Protein AF-A0A1Q9VXV0-F1 (afdb_monomer)

Secondary structure (DSSP, 8-state):
-HHHHHHTT--SHHHHHHHHHHHHHHTTTTT-SB-SS-SGGGSTTSHHHHHTT--STTHHHHTSSBTTTTB-SHHHHHHHHHHHHHTTS----TTT-THHHHH-HHHHHHHHHHIIIIISTTHHHHHHTT-HHHHHHHHHSS-TTHHHHHHHHHHHHHHGGGGS-TTTTS-S----EEEE----STT-S-SSTT-HHHHHHHHHHHHHHS----HHHHHHHHT-BTTB-S-HHHHHHHHHHHH-S-EEEEE--SSSPPHHHHHHHHHHHHHHHHTT--EEEEEEE-GGG---B-TT--S-----SSSEEEEEEEEEEEE-TT--EEEEEE-SSSTTSEEEEEHHHHHHHSTTSEEEEEGGG---TT--PPPPPP------HHHHHHHHHHTT-EETTEE--SS--HHHHHHHHHHHHHHHS---HHHHHHHHSHHHHHHHHHHTT-

Structure (mmCIF, N/CA/C/O backbone):
data_AF-A0A1Q9VXV0-F1
#
_entry.id   AF-A0A1Q9VXV0-F1
#
loop_
_atom_site.group_PDB
_atom_site.id
_atom_site.type_symbol
_atom_site.label_atom_id
_atom_site.label_alt_id
_atom_site.label_comp_id
_atom_site.label_asym_id
_atom_site.label_entity_id
_atom_site.label_seq_id
_atom_site.pdbx_PDB_ins_code
_atom_site.Cartn_x
_atom_site.Cartn_y
_atom_site.Cartn_z
_atom_site.occupancy
_atom_site.B_iso_or_equiv
_atom_site.auth_seq_id
_atom_site.auth_comp_id
_atom_site.auth_asym_id
_atom_site.auth_atom_id
_atom_site.pdbx_PDB_model_num
ATOM 1 N N . MET A 1 1 ? -7.997 -0.674 13.552 1.00 67.75 1 MET A N 1
ATOM 2 C CA . MET A 1 1 ? -9.062 -0.002 12.777 1.00 67.75 1 MET A CA 1
ATOM 3 C C . MET A 1 1 ? -10.007 -0.996 12.103 1.00 67.75 1 MET A C 1
ATOM 5 O O . MET A 1 1 ? -11.197 -0.908 12.358 1.00 67.75 1 MET A O 1
ATOM 9 N N . GLU A 1 2 ? -9.528 -1.977 11.325 1.00 73.50 2 GLU A N 1
ATOM 10 C CA . GLU A 1 2 ? -10.421 -2.931 10.629 1.00 73.50 2 GLU A CA 1
ATOM 11 C C . GLU A 1 2 ? -11.379 -3.700 11.552 1.00 73.50 2 GLU A C 1
ATOM 13 O O . GLU A 1 2 ? -12.581 -3.717 11.303 1.00 73.50 2 GLU A O 1
ATOM 18 N N . ASN A 1 3 ? -10.876 -4.293 12.640 1.00 75.19 3 ASN A N 1
ATOM 19 C CA . ASN A 1 3 ? -11.719 -5.035 13.590 1.00 75.19 3 ASN A CA 1
ATOM 20 C C . ASN A 1 3 ? -12.807 -4.154 14.221 1.00 75.19 3 ASN A C 1
ATOM 22 O O . ASN A 1 3 ? -13.926 -4.611 14.420 1.00 75.19 3 ASN A O 1
ATOM 26 N N . ALA A 1 4 ? -12.498 -2.880 14.466 1.00 84.31 4 ALA A N 1
ATOM 27 C CA . ALA A 1 4 ? -13.455 -1.909 14.981 1.00 84.31 4 ALA A CA 1
ATOM 28 C C . ALA A 1 4 ? -14.551 -1.595 13.954 1.00 84.31 4 ALA A C 1
ATOM 30 O O . ALA A 1 4 ? -15.735 -1.696 14.243 1.00 84.31 4 ALA A O 1
ATOM 31 N N . MET A 1 5 ? -14.173 -1.320 12.707 1.00 84.75 5 MET A N 1
ATOM 32 C CA . MET A 1 5 ? -15.142 -1.095 11.631 1.00 84.75 5 MET A CA 1
ATOM 33 C C . MET A 1 5 ? -16.059 -2.310 11.404 1.00 84.75 5 MET A C 1
ATOM 35 O O . MET A 1 5 ? -17.247 -2.140 11.141 1.00 84.75 5 MET A O 1
ATOM 39 N N . ARG A 1 6 ? -15.550 -3.539 11.570 1.00 82.25 6 ARG A N 1
ATOM 40 C CA . ARG A 1 6 ? -16.382 -4.758 11.554 1.00 82.25 6 ARG A CA 1
ATOM 41 C C . ARG A 1 6 ? -17.356 -4.801 12.726 1.00 82.25 6 ARG A C 1
ATOM 43 O O . ARG A 1 6 ? -18.545 -4.996 12.500 1.00 82.25 6 ARG A O 1
ATOM 50 N N . ALA A 1 7 ? -16.868 -4.574 13.946 1.00 81.19 7 ALA A N 1
ATOM 51 C CA . ALA A 1 7 ? -17.705 -4.526 15.145 1.00 81.19 7 ALA A CA 1
ATOM 52 C C . ALA A 1 7 ? -18.762 -3.407 15.068 1.00 81.19 7 ALA A C 1
ATOM 54 O O . ALA A 1 7 ? -19.828 -3.510 15.662 1.00 81.19 7 ALA A O 1
ATOM 55 N N . ALA A 1 8 ? -18.486 -2.364 14.282 1.00 89.38 8 ALA A N 1
ATOM 56 C CA . ALA A 1 8 ? -19.392 -1.260 14.015 1.00 89.38 8 ALA A CA 1
ATOM 57 C C . ALA A 1 8 ? -20.374 -1.478 12.840 1.00 89.38 8 ALA A C 1
ATOM 59 O O . ALA A 1 8 ? -21.156 -0.583 12.511 1.00 89.38 8 ALA A O 1
ATOM 60 N N . ASN A 1 9 ? -20.340 -2.645 12.184 1.00 84.81 9 ASN A N 1
ATOM 61 C CA . ASN A 1 9 ? -21.114 -2.949 10.973 1.00 84.81 9 ASN A CA 1
ATOM 62 C C . ASN A 1 9 ? -20.899 -1.931 9.827 1.00 84.81 9 ASN A C 1
ATOM 64 O O . ASN A 1 9 ? -21.824 -1.533 9.106 1.00 84.81 9 ASN A O 1
ATOM 68 N N . ILE A 1 10 ? -19.649 -1.499 9.657 1.00 86.38 10 ILE A N 1
ATOM 69 C CA . ILE A 1 10 ? -19.218 -0.599 8.588 1.00 86.38 10 ILE A CA 1
ATOM 70 C C . ILE A 1 10 ? -18.927 -1.424 7.339 1.00 86.38 10 ILE A C 1
ATOM 72 O O . ILE A 1 10 ? -17.793 -1.811 7.052 1.00 86.38 10 ILE A O 1
ATOM 76 N N . THR A 1 11 ? -20.005 -1.741 6.630 1.00 81.44 11 THR A N 1
ATOM 77 C CA . THR A 1 11 ? -20.009 -2.699 5.520 1.00 81.44 11 THR A CA 1
ATOM 78 C C . THR A 1 11 ? -20.108 -2.061 4.141 1.00 81.44 11 THR A C 1
ATOM 80 O O . THR A 1 11 ? -19.845 -2.727 3.146 1.00 81.44 11 THR A O 1
ATOM 83 N N . THR A 1 12 ? -20.428 -0.767 4.057 1.00 81.06 12 THR A N 1
ATOM 84 C CA . THR A 1 12 ? -20.513 -0.023 2.792 1.00 81.06 12 THR A CA 1
ATOM 85 C C . THR A 1 12 ? -19.424 1.045 2.714 1.00 81.06 12 THR A C 1
ATOM 87 O O . THR A 1 12 ? -18.990 1.588 3.733 1.00 81.06 12 THR A O 1
ATOM 90 N N . ALA A 1 13 ? -18.960 1.356 1.498 1.00 80.31 13 ALA A N 1
ATOM 91 C CA . ALA A 1 13 ? -17.954 2.402 1.284 1.00 80.31 13 ALA A CA 1
ATOM 92 C C . ALA A 1 13 ? -18.416 3.758 1.844 1.00 80.31 13 ALA A C 1
ATOM 94 O O . ALA A 1 13 ? -17.610 4.533 2.353 1.00 80.31 13 ALA A O 1
ATOM 95 N N . LEU A 1 14 ? -19.725 4.012 1.804 1.00 86.88 14 LEU A N 1
ATOM 96 C CA . LEU A 1 14 ? -20.323 5.227 2.332 1.00 86.88 14 LEU A CA 1
ATOM 97 C C . LEU A 1 14 ? -20.295 5.267 3.865 1.00 86.88 14 LEU A C 1
ATOM 99 O O . LEU A 1 14 ? -19.813 6.247 4.432 1.00 86.88 14 LEU A O 1
ATOM 103 N N . ARG A 1 15 ? -20.702 4.181 4.543 1.00 92.94 15 ARG A N 1
ATOM 104 C CA . ARG A 1 15 ? -20.538 4.049 6.003 1.00 92.94 15 ARG A CA 1
ATOM 105 C C . ARG A 1 15 ? -19.078 4.209 6.409 1.00 92.94 15 ARG A C 1
ATOM 107 O O . ARG A 1 15 ? -18.789 4.904 7.375 1.00 92.94 15 ARG A O 1
ATOM 114 N N . ALA A 1 16 ? -18.156 3.619 5.649 1.00 89.00 16 ALA A N 1
ATOM 115 C CA . ALA A 1 16 ? -16.724 3.740 5.900 1.00 89.00 16 ALA A CA 1
ATOM 116 C C . ALA A 1 16 ? -16.228 5.180 5.738 1.00 89.00 16 ALA A C 1
ATOM 118 O O . ALA A 1 16 ? -15.434 5.653 6.549 1.00 89.00 16 ALA A O 1
ATOM 119 N N . ALA A 1 17 ? -16.733 5.905 4.739 1.00 86.62 17 ALA A N 1
ATOM 120 C CA . ALA A 1 17 ? -16.378 7.298 4.536 1.00 86.62 17 ALA A CA 1
ATOM 121 C C . ALA A 1 17 ? -16.864 8.203 5.676 1.00 86.62 17 ALA A C 1
ATOM 123 O O . ALA A 1 17 ? -16.097 9.043 6.148 1.00 86.62 17 ALA A O 1
ATOM 124 N N . HIS A 1 18 ? -18.099 8.009 6.148 1.00 96.88 18 HIS A N 1
ATOM 125 C CA . HIS A 1 18 ? -18.641 8.724 7.310 1.00 96.88 18 HIS A CA 1
ATOM 126 C C . HIS A 1 18 ? -17.918 8.358 8.605 1.00 96.88 18 HIS A C 1
ATOM 128 O O . HIS A 1 18 ? -17.527 9.240 9.361 1.00 96.88 18 HIS A O 1
ATOM 134 N N . TRP A 1 19 ? -17.661 7.074 8.837 1.00 95.19 19 TRP A N 1
ATOM 135 C CA . TRP A 1 19 ? -16.893 6.603 9.987 1.00 95.19 19 TRP A CA 1
ATOM 136 C C . TRP A 1 19 ? -15.517 7.275 10.073 1.00 95.19 19 TRP A C 1
ATOM 138 O O . TRP A 1 19 ? -15.171 7.892 11.082 1.00 95.19 19 TRP A O 1
ATOM 148 N N . CYS A 1 20 ? -14.739 7.202 8.990 1.00 91.50 20 CYS A N 1
ATOM 149 C CA . CYS A 1 20 ? -13.391 7.761 8.930 1.00 91.50 20 CYS A CA 1
ATOM 150 C C . CYS A 1 20 ? -13.386 9.290 9.028 1.00 91.50 20 CYS A C 1
ATOM 152 O O . CYS A 1 20 ? -12.482 9.856 9.644 1.00 91.50 20 CYS A O 1
ATOM 154 N N . SER A 1 21 ? -14.372 9.971 8.435 1.00 90.88 21 SER A N 1
ATOM 155 C CA . SER A 1 21 ? -14.427 11.433 8.457 1.00 90.88 21 SER A CA 1
ATOM 156 C C . SER A 1 21 ? -14.742 11.979 9.844 1.00 90.88 21 SER A C 1
ATOM 158 O O . SER A 1 21 ? -14.074 12.913 10.289 1.00 90.88 21 SER A O 1
ATOM 160 N N . GLN A 1 22 ? -15.700 11.364 10.539 1.00 95.94 22 GLN A N 1
ATOM 161 C CA . GLN A 1 22 ? -16.114 11.762 11.879 1.00 95.94 22 GLN A CA 1
ATOM 162 C C . GLN A 1 22 ? -15.009 11.471 12.891 1.00 95.94 22 GLN A C 1
ATOM 164 O O . GLN A 1 22 ? -14.576 12.380 13.593 1.00 95.94 22 GLN A O 1
ATOM 169 N N . ILE A 1 23 ? -14.456 10.254 12.884 1.00 93.50 23 ILE A N 1
ATOM 170 C CA . ILE A 1 23 ? -13.311 9.912 13.736 1.00 93.50 23 ILE A CA 1
ATOM 171 C C . ILE A 1 23 ? -12.112 10.820 13.451 1.00 93.50 23 ILE A C 1
ATOM 173 O O . ILE A 1 23 ? -11.449 11.300 14.369 1.00 93.50 23 ILE A O 1
ATOM 177 N N . GLY A 1 24 ? -11.830 11.081 12.175 1.00 85.69 24 GLY A N 1
ATOM 178 C CA . GLY A 1 24 ? -10.760 11.985 11.785 1.00 85.69 24 GLY A CA 1
ATOM 179 C C . GLY A 1 24 ? -10.974 13.407 12.303 1.00 85.69 24 GLY A C 1
ATOM 180 O O . GLY A 1 24 ? -9.994 14.086 12.576 1.00 85.69 24 GLY A O 1
ATOM 181 N N . HIS A 1 25 ? -12.214 13.870 12.445 1.00 91.38 25 HIS A N 1
ATOM 182 C CA . HIS A 1 25 ? -12.494 15.168 13.049 1.00 91.38 25 HIS A CA 1
ATOM 183 C C . HIS A 1 25 ? -12.289 15.139 14.570 1.00 91.38 25 HIS A C 1
ATOM 185 O O . HIS A 1 25 ? -11.505 15.934 15.079 1.00 91.38 25 HIS A O 1
ATOM 191 N N . GLU A 1 26 ? -12.922 14.192 15.273 1.00 89.25 26 GLU A N 1
ATOM 192 C CA . GLU A 1 26 ? -12.878 14.095 16.746 1.00 89.25 26 GLU A CA 1
ATOM 193 C C . GLU A 1 26 ? -11.456 13.943 17.311 1.00 89.25 26 GLU A C 1
ATOM 195 O O . GLU A 1 26 ? -11.166 14.372 18.422 1.00 89.25 26 GLU A O 1
ATOM 200 N N . SER A 1 27 ? -10.553 13.344 16.535 1.00 85.25 27 SER A N 1
ATOM 201 C CA . SER A 1 27 ? -9.167 13.069 16.938 1.00 85.25 27 SER A CA 1
ATOM 202 C C . SER A 1 27 ? -8.127 14.000 16.307 1.00 85.25 27 SER A C 1
ATOM 204 O O . SER A 1 27 ? -6.925 13.762 16.446 1.00 85.25 27 SER A O 1
ATOM 206 N N . VAL A 1 28 ? -8.561 15.020 15.556 1.00 83.62 28 VAL A N 1
ATOM 207 C CA . VAL A 1 28 ? -7.678 15.913 14.780 1.00 83.62 28 VAL A CA 1
ATOM 208 C C . VAL A 1 28 ? -6.746 15.112 13.855 1.00 83.62 28 VAL A C 1
ATOM 210 O O . VAL A 1 28 ? -5.532 15.260 13.833 1.00 83.62 28 VAL A O 1
ATOM 213 N N . GLY A 1 29 ? -7.325 14.200 13.078 1.00 75.38 29 GLY A N 1
ATOM 214 C CA . GLY A 1 29 ? -6.592 13.328 12.163 1.00 75.38 29 GLY A CA 1
ATOM 215 C C . GLY A 1 29 ? -5.789 12.239 12.870 1.00 75.38 29 GLY A C 1
ATOM 216 O O . GLY A 1 29 ? -4.715 11.896 12.392 1.00 75.38 29 GLY A O 1
ATOM 217 N N . LEU A 1 30 ? -6.316 11.693 13.973 1.00 81.69 30 LEU A N 1
ATOM 218 C CA . LEU A 1 30 ? -5.659 10.701 14.835 1.00 81.69 30 LEU A CA 1
ATOM 219 C C . LEU A 1 30 ? -4.416 11.228 15.566 1.00 81.69 30 LEU A C 1
ATOM 221 O O . LEU A 1 30 ? -3.652 10.439 16.117 1.00 81.69 30 LEU A O 1
ATOM 225 N N . GLN A 1 31 ? -4.223 12.548 15.601 1.00 76.06 31 GLN A N 1
ATOM 226 C CA . GLN A 1 31 ? -3.143 13.173 16.356 1.00 76.06 31 GLN A CA 1
ATOM 227 C C . GLN A 1 31 ? -3.364 13.037 17.868 1.00 76.06 31 GLN A C 1
ATOM 229 O O . GLN A 1 31 ? -2.401 12.866 18.614 1.00 76.06 31 GLN A O 1
ATOM 234 N N . TYR A 1 32 ? -4.624 13.078 18.318 1.00 80.81 32 TYR A N 1
ATOM 235 C CA . TYR A 1 32 ? -4.975 13.011 19.734 1.00 80.81 32 TYR A CA 1
ATOM 236 C C . TYR A 1 32 ? -5.900 11.826 20.025 1.00 80.81 32 TYR A C 1
ATOM 238 O O . TYR A 1 32 ? -7.034 11.752 19.552 1.00 80.81 32 TYR A O 1
ATOM 246 N N . MET A 1 33 ? -5.397 10.901 20.843 1.00 88.94 33 MET A N 1
ATOM 247 C CA . MET A 1 33 ? -6.139 9.757 21.400 1.00 88.94 33 MET A CA 1
ATOM 248 C C . MET A 1 33 ? -6.565 10.000 22.852 1.00 88.94 33 MET A C 1
ATOM 250 O O . MET A 1 33 ? -7.181 9.145 23.483 1.00 88.94 33 MET A O 1
ATOM 254 N N . GLU A 1 34 ? -6.220 11.162 23.388 1.00 92.94 34 GLU A N 1
ATOM 255 C CA . GLU A 1 34 ? -6.534 11.615 24.731 1.00 92.94 34 GLU A CA 1
ATOM 256 C C . GLU A 1 34 ? -6.909 13.091 24.656 1.00 92.94 34 GLU A C 1
ATOM 258 O O . GLU A 1 34 ? -6.284 13.863 23.926 1.00 92.94 34 GLU A O 1
ATOM 263 N N . GLU A 1 35 ? -7.931 13.473 25.408 1.00 90.19 35 GLU A N 1
ATOM 264 C CA . GLU A 1 35 ? -8.363 14.855 25.538 1.00 90.19 35 GLU A CA 1
ATOM 265 C C . GLU A 1 35 ? -7.236 15.731 26.099 1.00 90.19 35 GLU A C 1
ATOM 267 O O . GLU A 1 35 ? -6.590 15.394 27.101 1.00 90.19 35 GLU A O 1
ATOM 272 N N . ILE A 1 36 ? -7.030 16.886 25.460 1.00 88.75 36 ILE A N 1
ATOM 273 C CA . ILE A 1 36 ? -6.004 17.867 25.841 1.00 88.75 36 ILE A CA 1
ATOM 274 C C . ILE A 1 36 ? -6.365 18.547 27.167 1.00 88.75 36 ILE A C 1
ATOM 276 O O . ILE A 1 36 ? -5.490 18.827 27.986 1.00 88.75 36 ILE A O 1
ATOM 280 N N . ALA A 1 37 ? -7.654 18.808 27.398 1.00 91.12 37 ALA A N 1
ATOM 281 C CA . ALA A 1 37 ? -8.123 19.373 28.653 1.00 91.12 37 ALA A CA 1
ATOM 282 C C . ALA A 1 37 ? -7.839 18.422 29.830 1.00 91.12 37 ALA A C 1
ATOM 284 O O . ALA A 1 37 ? -7.783 17.199 29.687 1.00 91.12 37 ALA A O 1
ATOM 285 N N . SER A 1 38 ? -7.690 18.983 31.033 1.00 93.50 38 SER A N 1
ATOM 286 C CA . SER A 1 38 ? -7.368 18.196 32.231 1.00 93.50 38 SER A CA 1
ATOM 287 C C . SER A 1 38 ? -8.475 17.217 32.642 1.00 93.50 38 SER A C 1
ATOM 289 O O . SER A 1 38 ? -8.221 16.306 33.425 1.00 93.50 38 SER A O 1
ATOM 291 N N . GLY A 1 39 ? -9.710 17.417 32.170 1.00 94.62 39 GLY A N 1
ATOM 292 C CA . GLY A 1 39 ? -10.893 16.669 32.602 1.00 94.62 39 GLY A CA 1
ATOM 293 C C . GLY A 1 39 ? -11.444 17.099 33.968 1.00 94.62 39 GLY A C 1
ATOM 294 O O . GLY A 1 39 ? -12.453 16.561 34.415 1.00 94.62 39 GLY A O 1
ATOM 295 N N . THR A 1 40 ? -10.841 18.089 34.641 1.00 94.81 40 THR A N 1
ATOM 296 C CA . THR A 1 40 ? -11.280 18.547 35.977 1.00 94.81 40 THR A CA 1
ATOM 297 C C . THR A 1 40 ? -12.730 19.042 35.981 1.00 94.81 40 THR A C 1
ATOM 299 O O . THR A 1 40 ? -13.430 18.862 36.975 1.00 94.81 40 THR A O 1
ATOM 302 N N . ALA A 1 41 ? -13.212 19.599 34.864 1.00 93.19 41 ALA A N 1
ATOM 303 C CA . ALA A 1 41 ? -14.599 20.045 34.703 1.00 93.19 41 ALA A CA 1
ATOM 304 C C . ALA A 1 41 ? -15.635 18.908 34.842 1.00 93.19 41 ALA A C 1
ATOM 306 O O . ALA A 1 41 ? -16.799 19.151 35.172 1.00 93.19 41 ALA A O 1
ATOM 307 N N . TYR A 1 42 ? -15.209 17.660 34.635 1.00 95.69 42 TYR A N 1
ATOM 308 C CA . TYR A 1 42 ? -16.051 16.472 34.746 1.00 95.69 42 TYR A CA 1
ATOM 309 C C . TYR A 1 42 ? -16.048 15.863 36.157 1.00 95.69 42 TYR A C 1
ATOM 311 O O . TYR A 1 42 ? -16.621 14.790 36.349 1.00 95.69 42 TYR A O 1
ATOM 319 N N . ASN A 1 43 ? -15.408 16.495 37.148 1.00 95.88 43 ASN A N 1
ATOM 320 C CA . ASN A 1 43 ? -15.471 16.028 38.533 1.00 95.88 43 ASN A CA 1
ATOM 321 C C . ASN A 1 43 ? -16.825 16.360 39.191 1.00 95.88 43 ASN A C 1
ATOM 323 O O . ASN A 1 43 ? -17.398 17.426 38.933 1.00 95.88 43 ASN A O 1
ATOM 327 N N . PRO A 1 44 ? -17.327 15.489 40.087 1.00 94.62 44 PRO A N 1
ATOM 328 C CA . PRO A 1 44 ? -18.465 15.812 40.941 1.00 94.62 44 PRO A CA 1
ATOM 329 C C . PRO A 1 44 ? -18.216 17.080 41.777 1.00 94.62 44 PRO A C 1
ATOM 331 O O . PRO A 1 44 ? -17.066 17.368 42.113 1.00 94.62 44 PRO A O 1
ATOM 334 N N . PRO A 1 45 ? -19.273 17.820 42.158 1.00 94.25 45 PRO A N 1
ATOM 335 C CA . PRO A 1 45 ? -20.691 17.513 41.950 1.00 94.25 45 PRO A CA 1
ATOM 336 C C . PRO A 1 45 ? -21.295 18.147 40.678 1.00 94.25 45 PRO A C 1
ATOM 338 O O . PRO A 1 45 ? -22.509 18.350 40.627 1.00 94.25 45 PRO A O 1
ATOM 341 N N . SER A 1 46 ? -20.491 18.497 39.662 1.00 92.62 46 SER A N 1
ATOM 342 C CA . SER A 1 46 ? -20.985 19.242 38.492 1.00 92.62 46 SER A CA 1
ATOM 343 C C . SER A 1 46 ? -22.115 18.504 37.753 1.00 92.62 46 SER A C 1
ATOM 345 O O . SER A 1 46 ? -22.161 17.274 37.714 1.00 92.62 46 SER A O 1
ATOM 347 N N . ARG A 1 47 ? -23.032 19.248 37.114 1.00 93.69 47 ARG A N 1
ATOM 348 C CA . ARG A 1 47 ? -24.099 18.640 36.287 1.00 93.69 47 ARG A CA 1
ATOM 349 C C . ARG A 1 47 ? -23.528 17.758 35.171 1.00 93.6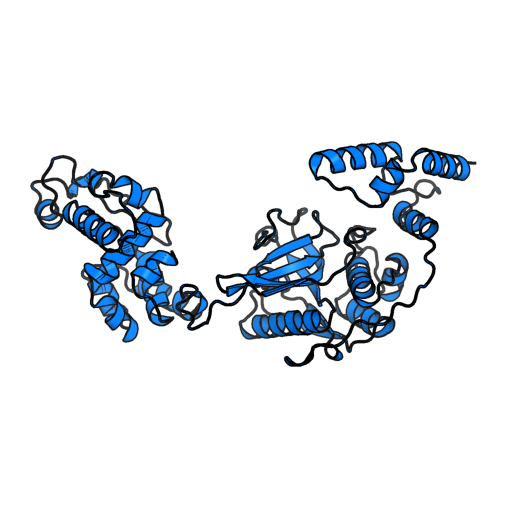9 47 ARG A C 1
ATOM 351 O O . ARG A 1 47 ? -24.120 16.741 34.828 1.00 93.69 47 ARG A O 1
ATOM 358 N N . VAL A 1 48 ? -22.365 18.133 34.637 1.00 93.06 48 VAL A N 1
ATOM 359 C CA . VAL A 1 48 ? -21.652 17.356 33.616 1.00 93.06 48 VAL A CA 1
ATOM 360 C C . VAL A 1 48 ? -21.100 16.057 34.207 1.00 93.06 48 VAL A C 1
ATOM 362 O O . VAL A 1 48 ? -21.209 15.008 33.587 1.00 93.06 48 VAL A O 1
ATOM 365 N N . ALA A 1 49 ? -20.574 16.081 35.434 1.00 95.44 49 ALA A N 1
ATOM 366 C CA . ALA A 1 49 ? -20.151 14.863 36.121 1.00 95.44 49 ALA A CA 1
ATOM 367 C C . ALA A 1 49 ? -21.317 13.879 36.298 1.00 95.44 49 ALA A C 1
ATOM 369 O O . ALA A 1 49 ? -21.167 12.690 36.021 1.00 95.44 49 ALA A O 1
ATOM 370 N N . GLN A 1 50 ? -22.494 14.387 36.680 1.00 94.06 50 GLN A N 1
ATOM 371 C CA . GLN A 1 50 ? -23.702 13.575 36.846 1.00 94.06 50 GLN A CA 1
ATOM 372 C C . GLN A 1 50 ? -24.138 12.915 35.530 1.00 94.06 50 GLN A C 1
ATOM 374 O O . GLN A 1 50 ? -24.405 11.714 35.518 1.00 94.06 50 GLN A O 1
ATOM 379 N N . SER A 1 51 ? -24.154 13.652 34.411 1.00 94.12 51 SER A N 1
ATOM 380 C CA . SER A 1 51 ? -24.517 13.079 33.103 1.00 94.12 51 SER A CA 1
ATOM 381 C C . SER A 1 51 ? -23.496 12.054 32.591 1.00 94.12 51 SER A C 1
ATOM 383 O O . SER A 1 51 ? -23.863 11.105 31.900 1.00 94.12 51 SER A O 1
ATOM 385 N N . LEU A 1 52 ? -22.228 12.200 32.978 1.00 96.12 52 LEU A N 1
ATOM 386 C CA . LEU A 1 52 ? -21.136 11.270 32.680 1.00 96.12 52 LEU A CA 1
ATOM 387 C C . LEU A 1 52 ? -21.049 10.083 33.660 1.00 96.12 52 LEU A C 1
ATOM 389 O O . LEU A 1 52 ? -20.185 9.215 33.513 1.00 96.12 52 LEU A O 1
ATOM 393 N N . GLY A 1 53 ? -21.926 10.038 34.668 1.00 96.94 53 GLY A N 1
ATOM 394 C CA . GLY A 1 53 ? -21.919 9.021 35.720 1.00 96.94 53 GLY A CA 1
ATOM 395 C C . GLY A 1 53 ? -20.668 9.040 36.599 1.00 96.94 53 GLY A C 1
ATOM 396 O O . GLY A 1 53 ? -20.357 8.033 37.234 1.00 96.94 53 GLY A O 1
ATOM 397 N N . ASN A 1 54 ? -19.946 10.159 36.622 1.00 97.88 54 ASN A N 1
ATOM 398 C CA . ASN A 1 54 ? -18.818 10.381 37.512 1.00 97.88 54 ASN A CA 1
ATOM 399 C C . ASN A 1 54 ? -19.365 10.640 38.918 1.00 97.88 54 ASN A C 1
ATOM 401 O O . ASN A 1 54 ? -20.179 11.542 39.119 1.00 97.88 54 ASN A O 1
ATOM 405 N N . THR A 1 55 ? -18.932 9.844 39.891 1.00 95.75 55 THR A N 1
ATOM 406 C CA . THR A 1 55 ? -19.445 9.889 41.271 1.00 95.75 55 THR A CA 1
ATOM 407 C C . THR A 1 55 ? -18.343 10.037 42.311 1.00 95.75 55 THR A C 1
ATOM 409 O O . THR A 1 55 ? -18.640 10.331 43.465 1.00 95.75 55 THR A O 1
ATOM 412 N N . GLN A 1 56 ? -17.076 9.881 41.916 1.00 95.69 56 GLN A N 1
ATOM 413 C CA . GLN A 1 56 ? -15.920 9.962 42.806 1.00 95.69 56 GLN A CA 1
ATOM 414 C C . GLN A 1 56 ? -15.046 11.172 42.462 1.00 95.69 56 GLN A C 1
ATOM 416 O O . GLN A 1 56 ? -14.946 11.590 41.305 1.00 95.69 56 GLN A O 1
ATOM 421 N N . ALA A 1 57 ? -14.383 11.737 43.472 1.00 94.56 57 ALA A N 1
ATOM 422 C CA . ALA A 1 57 ? -13.366 12.758 43.248 1.00 94.56 57 ALA A CA 1
ATOM 423 C C . ALA A 1 57 ? -12.236 12.187 42.371 1.00 94.56 57 ALA A C 1
ATOM 425 O O . ALA A 1 57 ? -11.743 11.090 42.622 1.00 94.56 57 ALA A O 1
ATOM 426 N N . GLY A 1 58 ? -11.840 12.925 41.332 1.00 95.50 58 GLY A N 1
ATOM 427 C CA . GLY A 1 58 ? -10.825 12.483 40.371 1.00 95.50 58 GLY A CA 1
ATOM 428 C C . GLY A 1 58 ? -11.373 11.686 39.183 1.00 95.50 58 GLY A C 1
ATOM 429 O O . GLY A 1 58 ? -10.616 11.418 38.248 1.00 95.50 58 GLY A O 1
ATOM 430 N N . ASP A 1 59 ? -12.672 11.368 39.155 1.00 97.62 59 ASP A N 1
ATOM 431 C CA . ASP A 1 59 ? -13.303 10.708 38.005 1.00 97.62 59 ASP A CA 1
ATOM 432 C C . ASP A 1 59 ? -13.168 11.513 36.717 1.00 97.62 59 ASP A C 1
ATOM 434 O O . ASP A 1 59 ? -13.028 10.930 35.644 1.00 97.62 59 ASP A O 1
ATOM 438 N N . GLY A 1 60 ? -13.176 12.842 36.810 1.00 97.25 60 GLY A N 1
ATOM 439 C CA . GLY A 1 60 ? -13.094 13.698 35.640 1.00 97.25 60 GLY A CA 1
ATOM 440 C C . GLY A 1 60 ? -11.807 13.474 34.842 1.00 97.25 60 GLY A C 1
ATOM 441 O O . GLY A 1 60 ? -11.888 13.016 33.704 1.00 97.25 60 GLY A O 1
ATOM 442 N N . PRO A 1 61 ? -10.618 13.697 35.430 1.00 97.38 61 PRO A N 1
ATOM 443 C CA . PRO A 1 61 ? -9.348 13.355 34.789 1.00 97.38 61 PRO A CA 1
ATOM 444 C C . PRO A 1 61 ? -9.194 11.860 34.467 1.00 97.38 61 PRO A C 1
ATOM 446 O O . PRO A 1 61 ? -8.600 11.506 33.450 1.00 97.38 61 PRO A O 1
ATOM 449 N N . ARG A 1 62 ? -9.736 10.963 35.304 1.00 97.69 62 ARG A N 1
ATOM 450 C CA . ARG A 1 62 ? -9.624 9.508 35.104 1.00 97.69 62 ARG A CA 1
ATOM 451 C C . ARG A 1 62 ? -10.359 9.028 33.846 1.00 97.69 62 ARG A C 1
ATOM 453 O O . ARG A 1 62 ? -9.807 8.212 33.101 1.00 97.69 62 ARG A O 1
ATOM 460 N N . TYR A 1 63 ? -11.561 9.549 33.599 1.00 97.81 63 TYR A N 1
ATOM 461 C CA . TYR A 1 63 ? -12.443 9.180 32.485 1.00 97.81 63 TYR A CA 1
ATOM 462 C C . TYR A 1 63 ? -12.634 10.317 31.473 1.00 97.81 63 TYR A C 1
ATOM 464 O O . TYR A 1 63 ? -13.681 10.393 30.829 1.00 97.81 63 TYR A O 1
ATOM 472 N N . LYS A 1 64 ? -11.649 11.206 31.325 1.00 96.69 64 LYS A N 1
ATOM 473 C CA . LYS A 1 64 ? -11.655 12.222 30.265 1.00 96.69 64 LYS A CA 1
ATOM 474 C C . LYS A 1 64 ? -11.580 11.585 28.872 1.00 96.69 64 LYS A C 1
ATOM 476 O O . LYS A 1 64 ? -11.261 10.392 28.753 1.00 96.69 64 LYS A O 1
ATOM 481 N N . GLY A 1 65 ? -11.845 12.380 27.839 1.00 96.88 65 GLY A N 1
ATOM 482 C CA . GLY A 1 65 ? -11.929 11.929 26.454 1.00 96.88 65 GLY A CA 1
ATOM 483 C C . GLY A 1 65 ? -10.768 11.021 26.066 1.00 96.88 65 GLY A C 1
ATOM 484 O O . GLY A 1 65 ? -9.594 11.355 26.229 1.00 96.88 65 GLY A O 1
ATOM 485 N N . SER A 1 66 ? -11.110 9.807 25.639 1.00 97.44 66 SER A N 1
ATOM 486 C CA . SER A 1 66 ? -10.153 8.745 25.338 1.00 97.44 66 SER A CA 1
ATOM 487 C C . SER A 1 66 ? -10.511 8.030 24.041 1.00 97.44 66 SER A C 1
ATOM 489 O O . SER A 1 66 ? -11.676 7.762 23.743 1.00 97.44 66 SER A O 1
ATOM 491 N N . GLY A 1 67 ? -9.490 7.674 23.274 1.00 94.62 67 GLY A N 1
ATOM 492 C CA . GLY A 1 67 ? -9.643 7.104 21.949 1.00 94.62 67 GLY A CA 1
ATOM 493 C C . GLY A 1 67 ? -10.088 8.131 20.901 1.00 94.62 67 GLY A C 1
ATOM 494 O O . GLY A 1 67 ? -10.283 9.315 21.181 1.00 94.62 67 GLY A O 1
ATOM 495 N N . PRO A 1 68 ? -10.278 7.679 19.657 1.00 91.06 68 PRO A N 1
ATOM 496 C CA . PRO A 1 68 ? -10.403 8.564 18.514 1.00 91.06 68 PRO A CA 1
ATOM 497 C C . PRO A 1 68 ? -11.831 9.119 18.336 1.00 91.06 68 PRO A C 1
ATOM 499 O O . PRO A 1 68 ? -12.041 9.962 17.475 1.00 91.06 68 PRO A O 1
ATOM 502 N N . ILE A 1 69 ? -12.799 8.663 19.147 1.00 93.50 69 ILE A N 1
ATOM 503 C CA . ILE A 1 69 ? -14.154 9.238 19.273 1.00 93.50 69 ILE A CA 1
ATOM 504 C C . ILE A 1 69 ? -14.326 10.049 20.575 1.00 93.50 69 ILE A C 1
ATOM 506 O O . ILE A 1 69 ? -15.426 10.500 20.868 1.00 93.50 69 ILE A O 1
ATOM 510 N N . GLN A 1 70 ? -13.265 10.184 21.386 1.00 94.88 70 GLN A N 1
ATOM 511 C CA . GLN A 1 70 ? -13.293 10.861 22.690 1.00 94.88 70 GLN A CA 1
ATOM 512 C C . GLN A 1 70 ? -14.320 10.264 23.681 1.00 94.88 70 GLN A C 1
ATOM 514 O O . GLN A 1 70 ? -15.159 10.964 24.252 1.00 94.88 70 GLN A O 1
ATOM 519 N N . LEU A 1 71 ? -14.242 8.949 23.937 1.00 97.31 71 LEU A N 1
ATOM 520 C CA . LEU A 1 71 ? -15.046 8.281 24.970 1.00 97.31 71 LEU A CA 1
ATOM 521 C C . LEU A 1 71 ? -14.804 8.952 26.332 1.00 97.31 71 LEU A C 1
ATOM 523 O O . LEU A 1 71 ? -13.669 8.977 26.804 1.00 97.31 71 LEU A O 1
ATOM 527 N N . THR A 1 72 ? -15.863 9.468 26.956 1.00 97.06 72 THR A N 1
ATOM 528 C CA . THR A 1 72 ? -15.768 10.298 28.168 1.00 97.06 72 THR A CA 1
ATOM 529 C C . THR A 1 72 ? -16.782 9.846 29.217 1.00 97.06 72 THR A C 1
ATOM 531 O O . THR A 1 72 ? -17.926 9.560 28.873 1.00 97.06 72 THR A O 1
ATOM 534 N N . GLY A 1 73 ? -16.396 9.821 30.493 1.00 97.75 73 GLY A N 1
ATOM 535 C CA . GLY A 1 73 ? -17.269 9.544 31.636 1.00 97.75 73 GLY A CA 1
ATOM 536 C C . GLY A 1 73 ? -17.294 8.088 32.096 1.00 97.75 73 GLY A C 1
ATOM 537 O O . GLY A 1 73 ? -17.320 7.158 31.287 1.00 97.75 73 GLY A O 1
ATOM 538 N N . ARG A 1 74 ? -17.331 7.883 33.417 1.00 98.38 74 ARG A N 1
ATOM 539 C CA . ARG A 1 74 ? -17.336 6.561 34.060 1.00 98.38 74 ARG A CA 1
ATOM 540 C C . ARG A 1 74 ? -18.444 5.652 33.527 1.00 98.38 74 ARG A C 1
ATOM 542 O O . ARG A 1 74 ? -18.195 4.474 33.271 1.00 98.38 74 ARG A O 1
ATOM 549 N N . SER A 1 75 ? -19.657 6.180 33.337 1.00 98.00 75 SER A N 1
ATOM 550 C CA . SER A 1 75 ? -20.791 5.385 32.841 1.00 98.00 75 SER A CA 1
ATOM 551 C C . SER A 1 75 ? -20.524 4.805 31.450 1.00 98.00 75 SER A C 1
ATOM 553 O O . SER A 1 75 ? -20.851 3.645 31.196 1.00 98.00 75 SER A O 1
ATOM 555 N N . ASN A 1 76 ? -19.866 5.570 30.578 1.00 98.06 76 ASN A N 1
ATOM 556 C CA . ASN A 1 76 ? -19.537 5.149 29.221 1.00 98.06 76 ASN A CA 1
ATOM 557 C C . ASN A 1 76 ? -18.404 4.116 29.202 1.00 98.06 76 ASN A C 1
ATOM 559 O O . ASN A 1 76 ? -18.507 3.125 28.485 1.00 98.06 76 ASN A O 1
ATOM 563 N N . PHE A 1 77 ? -17.369 4.272 30.034 1.00 98.50 77 PHE A N 1
ATOM 564 C CA . PHE A 1 77 ? -16.326 3.246 30.185 1.00 98.50 77 PHE A CA 1
ATOM 565 C C . PHE A 1 77 ? -16.885 1.923 30.724 1.00 98.50 77 PHE A C 1
ATOM 567 O O . PHE A 1 77 ? -16.538 0.850 30.221 1.00 98.50 77 PHE A O 1
ATOM 574 N N . ARG A 1 78 ? -17.811 1.985 31.688 1.00 98.56 78 ARG A N 1
ATOM 575 C CA . ARG A 1 78 ? -18.532 0.809 32.195 1.00 98.56 78 ARG A CA 1
ATOM 576 C C . ARG A 1 78 ? -19.357 0.132 31.104 1.00 98.56 78 ARG A C 1
ATOM 578 O O . ARG A 1 78 ? -19.313 -1.088 30.953 1.00 98.56 78 ARG A O 1
ATOM 585 N N . ALA A 1 79 ? -20.126 0.913 30.349 1.00 98.38 79 ALA A N 1
ATOM 586 C CA . ALA A 1 79 ? -20.977 0.393 29.286 1.00 98.38 79 ALA A CA 1
ATOM 587 C C . ALA A 1 79 ? -20.152 -0.222 28.143 1.00 98.38 79 ALA A C 1
ATOM 589 O O . ALA A 1 79 ? -20.469 -1.322 27.688 1.00 98.38 79 ALA A O 1
ATOM 590 N N . PHE A 1 80 ? -19.057 0.433 27.747 1.00 98.44 80 PHE A N 1
ATOM 591 C CA . PHE A 1 80 ? -18.102 -0.099 26.780 1.00 98.44 80 PHE A CA 1
ATOM 592 C C . PHE A 1 80 ? -17.485 -1.419 27.255 1.00 98.44 80 PHE A C 1
ATOM 594 O O . PHE A 1 80 ? -17.469 -2.383 26.494 1.00 98.44 80 PHE A O 1
ATOM 601 N N . THR A 1 81 ? -17.049 -1.490 28.517 1.00 98.31 81 THR A N 1
ATOM 602 C CA . THR A 1 81 ? -16.499 -2.715 29.122 1.00 98.31 81 THR A CA 1
ATOM 603 C C . THR A 1 81 ? -17.470 -3.881 28.994 1.00 98.31 81 THR A C 1
ATOM 605 O O . THR A 1 81 ? -17.123 -4.921 28.436 1.00 98.31 81 THR A O 1
ATOM 608 N N . ARG A 1 82 ? -18.716 -3.685 29.442 1.00 97.81 82 ARG A N 1
ATOM 609 C CA . ARG A 1 82 ? -19.752 -4.725 29.390 1.00 97.81 82 ARG A CA 1
ATOM 610 C C . ARG A 1 82 ? -20.019 -5.189 27.966 1.00 97.81 82 ARG A C 1
ATOM 612 O O . ARG A 1 82 ? -20.122 -6.386 27.727 1.00 97.81 82 ARG A O 1
ATOM 619 N N . TRP A 1 83 ? -20.119 -4.256 27.021 1.00 97.81 83 TRP A N 1
ATOM 620 C CA . TRP A 1 83 ? -20.336 -4.600 25.620 1.00 97.81 83 TRP A CA 1
ATOM 621 C C . TRP A 1 83 ? -19.150 -5.366 25.027 1.00 97.81 83 TRP A C 1
ATOM 623 O O . TRP A 1 83 ? -19.355 -6.404 24.406 1.00 97.81 83 TRP A O 1
ATOM 633 N N . ALA A 1 84 ? -17.917 -4.908 25.250 1.00 93.12 84 ALA A N 1
ATOM 634 C CA . ALA A 1 84 ? -16.726 -5.545 24.693 1.00 93.12 84 ALA A CA 1
ATOM 635 C C . ALA A 1 84 ? -16.548 -6.980 25.217 1.00 93.12 84 ALA A C 1
ATOM 637 O O . ALA A 1 84 ? -16.190 -7.872 24.449 1.00 93.12 84 ALA A O 1
ATOM 638 N N . GLN A 1 85 ? -16.859 -7.206 26.497 1.00 93.81 85 GLN A N 1
ATOM 639 C CA . GLN A 1 85 ? -16.869 -8.532 27.114 1.00 93.81 85 GLN A CA 1
ATOM 640 C C . GLN A 1 85 ? -18.008 -9.405 26.578 1.00 93.81 85 GLN A C 1
ATOM 642 O O . GLN A 1 85 ? -17.767 -10.538 26.170 1.00 93.81 85 GLN A O 1
ATOM 647 N N . ALA A 1 86 ? -19.232 -8.874 26.504 1.00 85.50 86 ALA A N 1
ATOM 648 C CA . ALA A 1 86 ? -20.391 -9.614 26.001 1.00 85.50 86 ALA A CA 1
ATOM 649 C C . ALA A 1 86 ? -20.249 -10.026 24.524 1.00 85.50 86 ALA A C 1
ATOM 651 O O . ALA A 1 86 ? -20.748 -11.074 24.128 1.00 85.50 86 ALA A O 1
ATOM 652 N N . GLN A 1 87 ? -19.555 -9.222 23.713 1.00 80.06 87 GLN A N 1
ATOM 653 C CA . GLN A 1 87 ? -19.239 -9.535 22.314 1.00 80.06 87 GLN A CA 1
ATOM 654 C C . GLN A 1 87 ? -17.992 -10.425 22.152 1.00 80.06 87 GLN A C 1
ATOM 656 O O . GLN A 1 87 ? -17.589 -10.721 21.029 1.00 80.06 87 GLN A O 1
ATOM 661 N N . GLY A 1 88 ? -17.350 -10.838 23.251 1.00 85.44 88 GLY A N 1
ATOM 662 C CA . GLY A 1 88 ? -16.161 -11.692 23.217 1.00 85.44 88 GLY A CA 1
ATOM 663 C C . GLY A 1 88 ? -14.914 -11.012 22.640 1.00 85.44 88 GLY A C 1
ATOM 664 O O . GLY A 1 88 ? -13.985 -11.694 22.217 1.00 85.44 88 GLY A O 1
ATOM 665 N N . HIS A 1 89 ? -14.864 -9.677 22.599 1.00 79.06 89 HIS A N 1
ATOM 666 C CA . HIS A 1 89 ? -13.706 -8.954 22.070 1.00 79.06 89 HIS A CA 1
ATOM 667 C C . HIS A 1 89 ? -12.509 -8.966 23.025 1.00 79.06 89 HIS A C 1
ATOM 669 O O . HIS A 1 89 ? -11.366 -8.879 22.578 1.00 79.06 89 HIS A O 1
ATOM 675 N N . THR A 1 90 ? -12.761 -9.012 24.334 1.00 89.00 90 THR A N 1
ATOM 676 C CA . THR A 1 90 ? -11.733 -9.014 25.381 1.00 89.00 90 THR A CA 1
ATOM 677 C C . THR A 1 90 ? -12.347 -9.356 26.739 1.00 89.00 90 THR A C 1
ATOM 679 O O . THR A 1 90 ? -13.553 -9.224 26.924 1.00 89.00 90 THR A O 1
ATOM 682 N N . THR A 1 91 ? -11.520 -9.744 27.706 1.00 93.25 91 THR A N 1
ATOM 683 C CA . THR A 1 91 ? -11.895 -9.892 29.124 1.00 93.25 91 THR A CA 1
ATOM 684 C C . THR A 1 91 ? -11.475 -8.691 29.982 1.00 93.25 91 THR A C 1
ATOM 686 O O . THR A 1 91 ? -11.745 -8.667 31.179 1.00 93.25 91 THR A O 1
ATOM 689 N N . ILE A 1 92 ? -10.827 -7.682 29.389 1.00 93.75 92 ILE A N 1
ATOM 690 C CA . ILE A 1 92 ? -10.328 -6.486 30.086 1.00 93.75 92 ILE A CA 1
ATOM 691 C C . ILE A 1 92 ? -11.487 -5.646 30.646 1.00 93.75 92 ILE A C 1
ATOM 693 O O . ILE A 1 92 ? -12.518 -5.483 29.993 1.00 93.75 92 ILE A O 1
ATOM 697 N N . ASP A 1 93 ? -11.289 -5.081 31.841 1.00 97.44 93 ASP A N 1
ATOM 698 C CA . ASP A 1 93 ? -12.167 -4.074 32.443 1.00 97.44 93 ASP A CA 1
ATOM 699 C C . ASP A 1 93 ? -11.620 -2.659 32.189 1.00 97.44 93 ASP A C 1
ATOM 701 O O . ASP A 1 93 ? -10.628 -2.237 32.791 1.00 97.44 93 ASP A O 1
ATOM 705 N N . PHE A 1 94 ? -12.269 -1.911 31.292 1.00 98.12 94 PHE A N 1
ATOM 706 C CA . PHE A 1 94 ? -11.860 -0.550 30.944 1.00 98.12 94 PHE A CA 1
ATOM 707 C C . PHE A 1 94 ? -12.381 0.509 31.923 1.00 98.12 94 PHE A C 1
ATOM 709 O O . PHE A 1 94 ? -11.843 1.613 31.932 1.00 98.12 94 PHE A O 1
ATOM 716 N N . GLU A 1 95 ? -13.377 0.219 32.767 1.00 97.94 95 GLU A N 1
ATOM 717 C CA . GLU A 1 95 ? -13.702 1.110 33.890 1.00 97.94 95 GLU A CA 1
ATOM 718 C C . GLU A 1 95 ? -12.568 1.064 34.927 1.00 97.94 95 GLU A C 1
ATOM 720 O O . GLU A 1 95 ? -12.118 2.102 35.419 1.00 97.94 95 GLU A O 1
ATOM 725 N N . ALA A 1 96 ? -12.033 -0.128 35.203 1.00 97.56 96 ALA A N 1
ATOM 726 C CA . ALA A 1 96 ? -10.865 -0.284 36.065 1.00 97.56 96 ALA A CA 1
ATOM 727 C C . ALA A 1 96 ? -9.579 0.266 35.419 1.00 97.56 96 ALA A C 1
ATOM 729 O O . ALA A 1 96 ? -8.765 0.881 36.115 1.00 97.56 96 ALA A O 1
ATOM 730 N N . GLN A 1 97 ? -9.407 0.085 34.103 1.00 97.31 97 GLN A N 1
ATOM 731 C CA . GLN A 1 97 ? -8.190 0.434 33.354 1.00 97.31 97 GLN A CA 1
ATOM 732 C C . GLN A 1 97 ? -8.448 1.411 32.180 1.00 97.31 97 GLN A C 1
ATOM 734 O O . GLN A 1 97 ? -8.145 1.091 31.023 1.00 97.31 97 GLN A O 1
ATOM 739 N N . PRO A 1 98 ? -8.972 2.629 32.431 1.00 97.38 98 PRO A N 1
ATOM 740 C CA . PRO A 1 98 ? -9.397 3.553 31.374 1.00 97.38 98 PRO A CA 1
ATOM 741 C C . PRO A 1 98 ? -8.241 4.074 30.510 1.00 97.38 98 PRO A C 1
ATOM 743 O O . PRO A 1 98 ? -8.435 4.416 29.343 1.00 97.38 98 PRO A O 1
ATOM 746 N N . GLN A 1 99 ? -7.017 4.079 31.043 1.00 96.56 99 GLN A N 1
ATOM 747 C CA . GLN A 1 99 ? -5.806 4.463 30.319 1.00 96.56 99 GLN A CA 1
ATOM 748 C C . GLN A 1 99 ? -5.534 3.592 29.085 1.00 96.56 99 GLN A C 1
ATOM 750 O O . GLN A 1 99 ? -4.924 4.067 28.134 1.00 96.56 99 GLN A O 1
ATOM 755 N N . LEU A 1 100 ? -6.016 2.345 29.054 1.00 93.25 100 LEU A N 1
ATOM 756 C CA . LEU A 1 100 ? -5.817 1.467 27.900 1.00 93.25 100 LEU A CA 1
ATOM 757 C C . LEU A 1 100 ? -6.549 1.963 26.648 1.00 93.25 100 LEU A C 1
ATOM 759 O O . LEU A 1 100 ? -6.077 1.734 25.540 1.00 93.25 100 LEU A O 1
ATOM 763 N N . VAL A 1 101 ? -7.668 2.677 26.809 1.00 96.81 101 VAL A N 1
ATOM 764 C CA . VAL A 1 101 ? -8.450 3.216 25.681 1.00 96.81 101 VAL A CA 1
ATOM 765 C C . VAL A 1 101 ? -7.692 4.333 24.951 1.00 96.81 101 VAL A C 1
ATOM 767 O O . VAL A 1 101 ? -7.890 4.527 23.751 1.00 96.81 101 VAL A O 1
ATOM 770 N N . ARG A 1 102 ? -6.805 5.049 25.654 1.00 94.81 102 ARG A N 1
ATOM 771 C CA . ARG A 1 102 ? -5.995 6.142 25.092 1.00 94.81 102 ARG A CA 1
ATOM 772 C C . ARG A 1 102 ? -4.567 5.736 24.720 1.00 94.81 102 ARG A C 1
ATOM 774 O O . ARG A 1 102 ? -4.025 6.303 23.779 1.00 94.81 102 ARG A O 1
ATOM 781 N N . SER A 1 103 ? -3.969 4.758 25.407 1.00 85.44 103 SER A N 1
ATOM 782 C CA . SER A 1 103 ? -2.590 4.319 25.137 1.00 85.44 103 SER A CA 1
ATOM 783 C C . SER A 1 103 ? -2.480 3.211 24.089 1.00 85.44 103 SER A C 1
ATOM 785 O O . SER A 1 103 ? -1.460 3.121 23.409 1.00 85.44 103 SER A O 1
ATOM 787 N N . ASP A 1 104 ? -3.514 2.382 23.928 1.00 86.25 104 ASP A N 1
ATOM 788 C CA . ASP A 1 104 ? -3.542 1.313 22.933 1.00 86.25 104 ASP A CA 1
ATOM 789 C C . ASP A 1 104 ? -4.638 1.590 21.889 1.00 86.25 104 ASP A C 1
ATOM 791 O O . ASP A 1 104 ? -5.839 1.471 22.175 1.00 86.25 104 ASP A O 1
ATOM 795 N N . PRO A 1 105 ? -4.252 1.917 20.642 1.00 82.31 105 PRO A N 1
ATOM 796 C CA . PRO A 1 105 ? -5.203 2.202 19.577 1.00 82.31 105 PRO A CA 1
ATOM 797 C C . PRO A 1 105 ? -6.224 1.085 19.341 1.00 82.31 105 PRO A C 1
ATOM 799 O O . PRO A 1 105 ? -7.340 1.375 18.907 1.00 82.31 105 PRO A O 1
ATOM 802 N N . ARG A 1 106 ? -5.897 -0.184 19.630 1.00 86.25 106 ARG A N 1
ATOM 803 C CA . ARG A 1 106 ? -6.839 -1.305 19.468 1.00 86.25 106 ARG A CA 1
ATOM 804 C C . ARG A 1 106 ? -8.109 -1.075 20.283 1.00 86.25 106 ARG A C 1
ATOM 806 O O . ARG A 1 106 ? -9.206 -1.225 19.744 1.00 86.25 106 ARG A O 1
ATOM 813 N N . TRP A 1 107 ? -7.960 -0.649 21.536 1.00 93.62 107 TRP A N 1
ATOM 814 C CA . TRP A 1 107 ? -9.075 -0.411 22.451 1.00 93.62 107 TRP A CA 1
ATOM 815 C C . TRP A 1 107 ? -9.766 0.919 22.183 1.00 93.62 107 TRP A C 1
ATOM 817 O O . TRP A 1 107 ? -10.993 0.964 22.202 1.00 93.62 107 TRP A O 1
ATOM 827 N N . GLY A 1 108 ? -9.014 1.964 21.827 1.00 93.56 108 GLY A N 1
ATOM 828 C CA . GLY A 1 108 ? -9.589 3.240 21.396 1.00 93.56 108 GLY A CA 1
ATOM 829 C C . GLY A 1 108 ? -10.529 3.082 20.196 1.00 93.56 108 GLY A C 1
ATOM 830 O O . GLY A 1 108 ? -11.673 3.536 20.222 1.00 93.56 108 GLY A O 1
ATOM 831 N N . PHE A 1 109 ? -10.094 2.380 19.147 1.00 92.81 109 PHE A N 1
ATOM 832 C CA . PHE A 1 109 ? -10.951 2.118 17.987 1.00 92.81 109 PHE A CA 1
ATOM 833 C C . PHE A 1 109 ? -12.132 1.194 18.321 1.00 92.81 109 PHE A C 1
ATOM 835 O O . PHE A 1 109 ? -13.228 1.385 17.792 1.00 92.81 109 PHE A O 1
ATOM 842 N N . LEU A 1 110 ? -11.949 0.207 19.201 1.00 94.06 110 LEU A N 1
ATOM 843 C CA . LEU A 1 110 ? -13.050 -0.654 19.630 1.00 94.06 110 LEU A CA 1
ATOM 844 C C . LEU A 1 110 ? -14.104 0.128 20.439 1.00 94.06 110 LEU A C 1
ATOM 846 O O . LEU A 1 110 ? -15.299 -0.061 20.217 1.00 94.06 110 LEU A O 1
ATOM 850 N N . ALA A 1 111 ? -13.685 1.075 21.283 1.00 97.31 111 ALA A N 1
ATOM 851 C CA . ALA A 1 111 ? -14.581 1.998 21.983 1.00 97.31 111 ALA A CA 1
ATOM 852 C C . ALA A 1 111 ? -15.407 2.855 21.012 1.00 97.31 111 ALA A C 1
ATOM 854 O O . ALA A 1 111 ? -16.606 3.044 21.223 1.00 97.31 111 ALA A O 1
ATOM 855 N N . ALA A 1 112 ? -14.810 3.294 19.899 1.00 96.69 112 ALA A N 1
ATOM 856 C CA . ALA A 1 112 ? -15.558 3.956 18.832 1.00 96.69 112 ALA A CA 1
ATOM 857 C C . ALA A 1 112 ? -16.650 3.052 18.235 1.00 96.69 112 ALA A C 1
ATOM 859 O O . ALA A 1 112 ? -17.707 3.542 17.854 1.00 96.69 112 ALA A O 1
ATOM 860 N N . SER A 1 113 ? -16.438 1.731 18.207 1.00 95.81 113 SER A N 1
ATOM 861 C CA . SER A 1 113 ? -17.406 0.755 17.669 1.00 95.81 113 SER A CA 1
ATOM 862 C C . SER A 1 113 ? -18.623 0.613 18.558 1.00 95.81 113 SER A C 1
ATOM 864 O O . SER A 1 113 ? -19.751 0.683 18.068 1.00 95.81 113 SER A O 1
ATOM 866 N N . TRP A 1 114 ? -18.393 0.509 19.866 1.00 97.56 114 TRP A N 1
ATOM 867 C CA . TRP A 1 114 ? -19.457 0.572 20.858 1.00 97.56 114 TRP A CA 1
ATOM 868 C C . TRP A 1 114 ? -20.232 1.885 20.764 1.00 97.56 114 TRP A C 1
ATOM 870 O O . TRP A 1 114 ? -21.460 1.870 20.697 1.00 97.56 114 TRP A O 1
ATOM 880 N N . TYR A 1 115 ? -19.532 3.022 20.713 1.00 97.06 115 TYR A N 1
ATOM 881 C CA . TYR A 1 115 ? -20.197 4.321 20.643 1.00 97.06 115 TYR A CA 1
ATOM 882 C C . TYR A 1 115 ? -21.105 4.400 19.410 1.00 97.06 115 TYR A C 1
ATOM 884 O O . TYR A 1 115 ? -22.270 4.781 19.498 1.00 97.06 115 TYR A O 1
ATOM 892 N N . TRP A 1 116 ? -20.590 3.960 18.266 1.00 96.75 116 TRP A N 1
ATOM 893 C CA . TRP A 1 116 ? -21.291 4.053 16.997 1.00 96.75 116 TRP A CA 1
ATOM 894 C C . TRP A 1 116 ? -22.485 3.111 16.853 1.00 96.75 116 TRP A C 1
ATOM 896 O O . TRP A 1 116 ? -23.444 3.447 16.169 1.00 96.75 116 TRP A O 1
ATOM 906 N N . THR A 1 117 ? -22.435 1.924 17.460 1.00 90.44 117 THR A N 1
ATOM 907 C CA . THR A 1 117 ? -23.494 0.907 17.304 1.00 90.44 117 THR A CA 1
ATOM 908 C C . THR A 1 117 ? -24.450 0.831 18.477 1.00 90.44 117 THR A C 1
ATOM 910 O O . THR A 1 117 ? -25.617 0.509 18.285 1.00 90.44 117 THR A O 1
ATOM 913 N N . VAL A 1 118 ? -23.974 1.128 19.683 1.00 92.44 118 VAL A N 1
ATOM 914 C CA . VAL A 1 118 ? -24.745 0.974 20.918 1.00 92.44 118 VAL A CA 1
ATOM 915 C C . VAL A 1 118 ? -25.128 2.328 21.487 1.00 92.44 118 VAL A C 1
ATOM 917 O O . VAL A 1 118 ? -26.300 2.554 21.769 1.00 92.44 118 VAL A O 1
ATOM 920 N N . ALA A 1 119 ? -24.176 3.254 21.631 1.00 93.88 119 ALA A N 1
ATOM 921 C CA . ALA A 1 119 ? -24.497 4.576 22.172 1.00 93.88 119 ALA A CA 1
ATOM 922 C C . ALA A 1 119 ? -25.268 5.450 21.165 1.00 93.88 119 ALA A C 1
ATOM 924 O O . ALA A 1 119 ? -25.990 6.365 21.571 1.00 93.88 119 ALA A O 1
ATOM 925 N N . ARG A 1 120 ? -25.115 5.188 19.860 1.00 94.81 120 ARG A N 1
ATOM 926 C CA . ARG A 1 120 ? -25.736 5.927 18.748 1.00 94.81 120 ARG A CA 1
ATOM 927 C C . ARG A 1 120 ? -26.231 4.988 17.631 1.00 94.81 120 ARG A C 1
ATOM 929 O O . ARG A 1 120 ? -25.787 5.105 16.491 1.00 94.81 120 ARG A O 1
ATOM 936 N N . PRO A 1 121 ? -27.197 4.095 17.910 1.00 92.25 121 PRO A N 1
ATOM 937 C CA . PRO A 1 121 ? -27.554 2.973 17.027 1.00 92.25 121 PRO A CA 1
ATOM 938 C C . PRO A 1 121 ? -28.021 3.377 15.618 1.00 92.25 121 PRO A C 1
ATOM 940 O O . PRO A 1 121 ? -27.891 2.601 14.673 1.00 92.25 121 PRO A O 1
ATOM 943 N N . ASN A 1 122 ? -28.515 4.606 15.445 1.00 93.62 122 ASN A N 1
ATOM 944 C CA . ASN A 1 122 ? -29.016 5.102 14.162 1.00 93.62 122 ASN A CA 1
ATOM 945 C C . ASN A 1 122 ? -27.915 5.599 13.209 1.00 93.62 122 ASN A C 1
ATOM 947 O O . ASN A 1 122 ? -28.215 5.901 12.054 1.00 93.62 122 ASN A O 1
ATOM 951 N N . LEU A 1 123 ? -26.651 5.692 13.649 1.00 96.56 123 LEU A N 1
ATOM 952 C CA . LEU A 1 123 ? -25.581 6.307 12.853 1.00 96.56 123 LEU A CA 1
ATOM 953 C C . LEU A 1 123 ? -25.385 5.645 11.494 1.00 96.56 123 LEU A C 1
ATOM 955 O O . LEU A 1 123 ? -25.256 6.349 10.498 1.00 96.56 123 LEU A O 1
ATOM 959 N N . ASN A 1 124 ? -25.418 4.315 11.425 1.00 93.50 124 ASN A N 1
ATOM 960 C CA . ASN A 1 124 ? -25.270 3.613 10.150 1.00 93.50 124 ASN A CA 1
ATOM 961 C C . ASN A 1 124 ? -26.385 3.972 9.157 1.00 93.50 124 ASN A C 1
ATOM 963 O O . ASN A 1 124 ? -26.081 4.231 7.997 1.00 93.50 124 ASN A O 1
ATOM 967 N N . GLY A 1 125 ? -27.637 4.085 9.613 1.00 91.31 125 GLY A N 1
ATOM 968 C CA . GLY A 1 125 ? -28.747 4.518 8.759 1.00 91.31 125 GLY A CA 1
ATOM 969 C C . GLY A 1 125 ? -28.589 5.962 8.272 1.00 91.31 125 GLY A C 1
ATOM 970 O O . GLY A 1 125 ? -28.848 6.256 7.108 1.00 91.31 125 GLY A O 1
ATOM 971 N N . LEU A 1 126 ? -28.082 6.858 9.126 1.00 96.69 126 LEU A N 1
ATOM 972 C CA . LEU A 1 126 ? -27.771 8.239 8.732 1.00 96.69 126 LEU A CA 1
ATOM 973 C C . LEU A 1 126 ? -26.627 8.310 7.710 1.00 96.69 126 LEU A C 1
ATOM 975 O O . LEU A 1 126 ? -26.656 9.147 6.808 1.00 96.69 126 LEU A O 1
ATOM 979 N N . CYS A 1 127 ? -25.640 7.418 7.828 1.00 96.44 127 CYS A N 1
ATOM 980 C CA . CYS A 1 127 ? -24.557 7.294 6.856 1.00 96.44 127 CYS A CA 1
ATOM 981 C C . CYS A 1 127 ? -25.061 6.767 5.512 1.00 96.44 127 CYS A C 1
ATOM 983 O O . CYS A 1 127 ? -24.625 7.260 4.478 1.00 96.44 127 CYS A O 1
ATOM 985 N N . ASP A 1 128 ? -25.975 5.795 5.516 1.00 89.94 128 ASP A N 1
ATOM 986 C CA . ASP A 1 128 ? -26.570 5.248 4.290 1.00 89.94 128 ASP A CA 1
ATOM 987 C C . ASP A 1 128 ? -27.408 6.293 3.543 1.00 89.94 128 ASP A C 1
ATOM 989 O O . ASP A 1 128 ? -27.396 6.326 2.316 1.00 89.94 128 ASP A O 1
ATOM 993 N N . ALA A 1 129 ? -28.067 7.195 4.276 1.00 93.88 129 ALA A N 1
ATOM 994 C CA . ALA A 1 129 ? -28.753 8.364 3.724 1.00 93.88 129 ALA A CA 1
ATOM 995 C C . ALA A 1 129 ? -27.799 9.509 3.318 1.00 93.88 129 ALA A C 1
ATOM 997 O O . ALA A 1 129 ? -28.253 10.583 2.930 1.00 93.88 129 ALA A O 1
ATOM 998 N N . ASP A 1 130 ? -26.486 9.307 3.460 1.00 96.31 130 ASP A N 1
ATOM 999 C CA . ASP A 1 130 ? -25.429 10.289 3.214 1.00 96.31 130 ASP A CA 1
ATOM 1000 C C . ASP A 1 130 ? -25.595 11.629 3.963 1.00 96.31 130 ASP A C 1
ATOM 1002 O O . ASP A 1 130 ? -25.112 12.682 3.538 1.00 96.31 130 ASP A O 1
ATOM 1006 N N . ASN A 1 131 ? -26.272 11.607 5.112 1.00 97.06 131 ASN A N 1
ATOM 1007 C CA . ASN A 1 131 ? -26.664 12.814 5.827 1.00 97.06 131 ASN A CA 1
ATOM 1008 C C . ASN A 1 131 ? -25.613 13.215 6.871 1.00 97.06 131 ASN A C 1
ATOM 1010 O O . ASN A 1 131 ? -25.748 12.957 8.069 1.00 97.06 131 ASN A O 1
ATOM 1014 N N . VAL A 1 132 ? -24.546 13.869 6.406 1.00 95.88 132 VAL A N 1
ATOM 1015 C CA . VAL A 1 132 ? -23.423 14.308 7.255 1.00 95.88 132 VAL A CA 1
ATOM 1016 C C . VAL A 1 132 ? -23.843 15.243 8.392 1.00 95.88 132 VAL A C 1
ATOM 1018 O O . VAL A 1 132 ? -23.225 15.217 9.457 1.00 95.88 132 VAL A O 1
ATOM 1021 N N . ASP A 1 133 ? -24.895 16.038 8.203 1.00 96.19 133 ASP A N 1
ATOM 1022 C CA . ASP A 1 133 ? -25.379 16.973 9.219 1.00 96.19 133 ASP A CA 1
ATOM 1023 C C . ASP A 1 133 ? -26.041 16.211 10.368 1.00 96.19 133 ASP A C 1
ATOM 1025 O O . ASP A 1 133 ? -25.680 16.411 11.527 1.00 96.19 133 ASP A O 1
ATOM 1029 N N . ALA A 1 134 ? -26.919 15.256 10.051 1.00 97.19 134 ALA A N 1
ATOM 1030 C CA . ALA A 1 134 ? -27.542 14.392 11.048 1.00 97.19 134 ALA A CA 1
ATOM 1031 C C . ALA A 1 134 ? -26.516 13.497 11.763 1.00 97.19 134 ALA A C 1
ATOM 1033 O O . ALA A 1 134 ? -26.586 13.344 12.982 1.00 97.19 134 ALA A O 1
ATOM 1034 N N . VAL A 1 135 ? -25.532 12.948 11.036 1.00 97.31 135 VAL A N 1
ATOM 1035 C 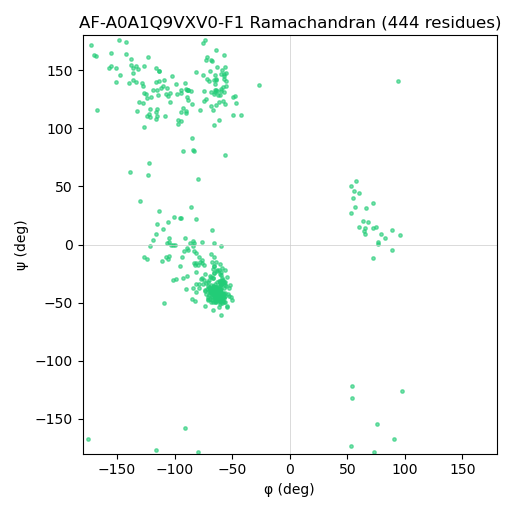CA . VAL A 1 135 ? -24.414 12.190 11.632 1.00 97.31 135 VAL A CA 1
ATOM 1036 C C . VAL A 1 135 ? -23.635 13.065 12.620 1.00 97.31 135 VAL A C 1
ATOM 1038 O O . VAL A 1 135 ? -23.342 12.639 13.736 1.00 97.31 135 VAL A O 1
ATOM 1041 N N . THR A 1 136 ? -23.332 14.305 12.235 1.00 96.12 136 THR A N 1
ATOM 1042 C CA . THR A 1 136 ? -22.589 15.251 13.077 1.00 96.12 136 THR A CA 1
ATOM 1043 C C . THR A 1 136 ? -23.377 15.625 14.330 1.00 96.12 136 THR A C 1
ATOM 1045 O O . THR A 1 136 ? -22.824 15.583 15.426 1.00 96.12 136 THR A O 1
ATOM 1048 N N . ILE A 1 137 ? -24.675 15.907 14.193 1.00 96.00 137 ILE A N 1
ATOM 1049 C CA . ILE A 1 137 ? -25.563 16.189 15.328 1.00 96.00 137 ILE A CA 1
ATOM 1050 C C . ILE A 1 137 ? -25.639 14.985 16.270 1.00 96.00 137 ILE A C 1
ATOM 1052 O O . ILE A 1 137 ? -25.572 15.160 17.482 1.00 96.00 137 ILE A O 1
ATOM 1056 N N . ALA A 1 138 ? -25.722 13.762 15.744 1.00 95.19 138 ALA A N 1
ATOM 1057 C CA . ALA A 1 138 ? -25.765 12.562 16.575 1.00 95.19 138 ALA A CA 1
ATOM 1058 C C . ALA A 1 138 ? -24.482 12.370 17.407 1.00 95.19 138 ALA A C 1
ATOM 1060 O O . ALA A 1 138 ? -24.561 11.923 18.552 1.00 95.19 138 ALA A O 1
ATOM 1061 N N . ILE A 1 139 ? -23.312 12.714 16.863 1.00 92.75 139 ILE A N 1
ATOM 1062 C CA . ILE A 1 139 ? -22.017 12.557 17.547 1.00 92.75 139 ILE A CA 1
ATOM 1063 C C . ILE A 1 139 ? -21.742 13.723 18.506 1.00 92.75 139 ILE A C 1
ATOM 1065 O O . ILE A 1 139 ? -21.406 13.503 19.666 1.00 92.75 139 ILE A O 1
ATOM 1069 N N . ASN A 1 140 ? -21.913 14.960 18.040 1.00 90.25 140 ASN A N 1
ATOM 1070 C CA . ASN A 1 140 ? -21.499 16.171 18.753 1.00 90.25 140 ASN A CA 1
ATOM 1071 C C . ASN A 1 140 ? -22.630 16.807 19.586 1.00 90.25 140 ASN A C 1
ATOM 1073 O O . ASN A 1 140 ? -22.374 17.611 20.473 1.00 90.25 140 ASN A O 1
ATOM 1077 N N . GLY A 1 141 ? -23.893 16.475 19.305 1.00 89.38 141 GLY A N 1
ATOM 1078 C CA . GLY A 1 141 ? -25.057 17.179 19.858 1.00 89.38 141 GLY A CA 1
ATOM 1079 C C . GLY A 1 141 ? -25.370 18.507 19.153 1.00 89.38 141 GLY A C 1
ATOM 1080 O O . GLY A 1 141 ? -26.217 19.263 19.618 1.00 89.38 141 GLY A O 1
ATOM 1081 N N . GLY A 1 142 ? -24.702 18.795 18.032 1.00 92.50 142 GLY A N 1
ATOM 1082 C CA . GLY A 1 142 ? -24.855 20.014 17.235 1.00 92.50 142 GLY A CA 1
ATOM 1083 C C . GLY A 1 142 ? -24.012 19.958 15.959 1.00 92.50 142 GLY A C 1
ATOM 1084 O O . GLY A 1 142 ? -23.500 18.903 15.601 1.00 92.50 142 GLY A O 1
ATOM 1085 N N . THR A 1 143 ? -23.837 21.085 15.267 1.00 92.38 143 THR A N 1
ATOM 1086 C CA . THR A 1 143 ? -23.103 21.165 13.983 1.00 92.38 143 THR A CA 1
ATOM 1087 C C . THR A 1 143 ? -21.673 21.699 14.123 1.00 92.38 143 THR A C 1
ATOM 1089 O O . THR A 1 143 ? -21.098 22.229 13.168 1.00 92.38 143 THR A O 1
ATOM 1092 N N . ASN A 1 144 ? -21.071 21.582 15.309 1.00 90.06 144 ASN A N 1
ATOM 1093 C CA . ASN A 1 144 ? -19.706 22.049 15.544 1.00 90.06 144 ASN A CA 1
ATOM 1094 C C . ASN A 1 144 ? -18.714 21.323 14.620 1.00 90.06 144 ASN A C 1
ATOM 1096 O O . ASN A 1 144 ? -18.702 20.092 14.509 1.00 90.06 144 ASN A O 1
ATOM 1100 N N . GLY A 1 145 ? -17.887 22.108 13.925 1.00 92.62 145 GLY A N 1
ATOM 1101 C CA . GLY A 1 145 ? -16.888 21.582 12.997 1.00 92.62 145 GLY A CA 1
ATOM 1102 C C . GLY A 1 145 ? -17.450 21.012 11.689 1.00 92.62 145 GLY A C 1
ATOM 1103 O O . GLY A 1 145 ? -16.720 20.327 10.972 1.00 92.62 145 GLY A O 1
ATOM 1104 N N . ILE A 1 146 ? -18.717 21.286 11.342 1.00 94.75 146 ILE A N 1
ATOM 1105 C CA . ILE A 1 146 ? -19.375 20.663 10.180 1.00 94.75 146 ILE A CA 1
ATOM 1106 C C . ILE A 1 146 ? -18.629 20.876 8.854 1.00 94.75 146 ILE A C 1
ATOM 1108 O O . ILE A 1 146 ? -18.572 19.965 8.029 1.00 94.75 146 ILE A O 1
ATOM 1112 N N . ALA A 1 147 ? -17.994 22.036 8.655 1.00 89.69 147 ALA A N 1
ATOM 1113 C CA . ALA A 1 147 ? -17.206 22.314 7.454 1.00 89.69 147 ALA A CA 1
ATOM 1114 C C . ALA A 1 147 ? -16.013 21.349 7.304 1.00 89.69 147 ALA A C 1
ATOM 1116 O O . ALA A 1 147 ? -15.807 20.782 6.230 1.00 89.69 147 ALA A O 1
ATOM 1117 N N . ASP A 1 148 ? -15.271 21.093 8.387 1.00 86.00 148 ASP A N 1
ATOM 1118 C CA . ASP A 1 148 ? -14.152 20.144 8.378 1.00 86.00 148 ASP A CA 1
ATOM 1119 C C . ASP A 1 148 ? -14.643 18.699 8.203 1.00 86.00 148 ASP A C 1
ATOM 1121 O O . ASP A 1 148 ? -14.081 17.945 7.406 1.00 86.00 148 ASP A O 1
ATOM 1125 N N . ARG A 1 149 ? -15.750 18.322 8.856 1.00 96.06 149 ARG A N 1
ATOM 1126 C CA . ARG A 1 149 ? -16.369 16.994 8.691 1.00 96.06 149 ARG A CA 1
ATOM 1127 C C . ARG A 1 149 ? -16.795 16.742 7.244 1.00 96.06 149 ARG A C 1
ATOM 1129 O O . ARG A 1 149 ? -16.489 15.682 6.699 1.00 96.06 149 ARG A O 1
ATOM 1136 N N . ARG A 1 150 ? -17.417 17.728 6.584 1.00 93.19 150 ARG A N 1
ATOM 1137 C CA . ARG A 1 150 ? -17.762 17.675 5.150 1.00 93.19 150 ARG A CA 1
ATOM 1138 C C . ARG A 1 150 ? -16.517 17.537 4.272 1.00 93.19 150 ARG A C 1
ATOM 1140 O O . ARG A 1 150 ? -16.490 16.679 3.390 1.00 93.19 150 ARG A O 1
ATOM 1147 N N . ALA A 1 151 ? -15.464 18.309 4.544 1.00 76.19 151 ALA A N 1
ATOM 1148 C CA . ALA A 1 151 ? -14.208 18.228 3.798 1.00 76.19 151 ALA A CA 1
ATOM 1149 C C . ALA A 1 151 ? -13.523 16.856 3.956 1.00 76.19 151 ALA A C 1
ATOM 1151 O O . ALA A 1 151 ? -13.057 16.268 2.977 1.00 76.19 151 ALA A O 1
ATOM 1152 N N . ARG A 1 152 ? -13.493 16.304 5.176 1.00 86.69 152 ARG A N 1
ATOM 1153 C CA . ARG A 1 152 ? -12.992 14.948 5.452 1.00 86.69 152 ARG A CA 1
ATOM 1154 C C . ARG A 1 152 ? -13.839 13.885 4.769 1.00 86.69 152 ARG A C 1
ATOM 1156 O O . ARG A 1 152 ? -13.275 12.960 4.191 1.00 86.69 152 ARG A O 1
ATOM 1163 N N . LEU A 1 153 ? -15.163 14.021 4.801 1.00 85.88 153 LEU A N 1
ATOM 1164 C CA . LEU A 1 153 ? -16.085 13.090 4.157 1.00 85.88 153 LEU A CA 1
ATOM 1165 C C . LEU A 1 153 ? -15.860 13.042 2.647 1.00 85.88 153 LEU A C 1
ATOM 1167 O O . LEU A 1 153 ? -15.749 11.949 2.103 1.00 85.88 153 LEU A O 1
ATOM 1171 N N . ALA A 1 154 ? -15.716 14.192 1.983 1.00 75.25 154 ALA A N 1
ATOM 1172 C CA . ALA A 1 154 ? -15.400 14.247 0.556 1.00 75.25 154 ALA A CA 1
ATOM 1173 C C . ALA A 1 154 ? -14.097 13.493 0.231 1.00 75.25 154 ALA A C 1
ATOM 1175 O O . ALA A 1 154 ? -14.074 12.648 -0.664 1.00 75.25 154 ALA A O 1
ATOM 1176 N N . ARG A 1 155 ? -13.032 13.708 1.020 1.00 69.56 155 ARG A N 1
ATOM 1177 C CA . ARG A 1 155 ? -11.772 12.957 0.871 1.00 69.56 155 ARG A CA 1
ATOM 1178 C C . ARG A 1 155 ? -11.963 11.454 1.082 1.00 69.56 155 ARG A C 1
ATOM 1180 O O . ARG A 1 155 ? -11.413 10.660 0.328 1.00 69.56 155 ARG A O 1
ATOM 1187 N N . CYS A 1 156 ? -12.747 11.058 2.081 1.00 74.56 156 CYS A N 1
ATOM 1188 C CA . CYS A 1 156 ? -12.993 9.650 2.375 1.00 74.56 156 CYS A CA 1
ATOM 1189 C C . CYS A 1 156 ? -13.853 8.971 1.296 1.00 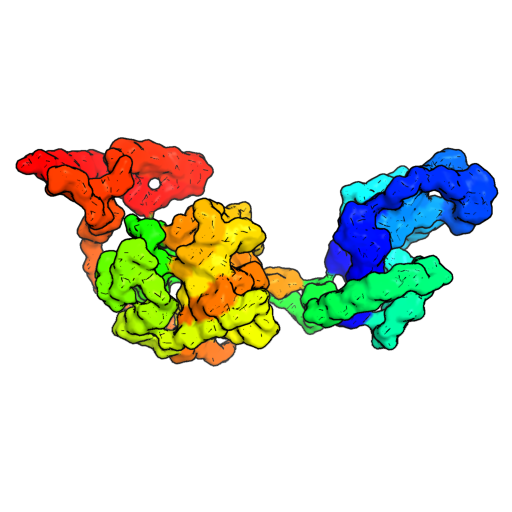74.56 156 CYS A C 1
ATOM 1191 O O . CYS A 1 156 ? -13.569 7.837 0.919 1.00 74.56 156 CYS A O 1
ATOM 1193 N N . LYS A 1 157 ? -14.843 9.665 0.724 1.00 70.69 157 LYS A N 1
ATOM 1194 C CA . LYS A 1 157 ? -15.633 9.157 -0.409 1.00 70.69 157 LYS A CA 1
ATOM 1195 C C . LYS A 1 157 ? -14.763 8.867 -1.630 1.00 70.69 157 LYS A C 1
ATOM 1197 O O . LYS A 1 157 ? -14.945 7.824 -2.250 1.00 70.69 157 LYS A O 1
ATOM 1202 N N . ASN A 1 158 ? -13.760 9.706 -1.905 1.00 61.69 158 ASN A N 1
ATOM 1203 C CA . ASN A 1 158 ? -12.796 9.472 -2.989 1.00 61.69 158 ASN A CA 1
ATOM 1204 C C . ASN A 1 158 ? -11.954 8.198 -2.793 1.00 61.69 158 ASN A C 1
ATOM 1206 O O . ASN A 1 158 ? -11.421 7.658 -3.760 1.00 61.69 158 ASN A O 1
ATOM 1210 N N . LEU A 1 159 ? -11.824 7.698 -1.558 1.00 56.75 159 LEU A N 1
ATOM 1211 C CA . LEU A 1 159 ? -11.160 6.421 -1.280 1.00 56.75 159 LEU A CA 1
ATOM 1212 C C . LEU A 1 159 ? -12.091 5.220 -1.524 1.00 56.75 159 LEU A C 1
ATOM 1214 O O . LEU A 1 159 ? -11.606 4.123 -1.803 1.00 56.75 159 LEU A O 1
ATOM 1218 N N . GLY A 1 160 ? -13.412 5.407 -1.462 1.00 70.81 160 GLY A N 1
ATOM 1219 C CA . GLY A 1 160 ? -14.406 4.388 -1.794 1.00 70.81 160 GLY A CA 1
ATOM 1220 C C . GLY A 1 160 ? -14.220 3.080 -1.018 1.00 70.81 160 GLY A C 1
ATOM 1221 O O . GLY A 1 160 ? -14.019 3.065 0.197 1.00 70.81 160 GLY A O 1
ATOM 1222 N N . THR A 1 161 ? -14.258 1.952 -1.728 1.00 69.69 161 THR A N 1
ATOM 1223 C CA . THR A 1 161 ? -14.120 0.604 -1.145 1.00 69.69 161 THR A CA 1
ATOM 1224 C C . THR A 1 161 ? -12.741 0.327 -0.541 1.00 69.69 161 THR A C 1
ATOM 1226 O O . THR A 1 161 ? -12.590 -0.647 0.196 1.00 69.69 161 THR A O 1
ATOM 1229 N N . ARG A 1 162 ? -11.738 1.191 -0.768 1.00 68.69 162 ARG A N 1
ATOM 1230 C CA . ARG A 1 162 ? -10.424 1.096 -0.105 1.00 68.69 162 ARG A CA 1
ATOM 1231 C C . ARG A 1 162 ? -10.519 1.285 1.408 1.00 68.69 162 ARG A C 1
ATOM 1233 O O . ARG A 1 162 ? -9.628 0.837 2.115 1.00 68.69 162 ARG A O 1
ATOM 1240 N N . LEU A 1 163 ? -11.579 1.941 1.888 1.00 68.81 163 LEU A N 1
ATOM 1241 C CA . LEU A 1 163 ? -11.841 2.120 3.315 1.00 68.81 163 LEU A CA 1
ATOM 1242 C C . LEU A 1 163 ? -12.510 0.905 3.967 1.00 68.81 163 LEU A C 1
ATOM 1244 O O . LEU A 1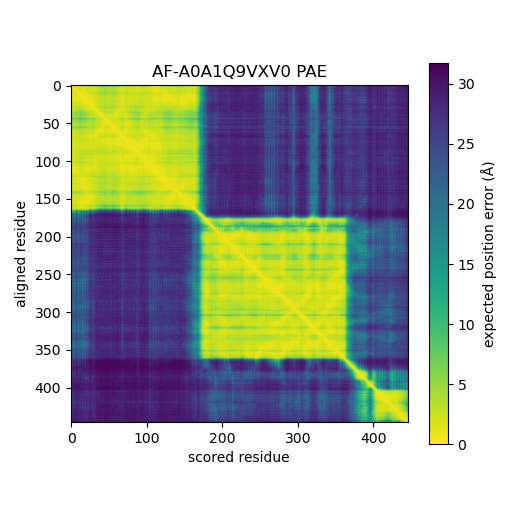 163 ? -12.553 0.834 5.191 1.00 68.81 163 LEU A O 1
ATOM 1248 N N . LEU A 1 164 ? -13.067 -0.028 3.190 1.00 69.00 164 LEU A N 1
ATOM 1249 C CA . LEU A 1 164 ? -13.808 -1.152 3.756 1.00 69.00 164 LEU A CA 1
ATOM 1250 C C . LEU A 1 164 ? -12.882 -2.145 4.470 1.00 69.00 164 LEU A C 1
ATOM 1252 O O . LEU A 1 164 ? -11.825 -2.481 3.928 1.00 69.00 164 LEU A O 1
ATOM 1256 N N . PRO A 1 165 ? -13.310 -2.702 5.620 1.00 59.59 165 PRO A N 1
ATOM 1257 C CA . PRO A 1 165 ? -12.638 -3.837 6.237 1.00 59.59 165 PRO A CA 1
ATOM 1258 C C . PRO A 1 165 ? -12.563 -5.009 5.268 1.00 59.59 165 PRO A C 1
ATOM 1260 O O . PRO A 1 165 ? -13.505 -5.274 4.521 1.00 59.59 165 PRO A O 1
ATOM 1263 N N . SER A 1 166 ? -11.480 -5.768 5.329 1.00 53.53 166 SER A N 1
ATOM 1264 C CA . SER A 1 166 ? -11.102 -6.739 4.298 1.00 53.53 166 SER A CA 1
ATOM 1265 C C . SER A 1 166 ? -12.151 -7.816 3.944 1.00 53.53 166 SER A C 1
ATOM 1267 O O . SER A 1 166 ? -12.127 -8.309 2.827 1.00 53.53 166 SER A O 1
ATOM 1269 N N . ALA A 1 167 ? -13.133 -8.127 4.813 1.00 47.00 167 ALA A N 1
ATOM 1270 C CA . ALA A 1 167 ? -14.250 -9.044 4.488 1.00 47.00 167 ALA A CA 1
ATOM 1271 C C . ALA A 1 167 ? -15.598 -8.343 4.225 1.00 47.00 167 ALA A C 1
ATOM 1273 O O . ALA A 1 167 ? -16.528 -8.975 3.746 1.00 47.00 167 ALA A O 1
ATOM 1274 N N . ALA A 1 168 ? -15.712 -7.038 4.492 1.00 42.03 168 ALA A N 1
ATOM 1275 C CA . ALA A 1 168 ? -16.853 -6.227 4.056 1.00 42.03 168 ALA A CA 1
ATOM 1276 C C . ALA A 1 168 ? -16.750 -5.824 2.573 1.00 42.03 168 ALA A C 1
ATOM 1278 O O . ALA A 1 168 ? -17.722 -5.357 1.991 1.00 42.03 168 ALA A O 1
ATOM 1279 N N . LYS A 1 169 ? -15.592 -6.053 1.935 1.00 47.66 169 LYS A N 1
ATOM 1280 C CA . LYS A 1 169 ? -15.366 -5.891 0.487 1.00 47.66 169 LYS A CA 1
ATOM 1281 C C . LYS A 1 169 ? -16.142 -6.901 -0.387 1.00 47.66 169 LYS A C 1
ATOM 1283 O O . LYS A 1 169 ? -15.827 -7.022 -1.564 1.00 47.66 169 LYS A O 1
ATOM 1288 N N . GLY A 1 170 ? -17.114 -7.640 0.163 1.00 40.94 170 GLY A N 1
ATOM 1289 C CA . GLY A 1 170 ? -17.934 -8.608 -0.581 1.00 40.94 170 GLY A CA 1
ATOM 1290 C C . GLY A 1 170 ? -17.142 -9.741 -1.245 1.00 40.94 170 GLY A C 1
ATOM 1291 O O . GLY A 1 170 ? -17.666 -10.419 -2.120 1.00 40.94 170 GLY A O 1
ATOM 1292 N N . GLY A 1 171 ? -15.882 -9.938 -0.859 1.00 34.47 171 GLY A N 1
ATOM 1293 C CA . GLY A 1 171 ? -15.042 -10.997 -1.384 1.00 34.47 171 GLY A CA 1
ATOM 1294 C C . GLY A 1 171 ? -15.043 -12.178 -0.431 1.00 34.47 171 GLY A C 1
ATOM 1295 O O . GLY A 1 171 ? -14.722 -12.024 0.748 1.00 34.47 171 GLY A O 1
ATOM 1296 N N . THR A 1 172 ? -15.306 -13.369 -0.966 1.00 34.03 172 THR A N 1
ATOM 1297 C CA . THR A 1 172 ? -14.572 -14.593 -0.607 1.00 34.03 172 THR A CA 1
ATOM 1298 C C . THR A 1 172 ? -13.163 -14.218 -0.133 1.00 34.03 172 THR A C 1
ATOM 1300 O O . THR A 1 172 ? -12.583 -13.340 -0.781 1.00 34.03 172 THR A O 1
ATOM 1303 N N . PRO A 1 173 ? -12.600 -14.814 0.945 1.00 36.62 173 PRO A N 1
ATOM 1304 C CA . PRO A 1 173 ? -11.217 -14.553 1.338 1.00 36.62 173 PRO A CA 1
ATOM 1305 C C . PRO A 1 173 ? -10.371 -14.531 0.073 1.00 36.62 173 PRO A C 1
ATOM 1307 O O . PRO A 1 173 ? -10.312 -15.542 -0.631 1.00 36.62 173 PRO A O 1
ATOM 1310 N N . VAL A 1 174 ? -9.845 -13.358 -0.295 1.00 39.66 174 VAL A N 1
ATOM 1311 C CA . VAL A 1 174 ? -8.956 -13.278 -1.447 1.00 39.66 174 VAL A CA 1
A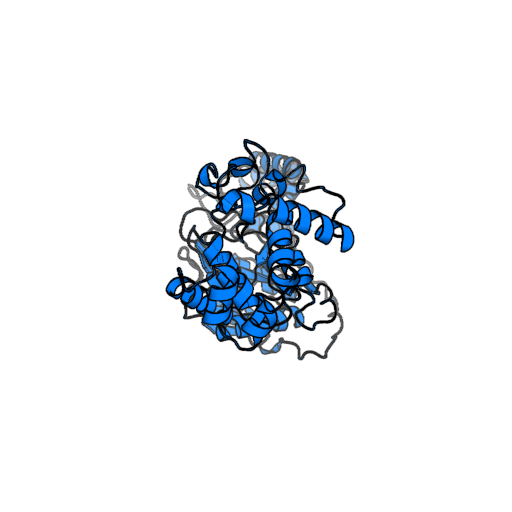TOM 1312 C C . VAL A 1 174 ? -7.770 -14.088 -0.978 1.00 39.66 174 VAL A C 1
ATOM 1314 O O . VAL A 1 174 ? -7.048 -13.658 -0.078 1.00 39.66 174 VAL A O 1
ATOM 1317 N N . ALA A 1 175 ? -7.667 -15.323 -1.472 1.00 44.75 175 ALA A N 1
ATOM 1318 C CA . ALA A 1 175 ? -6.495 -16.138 -1.250 1.00 44.75 175 ALA A CA 1
ATOM 1319 C C . ALA A 1 175 ? -5.309 -15.231 -1.554 1.00 44.75 175 ALA A C 1
ATOM 1321 O O . ALA A 1 175 ? -5.328 -14.568 -2.593 1.00 44.75 175 ALA A O 1
ATOM 1322 N N . THR A 1 176 ? -4.350 -15.131 -0.633 1.00 55.00 176 THR A N 1
ATOM 1323 C CA . THR A 1 176 ? -3.144 -14.347 -0.877 1.00 55.00 176 THR A CA 1
ATOM 1324 C C . THR A 1 176 ? -2.598 -14.777 -2.231 1.00 55.00 176 THR A C 1
ATOM 1326 O O . THR A 1 176 ? -2.206 -15.931 -2.406 1.00 55.00 176 THR A O 1
ATOM 1329 N N . VAL A 1 177 ? -2.657 -13.883 -3.214 1.00 70.00 177 VAL A N 1
ATOM 1330 C CA . VAL A 1 177 ? -2.133 -14.171 -4.543 1.00 70.00 177 VAL A CA 1
ATOM 1331 C C . VAL A 1 177 ? -0.732 -13.631 -4.523 1.00 70.00 177 VAL A C 1
ATOM 1333 O O . VAL A 1 177 ? -0.568 -12.426 -4.425 1.00 70.00 177 VAL A O 1
ATOM 1336 N N . GLU A 1 178 ? 0.267 -14.491 -4.624 1.00 85.12 178 GLU A N 1
ATOM 1337 C CA . GLU A 1 178 ? 1.640 -14.074 -4.867 1.00 85.12 178 GLU A CA 1
ATOM 1338 C C . GLU A 1 178 ? 2.107 -14.721 -6.160 1.00 85.12 178 GLU A C 1
ATOM 1340 O O . GLU A 1 178 ? 2.029 -15.937 -6.337 1.00 85.12 178 GLU A O 1
ATOM 1345 N N . LYS A 1 179 ? 2.610 -13.898 -7.075 1.00 81.06 179 LYS A N 1
ATOM 1346 C CA . LYS A 1 179 ? 3.326 -14.382 -8.242 1.00 81.06 179 LYS A CA 1
ATOM 1347 C C . LYS A 1 179 ? 4.595 -13.580 -8.399 1.00 81.06 179 LYS A C 1
ATOM 1349 O O . LYS A 1 179 ? 4.559 -12.386 -8.688 1.00 81.06 179 LYS A O 1
ATOM 1354 N N . ARG A 1 180 ? 5.720 -14.262 -8.239 1.00 88.31 180 ARG A N 1
ATOM 1355 C CA . ARG A 1 180 ? 7.051 -13.727 -8.496 1.00 88.31 180 ARG A CA 1
ATOM 1356 C C . ARG A 1 180 ? 7.693 -14.563 -9.588 1.00 88.31 180 ARG A C 1
ATOM 1358 O O . ARG A 1 180 ? 7.618 -15.789 -9.549 1.00 88.31 180 ARG A O 1
ATOM 1365 N N . LEU A 1 181 ? 8.276 -13.899 -10.576 1.00 83.69 181 LEU A N 1
ATOM 1366 C CA . LEU A 1 181 ? 9.075 -14.579 -11.582 1.00 83.69 181 LEU A CA 1
ATOM 1367 C C . LEU A 1 181 ? 10.294 -15.194 -10.910 1.00 83.69 181 LEU A C 1
ATOM 1369 O O . LEU A 1 181 ? 10.881 -14.598 -10.006 1.00 83.69 181 LEU A O 1
ATOM 1373 N N . ASP A 1 182 ? 10.655 -16.385 -11.361 1.00 78.00 182 ASP A N 1
ATOM 1374 C CA . ASP A 1 182 ? 11.891 -17.023 -10.949 1.00 78.00 182 ASP A CA 1
ATOM 1375 C C . ASP A 1 182 ? 13.024 -16.512 -11.842 1.00 78.00 182 ASP A C 1
ATOM 1377 O O . ASP A 1 182 ? 12.944 -16.591 -13.068 1.00 78.00 182 ASP A O 1
ATOM 1381 N N . TYR A 1 183 ? 14.035 -15.901 -11.233 1.00 77.94 183 TYR A N 1
ATOM 1382 C CA . TYR A 1 183 ? 15.213 -15.381 -11.918 1.00 77.94 183 TYR A CA 1
ATOM 1383 C C . TYR A 1 183 ? 16.376 -15.275 -10.931 1.00 77.94 183 TYR A C 1
ATOM 1385 O O . TYR A 1 183 ? 16.190 -15.088 -9.724 1.00 77.94 183 TYR A O 1
ATOM 1393 N N . SER A 1 184 ? 17.600 -15.394 -11.447 1.00 70.38 184 SER A N 1
ATOM 1394 C CA . SER A 1 184 ? 18.795 -15.285 -10.613 1.00 70.38 184 SER A CA 1
ATOM 1395 C C . SER A 1 184 ? 18.935 -13.873 -10.055 1.00 70.38 184 SER A C 1
ATOM 1397 O O . SER A 1 184 ? 18.920 -12.895 -10.797 1.00 70.38 184 SER A O 1
ATOM 1399 N N . ARG A 1 185 ? 19.128 -13.773 -8.736 1.00 67.38 185 ARG A N 1
ATOM 1400 C CA . ARG A 1 185 ? 19.384 -12.493 -8.060 1.00 67.38 185 ARG A CA 1
ATOM 1401 C C . ARG A 1 185 ? 20.865 -12.143 -7.930 1.00 67.38 185 ARG A C 1
ATOM 1403 O O . ARG A 1 185 ? 21.197 -11.056 -7.473 1.00 67.38 185 ARG A O 1
ATOM 1410 N N . ALA A 1 186 ? 21.750 -13.059 -8.323 1.00 58.06 186 ALA A N 1
ATOM 1411 C CA . ALA A 1 186 ? 23.196 -12.876 -8.222 1.00 58.06 186 ALA A CA 1
ATOM 1412 C C . ALA A 1 186 ? 23.729 -11.770 -9.149 1.00 58.06 186 ALA A C 1
ATOM 1414 O O . ALA A 1 186 ? 24.800 -11.239 -8.883 1.00 58.06 186 ALA A O 1
ATOM 1415 N N . GLN A 1 187 ? 22.966 -11.438 -10.195 1.00 60.19 187 GLN A N 1
ATOM 1416 C CA . GLN A 1 187 ? 23.338 -10.508 -11.264 1.00 60.19 187 GLN A CA 1
ATOM 1417 C C . GLN A 1 187 ? 22.552 -9.201 -11.222 1.00 60.19 187 GLN A C 1
ATOM 1419 O O . GLN A 1 187 ? 22.519 -8.468 -12.196 1.00 60.19 187 GLN A O 1
ATOM 1424 N N . ILE A 1 188 ? 21.849 -8.935 -10.116 1.00 65.12 188 ILE A N 1
ATOM 1425 C CA . ILE A 1 188 ? 21.008 -7.742 -10.045 1.00 65.12 188 ILE A CA 1
ATOM 1426 C C . ILE A 1 188 ? 21.862 -6.492 -9.858 1.00 65.12 188 ILE A C 1
ATOM 1428 O O . ILE A 1 188 ? 21.486 -5.461 -10.384 1.00 65.12 188 ILE A O 1
ATOM 1432 N N . ALA A 1 189 ? 22.986 -6.547 -9.140 1.00 75.50 189 ALA A N 1
ATOM 1433 C CA . ALA A 1 189 ? 23.817 -5.360 -8.955 1.00 75.50 189 ALA A CA 1
ATOM 1434 C C . ALA A 1 189 ? 24.381 -4.888 -10.306 1.00 75.50 189 ALA A C 1
ATOM 1436 O O . ALA A 1 189 ? 25.106 -5.639 -10.948 1.00 75.50 189 ALA A O 1
ATOM 1437 N N . GLN A 1 190 ? 24.051 -3.656 -10.702 1.00 71.88 190 GLN A N 1
ATOM 1438 C CA . GLN A 1 190 ? 24.535 -3.061 -11.951 1.00 71.88 190 GLN A CA 1
ATOM 1439 C C . GLN A 1 190 ? 26.060 -2.882 -11.937 1.00 71.88 190 GLN A C 1
ATOM 1441 O O . GLN A 1 190 ? 26.620 -2.471 -10.916 1.00 71.88 190 GLN A O 1
ATOM 1446 N N . ASP A 1 191 ? 26.718 -3.100 -13.080 1.00 69.31 191 ASP A N 1
ATOM 1447 C CA . ASP A 1 191 ? 28.190 -3.069 -13.164 1.00 69.31 191 ASP A CA 1
ATOM 1448 C C . ASP A 1 191 ? 28.748 -1.642 -12.981 1.00 69.31 191 ASP A C 1
ATOM 1450 O O . ASP A 1 191 ? 29.874 -1.439 -12.522 1.00 69.31 191 ASP A O 1
ATOM 1454 N N . THR A 1 192 ? 27.961 -0.616 -13.327 1.00 70.38 192 THR A N 1
ATOM 1455 C CA . THR A 1 192 ? 28.321 0.799 -13.131 1.00 70.38 192 THR A CA 1
ATOM 1456 C C . THR A 1 192 ? 27.133 1.610 -12.627 1.00 70.38 192 THR A C 1
ATOM 1458 O O . THR A 1 192 ? 25.983 1.282 -12.915 1.00 70.38 192 THR A O 1
ATOM 1461 N N . TYR A 1 193 ? 27.370 2.729 -11.928 1.00 74.88 193 TYR A N 1
ATOM 1462 C CA . TYR A 1 193 ? 26.294 3.553 -11.346 1.00 74.88 193 TYR A CA 1
ATOM 1463 C C . TYR A 1 193 ? 25.300 4.137 -12.383 1.00 74.88 193 TYR A C 1
ATOM 1465 O O . TYR A 1 193 ? 24.190 4.522 -12.015 1.00 74.88 193 TYR A O 1
ATOM 1473 N N . TYR A 1 194 ? 25.654 4.164 -13.675 1.00 78.06 194 TYR A N 1
ATOM 1474 C CA . TYR A 1 194 ? 24.832 4.698 -14.771 1.00 78.06 194 TYR A CA 1
ATOM 1475 C C . TYR A 1 194 ? 24.211 3.614 -15.678 1.00 78.06 194 TYR A C 1
ATOM 1477 O O . TYR A 1 194 ? 23.476 3.943 -16.610 1.00 78.06 194 TYR A O 1
ATOM 1485 N N . TRP A 1 195 ? 24.436 2.322 -15.403 1.00 85.50 195 TRP A N 1
ATOM 1486 C CA . TRP A 1 195 ? 23.931 1.193 -16.208 1.00 85.50 195 TRP A CA 1
ATOM 1487 C C . TRP A 1 195 ? 22.615 0.576 -15.719 1.00 85.50 195 TRP A C 1
ATOM 1489 O O . TRP A 1 195 ? 22.257 -0.530 -16.111 1.00 85.50 195 TRP A O 1
ATOM 1499 N N . CYS A 1 196 ? 21.809 1.318 -14.961 1.00 90.88 196 CYS A N 1
ATOM 1500 C CA . CYS A 1 196 ? 20.493 0.834 -14.529 1.00 90.88 196 CYS A CA 1
ATOM 1501 C C . CYS A 1 196 ? 19.566 0.405 -15.692 1.00 90.88 196 CYS A C 1
ATOM 1503 O O . CYS A 1 196 ? 18.795 -0.543 -15.553 1.00 90.88 196 CYS A O 1
ATOM 1505 N N . GLY A 1 197 ? 19.667 1.040 -16.868 1.00 93.44 197 GLY A N 1
ATOM 1506 C CA . GLY A 1 197 ? 18.961 0.605 -18.084 1.00 93.44 197 GLY A CA 1
ATOM 1507 C C . GLY A 1 197 ? 19.445 -0.756 -18.619 1.00 93.44 197 GLY A C 1
ATOM 1508 O O . GLY A 1 197 ? 18.627 -1.672 -18.745 1.00 93.44 197 GLY A O 1
ATOM 1509 N N . PRO A 1 198 ? 20.751 -0.922 -18.916 1.00 92.50 198 PRO A N 1
ATOM 1510 C CA . PRO A 1 198 ? 21.360 -2.214 -19.244 1.00 92.50 198 PRO A CA 1
ATOM 1511 C C . PRO A 1 198 ? 21.049 -3.333 -18.244 1.00 92.50 198 PRO A C 1
ATOM 1513 O O . PRO A 1 198 ? 20.594 -4.394 -18.669 1.00 92.50 198 PRO A O 1
ATOM 1516 N N . ALA A 1 199 ? 21.199 -3.082 -16.942 1.00 90.00 199 ALA A N 1
ATOM 1517 C CA . ALA A 1 199 ? 20.906 -4.041 -15.875 1.00 90.00 199 ALA A CA 1
ATOM 1518 C C . ALA A 1 199 ? 19.425 -4.471 -15.866 1.00 90.00 199 ALA A C 1
ATOM 1520 O O . ALA A 1 199 ? 19.093 -5.656 -15.749 1.00 90.00 199 ALA A O 1
ATOM 1521 N N . THR A 1 200 ? 18.513 -3.514 -16.086 1.00 94.75 200 THR A N 1
ATOM 1522 C CA . THR A 1 200 ? 17.073 -3.783 -16.234 1.00 94.75 200 THR A CA 1
ATOM 1523 C C . THR A 1 200 ? 16.797 -4.691 -17.437 1.00 94.75 200 THR A C 1
ATOM 1525 O O . THR A 1 200 ? 16.073 -5.684 -17.323 1.00 94.75 200 THR A O 1
ATOM 1528 N N . ALA A 1 201 ? 17.395 -4.395 -18.596 1.00 95.31 201 ALA A N 1
ATOM 1529 C CA . ALA A 1 201 ? 17.249 -5.226 -19.790 1.00 95.31 201 ALA A CA 1
ATOM 1530 C C . ALA A 1 201 ? 17.835 -6.633 -19.578 1.00 95.31 201 ALA A C 1
ATOM 1532 O O . ALA A 1 201 ? 17.194 -7.620 -19.942 1.00 95.31 201 ALA A O 1
ATOM 1533 N N . GLN A 1 202 ? 19.008 -6.733 -18.947 1.00 92.75 202 GLN A N 1
ATOM 1534 C CA . GLN A 1 202 ? 19.666 -8.000 -18.631 1.00 92.75 202 GLN A CA 1
ATOM 1535 C C . GLN A 1 202 ? 18.771 -8.879 -17.758 1.00 92.75 202 GLN A C 1
ATOM 1537 O O . GLN A 1 202 ? 18.516 -10.029 -18.115 1.00 92.75 202 GLN A O 1
ATOM 1542 N N . THR A 1 203 ? 18.237 -8.321 -16.668 1.00 91.44 203 THR A N 1
ATOM 1543 C CA . THR A 1 203 ? 17.355 -9.033 -15.734 1.00 91.44 203 THR A CA 1
ATOM 1544 C C . THR A 1 203 ? 16.123 -9.590 -16.450 1.00 91.44 203 THR A C 1
ATOM 1546 O O . THR A 1 203 ? 15.772 -10.757 -16.270 1.00 91.44 203 THR A O 1
ATOM 1549 N N . LEU A 1 204 ? 15.480 -8.793 -17.311 1.00 93.88 204 LEU A N 1
ATOM 1550 C CA . LEU A 1 204 ? 14.291 -9.212 -18.060 1.00 93.88 204 LEU A CA 1
ATOM 1551 C C . LEU A 1 204 ? 14.598 -10.289 -19.112 1.00 93.88 204 LEU A C 1
ATOM 1553 O O . LEU A 1 204 ? 13.836 -11.249 -19.247 1.00 93.88 204 LEU A O 1
ATOM 1557 N N . ILE A 1 205 ? 15.717 -10.164 -19.833 1.00 91.31 205 ILE A N 1
ATOM 1558 C CA . ILE A 1 205 ? 16.164 -11.165 -20.815 1.00 91.31 205 ILE A CA 1
ATOM 1559 C C . ILE A 1 205 ? 16.502 -12.478 -20.113 1.00 91.31 205 ILE A C 1
ATOM 1561 O O . ILE A 1 205 ? 16.045 -13.540 -20.545 1.00 91.31 205 ILE A O 1
ATOM 1565 N N . GLN A 1 206 ? 17.254 -12.409 -19.016 1.00 85.06 206 GLN A N 1
ATOM 1566 C CA . GLN A 1 206 ? 17.662 -13.580 -18.254 1.00 85.06 206 GLN A CA 1
ATOM 1567 C C . GLN A 1 206 ? 16.455 -14.286 -17.641 1.00 85.06 206 GLN A C 1
ATOM 1569 O O . GLN A 1 206 ? 16.330 -15.499 -17.784 1.00 85.06 206 GLN A O 1
ATOM 1574 N N . ALA A 1 207 ? 15.529 -13.548 -17.026 1.00 85.81 207 ALA A N 1
ATOM 1575 C CA . ALA A 1 207 ? 14.307 -14.123 -16.468 1.00 85.81 207 ALA A CA 1
ATOM 1576 C C . ALA A 1 207 ? 13.452 -14.830 -17.530 1.00 85.81 207 ALA A C 1
ATOM 1578 O O . ALA A 1 207 ? 12.807 -15.836 -17.244 1.00 85.81 207 ALA A O 1
ATOM 1579 N N . ARG A 1 208 ? 13.438 -14.317 -18.768 1.00 86.69 208 ARG A N 1
ATOM 1580 C CA . ARG A 1 208 ? 12.638 -14.897 -19.852 1.00 86.69 208 ARG A CA 1
ATOM 1581 C C . ARG A 1 208 ? 13.299 -16.101 -20.517 1.00 86.69 208 ARG A C 1
ATOM 1583 O O . ARG A 1 208 ? 12.608 -17.045 -20.888 1.00 86.69 208 ARG A O 1
ATOM 1590 N N . THR A 1 209 ? 14.604 -16.028 -20.744 1.00 85.69 209 THR A N 1
ATOM 1591 C CA . THR A 1 209 ? 15.316 -16.967 -21.626 1.00 85.69 209 THR A CA 1
ATOM 1592 C C . THR A 1 209 ? 16.259 -17.905 -20.886 1.00 85.69 209 THR A C 1
ATOM 1594 O O . THR A 1 209 ? 16.747 -18.855 -21.483 1.00 85.69 209 THR A O 1
ATOM 1597 N N . GLY A 1 210 ? 16.568 -17.619 -19.620 1.00 80.56 210 GLY A N 1
ATOM 1598 C CA . GLY A 1 210 ? 17.681 -18.229 -18.892 1.00 80.56 210 GLY A CA 1
ATOM 1599 C C . GLY A 1 210 ? 19.060 -17.736 -19.349 1.00 80.56 210 GLY A C 1
ATOM 1600 O O . GLY A 1 210 ? 20.047 -17.968 -18.654 1.00 80.56 210 GLY A O 1
ATOM 1601 N N . ASN A 1 211 ? 19.145 -17.016 -20.474 1.00 80.50 211 ASN A N 1
ATOM 1602 C CA . ASN A 1 211 ? 20.403 -16.582 -21.065 1.00 80.50 211 ASN A CA 1
ATOM 1603 C C . ASN A 1 211 ? 20.837 -15.230 -20.507 1.00 80.50 211 ASN A C 1
ATOM 1605 O O . ASN A 1 211 ? 20.064 -14.271 -20.474 1.00 80.50 211 ASN A O 1
ATOM 1609 N N . MET A 1 212 ? 22.108 -15.141 -20.125 1.00 78.38 212 MET A N 1
ATOM 1610 C CA . MET A 1 212 ? 22.712 -13.889 -19.689 1.00 78.38 212 MET A CA 1
ATOM 1611 C C . MET A 1 212 ? 23.350 -13.157 -20.868 1.00 78.38 212 MET A C 1
ATOM 1613 O O . MET A 1 212 ? 24.007 -13.764 -21.713 1.00 78.38 212 MET A O 1
ATOM 1617 N N . VAL A 1 213 ? 23.173 -11.839 -20.902 1.00 81.06 213 VAL A N 1
ATOM 1618 C CA . VAL A 1 213 ? 23.814 -10.941 -21.865 1.00 81.06 213 VAL A CA 1
ATOM 1619 C C . VAL A 1 213 ? 24.567 -9.890 -21.065 1.00 81.06 213 VAL A C 1
ATOM 1621 O O . VAL A 1 213 ? 23.956 -9.250 -20.217 1.00 81.06 213 VAL A O 1
ATOM 1624 N N . ALA A 1 214 ? 25.863 -9.708 -21.314 1.00 78.88 214 ALA A N 1
ATOM 1625 C CA . ALA A 1 214 ? 26.671 -8.727 -20.590 1.00 78.88 214 ALA A CA 1
ATOM 1626 C C . ALA A 1 214 ? 26.068 -7.310 -20.671 1.00 78.88 214 ALA A C 1
ATOM 1628 O O . ALA A 1 214 ? 25.583 -6.898 -21.733 1.00 78.88 214 ALA A O 1
ATOM 1629 N N . GLU A 1 215 ? 26.124 -6.550 -19.569 1.00 81.25 215 GLU A N 1
ATOM 1630 C CA . GLU A 1 215 ? 25.598 -5.178 -19.531 1.00 81.25 215 GLU A CA 1
ATOM 1631 C C . GLU A 1 215 ? 26.313 -4.272 -20.533 1.00 81.25 215 GLU A C 1
ATOM 1633 O O . GLU A 1 215 ? 25.670 -3.421 -21.132 1.00 81.25 215 GLU A O 1
ATOM 1638 N N . SER A 1 216 ? 27.598 -4.505 -20.812 1.00 75.62 216 SER A N 1
ATOM 1639 C CA . SER A 1 216 ? 28.369 -3.775 -21.829 1.00 75.62 216 SER A CA 1
ATOM 1640 C C . SER A 1 216 ? 27.794 -3.928 -23.247 1.00 75.62 216 SER A C 1
ATOM 1642 O O . SER A 1 216 ? 27.711 -2.958 -24.007 1.00 75.62 216 SER A O 1
ATOM 1644 N N . VAL A 1 217 ? 27.328 -5.130 -23.601 1.00 83.38 217 VAL A N 1
ATOM 1645 C CA . VAL A 1 217 ? 26.659 -5.400 -24.882 1.00 83.38 217 VAL A CA 1
ATOM 1646 C C . VAL A 1 217 ? 25.315 -4.678 -24.929 1.00 83.38 217 VAL A C 1
ATOM 1648 O O . VAL A 1 217 ? 25.002 -4.016 -25.919 1.00 83.38 217 VAL A O 1
ATOM 1651 N N . LEU A 1 218 ? 24.538 -4.763 -23.847 1.00 91.00 218 LEU A N 1
ATOM 1652 C CA . LEU A 1 218 ? 23.243 -4.091 -23.751 1.00 91.00 218 LEU A CA 1
ATOM 1653 C C . LEU A 1 218 ? 23.398 -2.568 -23.723 1.00 91.00 218 LEU A C 1
ATOM 1655 O O . LEU A 1 218 ? 22.612 -1.877 -24.354 1.00 91.00 218 LEU A O 1
ATOM 1659 N N . ALA A 1 219 ? 24.433 -2.030 -23.084 1.00 83.06 219 ALA A N 1
ATOM 1660 C CA . ALA A 1 219 ? 24.752 -0.609 -23.069 1.00 83.06 219 ALA A CA 1
ATOM 1661 C C . ALA A 1 219 ? 25.011 -0.087 -24.483 1.00 83.06 219 ALA A C 1
ATOM 1663 O O . ALA A 1 219 ? 24.447 0.941 -24.861 1.00 83.06 219 ALA A O 1
ATOM 1664 N N . LYS A 1 220 ? 25.772 -0.831 -25.297 1.00 87.38 220 LYS A N 1
ATOM 1665 C CA . LYS A 1 220 ? 25.990 -0.494 -26.709 1.00 87.38 220 LYS A CA 1
ATOM 1666 C C . LYS A 1 220 ? 24.689 -0.511 -27.513 1.00 87.38 220 LYS A C 1
ATOM 1668 O O . LYS A 1 220 ? 24.465 0.379 -28.326 1.00 87.38 220 LYS A O 1
ATOM 1673 N N . GLU A 1 221 ? 23.823 -1.496 -27.291 1.00 93.31 221 GLU A N 1
ATOM 1674 C CA . GLU A 1 221 ? 22.544 -1.602 -28.006 1.00 93.31 221 GLU A CA 1
ATOM 1675 C C . GLU A 1 221 ? 21.497 -0.575 -27.567 1.00 93.31 221 GLU A C 1
ATOM 1677 O O . GLU A 1 221 ? 20.699 -0.123 -28.386 1.00 93.31 221 GLU A O 1
ATOM 1682 N N . LEU A 1 222 ? 21.508 -0.197 -26.289 1.00 92.38 222 LEU A N 1
ATOM 1683 C CA . LEU A 1 222 ? 20.647 0.835 -25.714 1.00 92.38 222 LEU A CA 1
ATOM 1684 C C . LEU A 1 222 ? 21.136 2.252 -26.040 1.00 92.38 222 LEU A C 1
ATOM 1686 O O . LEU A 1 222 ? 20.387 3.208 -25.843 1.00 92.38 222 LEU A O 1
ATOM 1690 N N . GLY A 1 223 ? 22.384 2.403 -26.499 1.00 92.19 223 GLY A N 1
ATOM 1691 C CA . GLY A 1 223 ? 23.037 3.706 -26.628 1.00 92.19 223 GLY A CA 1
ATOM 1692 C C . GLY A 1 223 ? 23.281 4.378 -25.272 1.00 92.19 223 GLY A C 1
ATOM 1693 O O . GLY A 1 223 ? 23.215 5.601 -25.167 1.00 92.19 223 GLY A O 1
ATOM 1694 N N . THR A 1 224 ? 23.504 3.588 -24.220 1.00 89.81 224 THR A N 1
ATOM 1695 C CA . THR A 1 224 ? 23.773 4.079 -22.864 1.00 89.81 224 THR A CA 1
ATOM 1696 C C . THR A 1 224 ? 25.135 4.766 -22.818 1.00 89.81 224 THR A C 1
ATOM 1698 O O . THR A 1 224 ? 26.138 4.205 -23.254 1.00 89.81 224 THR A O 1
ATOM 1701 N N . THR A 1 225 ? 25.178 5.969 -22.248 1.00 89.44 225 THR A N 1
ATOM 1702 C CA . THR A 1 225 ? 26.418 6.731 -22.019 1.00 89.44 225 THR A CA 1
ATOM 1703 C C . THR A 1 225 ? 26.647 6.920 -20.519 1.00 89.44 225 THR A C 1
ATOM 1705 O O . THR A 1 225 ? 25.843 6.459 -19.712 1.00 89.44 225 THR A O 1
ATOM 1708 N N . VAL A 1 226 ? 27.694 7.651 -20.124 1.00 78.75 226 VAL A N 1
ATOM 1709 C CA . VAL A 1 226 ? 27.898 8.068 -18.720 1.00 78.75 226 VAL A CA 1
ATOM 1710 C C . VAL A 1 226 ? 26.735 8.900 -18.158 1.00 78.75 226 VAL A C 1
ATOM 1712 O O . VAL A 1 226 ? 26.545 8.946 -16.949 1.00 78.75 226 VAL A O 1
ATOM 1715 N N . ASN A 1 227 ? 25.909 9.498 -19.027 1.00 80.31 227 ASN A N 1
ATOM 1716 C CA . ASN A 1 227 ? 24.679 10.199 -18.645 1.00 80.31 227 ASN A CA 1
ATOM 1717 C C . ASN A 1 227 ? 23.469 9.254 -18.471 1.00 80.31 227 ASN A C 1
ATOM 1719 O O . ASN A 1 227 ? 22.358 9.716 -18.213 1.00 80.31 227 ASN A O 1
ATOM 1723 N N . GLY A 1 228 ? 23.667 7.941 -18.624 1.00 86.88 228 GLY A N 1
ATOM 1724 C CA . GLY A 1 228 ? 22.634 6.911 -18.541 1.00 86.88 228 GLY A CA 1
ATOM 1725 C C . GLY A 1 228 ? 21.957 6.590 -19.878 1.00 86.88 228 GLY A C 1
ATOM 1726 O O . GLY A 1 228 ? 22.432 6.952 -20.959 1.00 86.88 228 GLY A O 1
ATOM 1727 N N . THR A 1 229 ? 20.847 5.852 -19.798 1.00 91.44 229 THR A N 1
ATOM 1728 C CA . THR A 1 229 ? 19.966 5.526 -20.932 1.00 91.44 229 THR A CA 1
ATOM 1729 C C . THR A 1 229 ? 18.876 6.591 -21.071 1.00 91.44 229 THR A C 1
ATOM 1731 O O . THR A 1 229 ? 18.225 6.945 -20.087 1.00 91.44 229 THR A O 1
ATOM 1734 N N . ASN A 1 230 ? 18.633 7.074 -22.293 1.00 88.19 230 ASN A N 1
ATOM 1735 C CA . ASN A 1 230 ? 17.747 8.220 -22.551 1.00 88.19 230 ASN A CA 1
ATOM 1736 C C . ASN A 1 230 ? 16.260 7.979 -22.225 1.00 88.19 230 ASN A C 1
ATOM 1738 O O . ASN A 1 230 ? 15.535 8.938 -21.964 1.00 88.19 230 ASN A O 1
ATOM 1742 N N . GLY A 1 231 ? 15.788 6.733 -22.237 1.00 89.56 231 GLY A N 1
ATOM 1743 C CA . GLY A 1 231 ? 14.386 6.417 -21.978 1.00 89.56 231 GLY A CA 1
ATOM 1744 C C . GLY A 1 231 ? 14.108 4.922 -21.868 1.00 89.56 231 GLY A C 1
ATOM 1745 O O . GLY A 1 231 ? 14.948 4.070 -22.162 1.00 89.56 231 GLY A O 1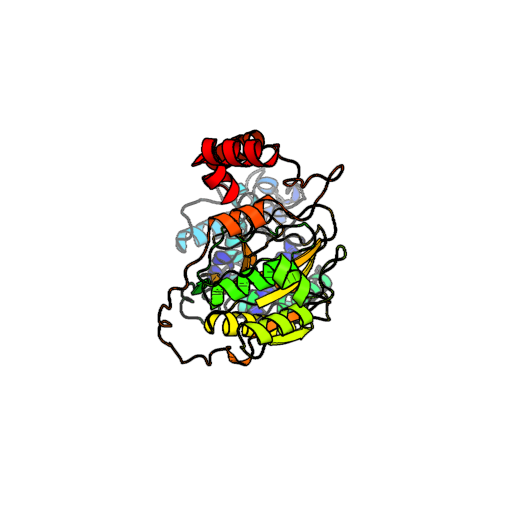
ATOM 1746 N N . VAL A 1 232 ? 12.877 4.595 -21.468 1.00 93.56 232 VAL A N 1
ATOM 1747 C CA . VAL A 1 232 ? 12.427 3.197 -21.406 1.00 93.56 232 VAL A CA 1
ATOM 1748 C C . VAL A 1 232 ? 12.147 2.628 -22.807 1.00 93.56 232 VAL A C 1
ATOM 1750 O O . VAL A 1 232 ? 12.128 1.415 -22.991 1.00 93.56 232 VAL A O 1
ATOM 1753 N N . VAL A 1 233 ? 11.989 3.488 -23.822 1.00 95.12 233 VAL A N 1
ATOM 1754 C CA . VAL A 1 233 ? 11.815 3.074 -25.223 1.00 95.12 233 VAL A CA 1
ATOM 1755 C C . VAL A 1 233 ? 13.039 2.344 -25.776 1.00 95.12 233 VAL A C 1
ATOM 1757 O O . VAL A 1 233 ? 12.882 1.352 -26.483 1.00 95.12 233 VAL A O 1
ATOM 1760 N N . GLN A 1 234 ? 14.257 2.751 -25.402 1.00 97.06 234 GLN A N 1
ATOM 1761 C CA . GLN A 1 234 ? 15.475 2.024 -25.769 1.00 97.06 234 GLN A CA 1
ATOM 1762 C C . GLN A 1 234 ? 15.444 0.606 -25.189 1.00 97.06 234 GLN A C 1
ATOM 1764 O O . GLN A 1 234 ? 15.720 -0.358 -25.903 1.00 97.06 234 GLN A O 1
ATOM 1769 N N . ILE A 1 235 ? 15.028 0.476 -23.924 1.00 96.94 235 ILE A N 1
ATOM 1770 C CA . ILE A 1 235 ? 14.873 -0.817 -23.248 1.00 96.94 235 ILE A CA 1
ATOM 1771 C C . ILE A 1 235 ? 13.841 -1.677 -23.987 1.00 96.94 235 ILE A C 1
ATOM 1773 O O . ILE A 1 235 ? 14.143 -2.811 -24.348 1.00 96.94 235 ILE A O 1
ATOM 1777 N N . ALA A 1 236 ? 12.666 -1.127 -24.304 1.00 96.75 236 ALA A N 1
ATOM 1778 C CA . ALA A 1 236 ? 11.630 -1.831 -25.063 1.00 96.75 236 ALA A CA 1
ATOM 1779 C C . ALA A 1 236 ? 12.124 -2.313 -26.440 1.00 96.75 236 ALA A C 1
ATOM 1781 O O . ALA A 1 236 ? 11.852 -3.448 -26.829 1.00 96.75 236 ALA A O 1
ATOM 1782 N N . ASN A 1 237 ? 12.888 -1.489 -27.162 1.00 96.88 237 ASN A N 1
ATOM 1783 C CA . ASN A 1 237 ? 13.436 -1.843 -28.473 1.00 96.88 237 ASN A CA 1
ATOM 1784 C C . ASN A 1 237 ? 14.435 -3.004 -28.386 1.00 96.88 237 ASN A C 1
ATOM 1786 O O . ASN A 1 237 ? 14.360 -3.941 -29.182 1.00 96.88 237 ASN A O 1
ATOM 1790 N N . VAL A 1 238 ? 15.342 -2.975 -27.405 1.00 96.75 238 VAL A N 1
ATOM 1791 C CA . VAL A 1 238 ? 16.302 -4.067 -27.180 1.00 96.75 238 VAL A CA 1
ATOM 1792 C C . VAL A 1 238 ? 15.587 -5.353 -26.773 1.00 96.75 238 VAL A C 1
ATOM 1794 O O . VAL A 1 238 ? 15.917 -6.422 -27.288 1.00 96.75 238 VAL A O 1
ATOM 1797 N N . LEU A 1 239 ? 14.568 -5.266 -25.915 1.00 96.56 239 LEU A N 1
ATOM 1798 C CA . LEU A 1 239 ? 13.767 -6.424 -25.517 1.00 96.56 239 LEU A CA 1
ATOM 1799 C C . LEU A 1 239 ? 12.999 -7.013 -26.709 1.00 96.56 239 LEU A C 1
ATOM 1801 O O . LEU A 1 239 ? 13.093 -8.214 -26.953 1.00 96.56 239 LEU A O 1
ATOM 1805 N N . ASN A 1 240 ? 12.341 -6.186 -27.525 1.00 95.50 240 ASN A N 1
ATOM 1806 C CA . ASN A 1 240 ? 11.699 -6.640 -28.763 1.00 95.50 240 ASN A CA 1
ATOM 1807 C C . ASN A 1 240 ? 12.685 -7.341 -29.702 1.00 95.50 240 ASN A C 1
ATOM 1809 O O . ASN A 1 240 ? 12.375 -8.406 -30.229 1.00 95.50 240 ASN A O 1
ATOM 1813 N N . LYS A 1 241 ? 13.885 -6.780 -29.879 1.00 94.75 241 LYS A N 1
ATOM 1814 C CA . LYS A 1 241 ? 14.920 -7.359 -30.743 1.00 94.75 241 LYS A CA 1
ATOM 1815 C C . LYS A 1 241 ? 15.434 -8.706 -30.225 1.00 94.75 241 LYS A C 1
ATOM 1817 O O . LYS A 1 241 ? 15.691 -9.602 -31.022 1.00 94.75 241 LYS A O 1
ATOM 1822 N N . ARG A 1 242 ? 15.646 -8.837 -28.913 1.00 93.88 242 ARG A N 1
ATOM 1823 C CA . ARG A 1 242 ? 16.319 -10.006 -28.320 1.00 93.88 242 ARG A CA 1
ATOM 1824 C C . ARG A 1 242 ? 15.382 -11.133 -27.933 1.00 93.88 242 ARG A C 1
ATOM 1826 O O . ARG A 1 242 ? 15.759 -12.293 -28.056 1.00 93.88 242 ARG A O 1
ATOM 1833 N N . ILE A 1 243 ? 14.211 -10.793 -27.408 1.00 92.81 243 ILE A N 1
ATOM 1834 C CA . ILE A 1 243 ? 13.281 -11.770 -26.842 1.00 92.81 243 ILE A CA 1
ATOM 1835 C C . ILE A 1 243 ? 11.891 -11.703 -27.482 1.00 92.81 243 ILE A C 1
ATOM 1837 O O . ILE A 1 243 ? 11.126 -12.643 -27.308 1.00 92.81 243 ILE A O 1
ATOM 1841 N N . GLY A 1 244 ? 11.567 -10.665 -28.264 1.00 91.62 244 GLY A N 1
ATOM 1842 C CA . GLY A 1 244 ? 10.229 -10.457 -28.829 1.00 91.62 244 GLY A CA 1
ATOM 1843 C C . GLY A 1 244 ? 9.236 -9.938 -27.784 1.00 91.62 244 GLY A C 1
ATOM 1844 O O . GLY A 1 244 ? 9.638 -9.319 -26.802 1.00 91.62 244 GLY A O 1
ATOM 1845 N N . GLY A 1 245 ? 7.939 -10.200 -27.978 1.00 85.75 245 GLY A N 1
ATOM 1846 C CA . GLY A 1 245 ? 6.892 -9.912 -26.984 1.00 85.75 245 GLY A CA 1
ATOM 1847 C C . GLY A 1 245 ? 6.147 -8.589 -27.146 1.00 85.75 245 GLY A C 1
ATOM 1848 O O . GLY A 1 245 ? 5.371 -8.226 -26.261 1.00 85.75 245 GLY A O 1
ATOM 1849 N N . GLY A 1 246 ? 6.365 -7.876 -28.254 1.00 91.81 246 GLY A N 1
ATOM 1850 C CA . GLY A 1 246 ? 5.613 -6.666 -28.591 1.00 91.81 246 GLY A CA 1
ATOM 1851 C C . GLY A 1 246 ? 5.678 -5.617 -27.487 1.00 91.81 246 GLY A C 1
ATOM 1852 O O . GLY A 1 246 ? 4.651 -5.083 -27.068 1.00 91.81 246 GLY A O 1
ATOM 1853 N N . TRP A 1 247 ? 6.875 -5.364 -26.958 1.00 95.75 247 TRP A N 1
ATOM 1854 C CA . TRP A 1 247 ? 7.096 -4.394 -25.896 1.00 95.75 247 TRP A CA 1
ATOM 1855 C C . TRP A 1 247 ? 6.629 -3.016 -26.333 1.00 95.75 247 TRP A C 1
ATOM 1857 O O . TRP A 1 247 ? 7.088 -2.478 -27.343 1.00 95.75 247 TRP A O 1
ATOM 1867 N N . LYS A 1 248 ? 5.719 -2.452 -25.543 1.00 95.94 248 LYS A N 1
ATOM 1868 C CA . LYS A 1 248 ? 5.174 -1.109 -25.716 1.00 95.94 248 LYS A CA 1
ATOM 1869 C C . LYS A 1 248 ? 5.561 -0.252 -24.528 1.00 95.94 248 LYS A C 1
ATOM 1871 O O . LYS A 1 248 ? 5.704 -0.748 -23.413 1.00 95.94 248 LYS A O 1
ATOM 1876 N N . VAL A 1 249 ? 5.672 1.044 -24.778 1.00 97.38 249 VAL A N 1
ATOM 1877 C CA . VAL A 1 249 ? 5.903 2.055 -23.750 1.00 97.38 249 VAL A CA 1
ATOM 1878 C C . VAL A 1 249 ? 4.578 2.714 -23.392 1.00 97.38 249 VAL A C 1
ATOM 1880 O O . VAL A 1 249 ? 3.757 2.999 -24.264 1.00 97.38 249 VAL A O 1
ATOM 1883 N N . ALA A 1 250 ? 4.353 2.935 -22.103 1.00 96.12 250 ALA A N 1
ATOM 1884 C CA . ALA A 1 250 ? 3.214 3.677 -21.594 1.00 96.12 250 ALA A CA 1
ATOM 1885 C C . ALA A 1 250 ? 3.684 4.827 -20.707 1.00 96.12 250 ALA A C 1
ATOM 1887 O O . ALA A 1 250 ? 4.455 4.620 -19.771 1.00 96.12 250 ALA A O 1
ATOM 1888 N N . ALA A 1 251 ? 3.166 6.022 -20.980 1.00 94.06 251 ALA A N 1
ATOM 1889 C CA . ALA A 1 251 ? 3.445 7.214 -20.196 1.00 94.06 251 ALA A CA 1
ATOM 1890 C C . ALA A 1 251 ? 2.579 7.294 -18.929 1.00 94.06 251 ALA A C 1
ATOM 1892 O O . ALA A 1 251 ? 1.415 6.884 -18.908 1.00 94.06 251 ALA A O 1
ATOM 1893 N N . MET A 1 252 ? 3.142 7.894 -17.883 1.00 94.25 252 MET A N 1
ATOM 1894 C CA . MET A 1 252 ? 2.463 8.269 -16.647 1.00 94.25 252 MET A CA 1
ATOM 1895 C C . MET A 1 252 ? 2.595 9.778 -16.395 1.00 94.25 252 MET A C 1
ATOM 1897 O O . MET A 1 252 ? 3.286 10.183 -15.469 1.00 94.25 252 MET A O 1
ATOM 1901 N N . PRO A 1 253 ? 1.933 10.636 -17.192 1.00 91.31 253 PRO A N 1
ATOM 1902 C CA . PRO A 1 253 ? 2.150 12.087 -17.158 1.00 91.31 253 PRO A CA 1
ATOM 1903 C C . PRO A 1 253 ? 1.695 12.822 -15.885 1.00 91.31 253 PRO A C 1
ATOM 1905 O O . PRO A 1 253 ? 2.083 13.970 -15.705 1.00 91.31 253 PRO A O 1
ATOM 1908 N N . ASN A 1 254 ? 0.876 12.212 -15.019 1.00 85.69 254 ASN A N 1
ATOM 1909 C CA . ASN A 1 254 ? 0.298 12.913 -13.865 1.00 85.69 254 ASN A CA 1
ATOM 1910 C C . ASN A 1 254 ? 1.023 12.508 -12.585 1.00 85.69 254 ASN A C 1
ATOM 1912 O O . ASN A 1 254 ? 1.143 11.313 -12.314 1.00 85.69 254 ASN A O 1
ATOM 1916 N N . ASP A 1 255 ? 1.429 13.496 -11.792 1.00 89.31 255 ASP A N 1
ATOM 1917 C CA . ASP A 1 255 ? 2.024 13.314 -10.470 1.00 89.31 255 ASP A CA 1
ATOM 1918 C C . ASP A 1 255 ? 1.177 14.053 -9.408 1.00 89.31 255 ASP A C 1
ATOM 1920 O O . ASP A 1 255 ? 1.139 15.287 -9.425 1.00 89.31 255 ASP A O 1
ATOM 1924 N N . PRO A 1 256 ? 0.444 13.347 -8.519 1.00 90.56 256 PRO A N 1
ATOM 1925 C CA . PRO A 1 256 ? 0.335 11.891 -8.424 1.00 90.56 256 PRO A CA 1
ATOM 1926 C C . PRO A 1 256 ? -0.505 11.283 -9.565 1.00 90.56 256 PRO A C 1
ATOM 1928 O O . PRO A 1 256 ? -1.352 11.959 -10.158 1.00 90.56 256 PRO A O 1
ATOM 1931 N N . PRO A 1 257 ? -0.342 9.981 -9.855 1.00 87.31 257 PRO A N 1
ATOM 1932 C CA . PRO A 1 257 ? -1.067 9.335 -10.938 1.00 87.31 257 PRO A CA 1
ATOM 1933 C C . PRO A 1 257 ? -2.547 9.154 -10.601 1.00 87.31 257 PRO A C 1
ATOM 1935 O O . PRO A 1 257 ? -2.916 8.806 -9.472 1.00 87.31 257 PRO A O 1
ATOM 1938 N N . ASN A 1 258 ? -3.397 9.335 -11.610 1.00 84.69 258 ASN A N 1
ATOM 1939 C CA . ASN A 1 258 ? -4.840 9.174 -11.482 1.00 84.69 258 ASN A CA 1
ATOM 1940 C C . ASN A 1 258 ? -5.262 7.689 -11.432 1.00 84.69 258 ASN A C 1
ATOM 1942 O O . ASN A 1 258 ? -4.452 6.770 -11.597 1.00 84.69 258 ASN A O 1
ATOM 1946 N N . ALA A 1 259 ? -6.552 7.450 -11.181 1.00 73.81 259 ALA A N 1
ATOM 1947 C CA . ALA A 1 259 ? -7.097 6.103 -11.021 1.00 73.81 259 ALA A CA 1
ATOM 1948 C C . ALA A 1 259 ? -6.917 5.226 -12.274 1.00 73.81 259 ALA A C 1
ATOM 1950 O O . ALA A 1 259 ? -6.544 4.060 -12.143 1.00 73.81 259 ALA A O 1
ATOM 1951 N N . ASP A 1 260 ? -7.100 5.785 -13.471 1.00 78.81 260 ASP A N 1
ATOM 1952 C CA . ASP A 1 260 ? -6.973 5.047 -14.733 1.00 78.81 260 ASP A CA 1
ATOM 1953 C C . ASP A 1 260 ? -5.521 4.671 -15.029 1.00 78.81 260 ASP A C 1
ATOM 1955 O O . ASP A 1 260 ? -5.236 3.541 -15.428 1.00 78.81 260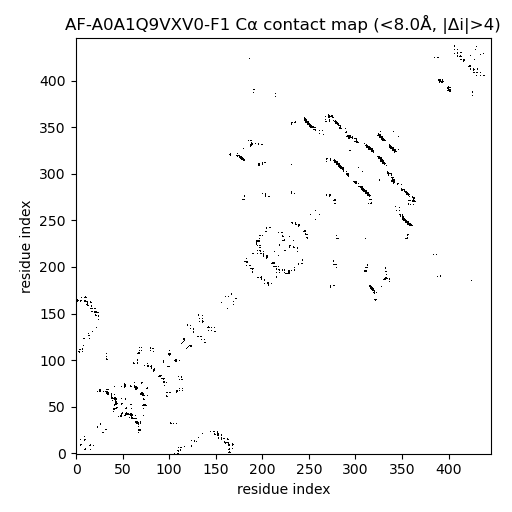 ASP A O 1
ATOM 1959 N N . GLN A 1 261 ? -4.576 5.575 -14.754 1.00 89.19 261 GLN A N 1
ATOM 1960 C CA . GLN A 1 261 ? -3.143 5.301 -14.871 1.00 89.19 261 GLN A CA 1
ATOM 1961 C C . GLN A 1 261 ? -2.716 4.178 -13.929 1.00 89.19 261 GLN A C 1
ATOM 1963 O O . GLN A 1 261 ? -2.000 3.265 -14.344 1.00 89.19 261 GLN A O 1
ATOM 1968 N N . LYS A 1 262 ? -3.193 4.205 -12.678 1.00 84.06 262 LYS A N 1
ATOM 1969 C CA . LYS A 1 262 ? -2.956 3.127 -11.710 1.00 84.06 262 LYS A CA 1
ATOM 1970 C C . LYS A 1 262 ? -3.596 1.815 -12.159 1.00 84.06 262 LYS A C 1
ATOM 1972 O O . LYS A 1 262 ? -2.956 0.770 -12.072 1.00 84.06 262 LYS A O 1
ATOM 1977 N N . LYS A 1 263 ? -4.831 1.844 -12.662 1.00 81.50 263 LYS A N 1
ATOM 1978 C CA . LYS A 1 263 ? -5.514 0.643 -13.155 1.00 81.50 263 LYS A CA 1
ATOM 1979 C C . LYS A 1 263 ? -4.745 0.009 -14.316 1.00 81.50 263 LYS A C 1
ATOM 1981 O O . LYS A 1 263 ? -4.417 -1.170 -14.246 1.00 81.50 263 LYS A O 1
ATOM 1986 N N . LEU A 1 264 ? -4.398 0.795 -15.336 1.00 91.06 264 LEU A N 1
ATOM 1987 C CA . LEU A 1 264 ? -3.647 0.313 -16.497 1.00 91.06 264 LEU A CA 1
ATOM 1988 C C . LEU A 1 264 ? -2.261 -0.212 -16.118 1.00 91.06 264 LEU A C 1
ATOM 1990 O O . LEU A 1 264 ? -1.848 -1.249 -16.632 1.00 91.06 264 LEU A O 1
ATOM 1994 N N . LEU A 1 265 ? -1.549 0.476 -15.219 1.00 97.00 265 LEU A N 1
ATOM 1995 C CA . LEU A 1 265 ? -0.256 0.008 -14.723 1.00 97.00 265 LEU A CA 1
ATOM 1996 C C . LEU A 1 265 ? -0.395 -1.352 -14.027 1.00 97.00 265 LEU A C 1
ATOM 1998 O O . LEU A 1 265 ? 0.364 -2.268 -14.333 1.00 97.00 265 LEU A O 1
ATOM 2002 N N . TRP A 1 266 ? -1.379 -1.504 -13.136 1.00 94.56 266 TRP A N 1
ATOM 2003 C CA . TRP A 1 266 ? -1.629 -2.773 -12.452 1.00 94.56 266 TRP A CA 1
ATOM 2004 C C . TRP A 1 266 ? -1.966 -3.901 -13.431 1.00 94.56 266 TRP A C 1
ATOM 2006 O O . TRP A 1 266 ? -1.351 -4.963 -13.370 1.00 94.56 266 TRP A O 1
ATOM 2016 N N . ASP A 1 267 ? -2.896 -3.663 -14.359 1.00 84.06 267 ASP A N 1
ATOM 2017 C CA . ASP A 1 267 ? -3.336 -4.664 -15.337 1.00 84.06 267 ASP A CA 1
ATOM 2018 C C . ASP A 1 267 ? -2.169 -5.117 -16.234 1.00 84.06 267 ASP A C 1
ATOM 2020 O O . ASP A 1 267 ? -2.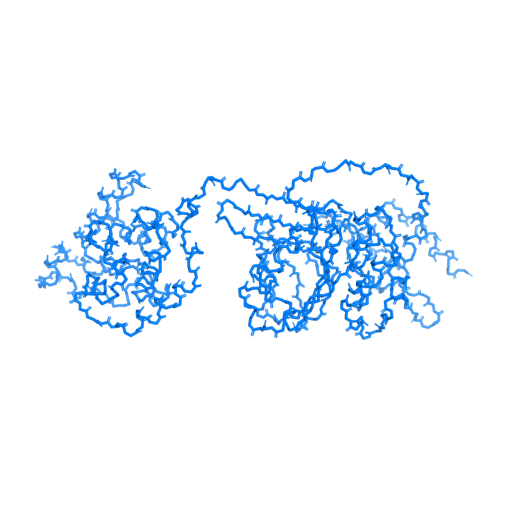025 -6.304 -16.528 1.00 84.06 267 ASP A O 1
ATOM 2024 N N . ARG A 1 268 ? -1.277 -4.192 -16.612 1.00 94.88 268 ARG A N 1
ATOM 2025 C CA . ARG A 1 268 ? -0.072 -4.492 -17.402 1.00 94.88 268 ARG A CA 1
ATOM 2026 C C . ARG A 1 268 ? 0.988 -5.243 -16.606 1.00 94.88 268 ARG A C 1
ATOM 2028 O O . ARG A 1 268 ? 1.607 -6.146 -17.165 1.00 94.88 268 ARG A O 1
ATOM 2035 N N . ILE A 1 269 ? 1.182 -4.922 -15.325 1.00 95.81 269 ILE A N 1
ATOM 2036 C CA . ILE A 1 269 ? 2.065 -5.692 -14.436 1.00 95.81 269 ILE A CA 1
ATOM 2037 C C . ILE A 1 269 ? 1.539 -7.119 -14.305 1.00 95.81 269 ILE A C 1
ATOM 2039 O O . ILE A 1 269 ? 2.264 -8.063 -14.606 1.00 95.81 269 ILE A O 1
ATOM 2043 N N . VAL A 1 270 ? 0.273 -7.291 -13.922 1.00 87.31 270 VAL A N 1
ATOM 2044 C CA . VAL A 1 270 ? -0.333 -8.619 -13.749 1.00 87.31 270 VAL A CA 1
ATOM 2045 C C . VAL A 1 270 ? -0.291 -9.411 -15.055 1.00 87.31 270 VAL A C 1
ATOM 2047 O O . VAL A 1 270 ? 0.151 -10.558 -15.052 1.00 87.31 270 VAL A O 1
ATOM 2050 N N . GLY A 1 271 ? -0.681 -8.799 -16.178 1.00 81.94 271 GLY A N 1
ATOM 2051 C CA . GLY A 1 271 ? -0.648 -9.432 -17.495 1.00 81.94 271 GLY A CA 1
ATOM 2052 C C . GLY A 1 271 ? 0.757 -9.874 -17.907 1.00 81.94 271 GLY A C 1
ATOM 2053 O O . GLY A 1 271 ? 0.935 -11.023 -18.308 1.00 81.94 271 GLY A O 1
ATOM 2054 N N . SER A 1 272 ? 1.762 -9.007 -17.743 1.00 91.25 272 SER A N 1
ATOM 2055 C CA . SER A 1 272 ? 3.161 -9.318 -18.081 1.00 91.25 272 SER A CA 1
ATOM 2056 C C . SER A 1 272 ? 3.704 -10.453 -17.209 1.00 91.25 272 SER A C 1
ATOM 2058 O O . SER A 1 272 ? 4.198 -11.459 -17.723 1.00 91.25 272 SER A O 1
ATOM 2060 N N . ILE A 1 273 ? 3.532 -10.356 -15.885 1.00 89.19 273 ILE A N 1
ATOM 2061 C CA . ILE A 1 273 ? 3.998 -11.381 -14.942 1.00 89.19 273 ILE A CA 1
ATOM 2062 C C . ILE A 1 273 ? 3.289 -12.717 -15.206 1.00 89.19 273 ILE A C 1
ATOM 2064 O O . ILE A 1 273 ? 3.912 -13.781 -15.141 1.00 89.19 273 ILE A O 1
ATOM 2068 N N . ASN A 1 274 ? 2.006 -12.691 -15.578 1.00 82.19 274 ASN A N 1
ATOM 2069 C CA . ASN A 1 274 ? 1.287 -13.888 -16.004 1.00 82.19 274 ASN A CA 1
ATOM 2070 C C . ASN A 1 274 ? 1.824 -14.483 -17.305 1.00 82.19 274 ASN A C 1
ATOM 2072 O O . ASN A 1 274 ? 1.971 -15.703 -17.383 1.00 82.19 274 ASN A O 1
ATOM 2076 N N . GLY A 1 275 ? 2.236 -13.627 -18.237 1.00 80.50 275 GLY A N 1
ATOM 2077 C CA . GLY A 1 275 ? 3.010 -13.957 -19.431 1.00 80.50 275 GLY A CA 1
ATOM 2078 C C . GLY A 1 275 ? 4.433 -14.460 -19.183 1.00 80.50 275 GLY A C 1
ATOM 2079 O O . GLY A 1 275 ? 5.144 -14.758 -20.146 1.00 80.50 275 GLY A O 1
ATOM 2080 N N . ARG A 1 276 ? 4.860 -14.583 -17.917 1.00 84.88 276 ARG A N 1
ATOM 2081 C CA . ARG A 1 276 ? 6.224 -14.933 -17.487 1.00 84.88 276 ARG A CA 1
ATOM 2082 C C . ARG A 1 276 ? 7.277 -13.926 -17.962 1.00 84.88 276 ARG A C 1
ATOM 2084 O O . ARG A 1 276 ? 8.324 -14.320 -18.477 1.00 84.88 276 ARG A O 1
ATOM 2091 N N . VAL A 1 277 ? 6.984 -12.634 -17.833 1.00 90.12 277 VAL A N 1
ATOM 2092 C CA . VAL A 1 277 ? 7.937 -11.554 -18.110 1.00 90.12 277 VAL A CA 1
ATOM 2093 C C . VAL A 1 277 ? 7.690 -10.348 -17.198 1.00 90.12 277 VAL A C 1
ATOM 2095 O O . VAL A 1 277 ? 6.559 -10.089 -16.799 1.00 90.12 277 VAL A O 1
ATOM 2098 N N . GLY A 1 278 ? 8.746 -9.639 -16.804 1.00 94.69 278 GLY A N 1
ATOM 2099 C CA . GLY A 1 278 ? 8.624 -8.458 -15.946 1.00 94.69 278 GLY A CA 1
ATOM 2100 C C . GLY A 1 278 ? 8.204 -7.196 -16.701 1.00 94.69 278 GLY A C 1
ATOM 2101 O O . GLY A 1 278 ? 8.004 -7.210 -17.914 1.00 94.69 278 GLY A O 1
ATOM 2102 N N . VAL A 1 279 ? 8.110 -6.089 -15.969 1.00 97.75 279 VAL A N 1
ATOM 2103 C CA . VAL A 1 279 ? 7.885 -4.736 -16.509 1.00 97.75 279 VAL A CA 1
ATOM 2104 C C . VAL A 1 279 ? 9.116 -3.886 -16.212 1.00 97.75 279 VAL A C 1
ATOM 2106 O O . VAL A 1 279 ? 9.587 -3.886 -15.077 1.00 97.75 279 VAL A O 1
ATOM 2109 N N . ALA A 1 280 ? 9.626 -3.147 -17.197 1.00 98.06 280 ALA A N 1
ATOM 2110 C CA . ALA A 1 280 ? 10.684 -2.158 -16.974 1.00 98.06 280 ALA A CA 1
ATOM 2111 C C . ALA A 1 280 ? 10.053 -0.812 -16.609 1.00 98.06 280 ALA A C 1
ATOM 2113 O O . ALA A 1 280 ? 9.135 -0.367 -17.296 1.00 98.06 280 ALA A O 1
ATOM 2114 N N . ALA A 1 281 ? 10.544 -0.137 -15.574 1.00 98.00 281 ALA A N 1
ATOM 2115 C CA . ALA A 1 281 ? 10.025 1.161 -15.153 1.00 98.00 281 ALA A CA 1
ATOM 2116 C C . ALA A 1 281 ? 11.143 2.195 -15.045 1.00 98.00 281 ALA A C 1
ATOM 2118 O O . ALA A 1 281 ? 12.205 1.909 -14.498 1.00 98.00 281 ALA A O 1
ATOM 2119 N N . ASN A 1 282 ? 10.882 3.401 -15.549 1.00 97.50 282 ASN A N 1
ATOM 2120 C CA . ASN A 1 282 ? 11.699 4.580 -15.289 1.00 97.50 282 ASN A CA 1
ATOM 2121 C C . ASN A 1 282 ? 11.108 5.312 -14.084 1.00 97.50 282 ASN A C 1
ATOM 2123 O O . ASN A 1 282 ? 9.956 5.743 -14.141 1.00 97.50 282 ASN A O 1
ATOM 2127 N N . ILE A 1 283 ? 11.874 5.426 -13.004 1.00 97.25 283 ILE A N 1
ATOM 2128 C CA . ILE A 1 283 ? 11.417 5.999 -11.740 1.00 97.25 283 ILE A CA 1
ATOM 2129 C C . ILE A 1 283 ? 12.178 7.273 -11.382 1.00 97.25 283 ILE A C 1
ATOM 2131 O O . ILE A 1 283 ? 13.395 7.378 -11.556 1.00 97.25 283 ILE A O 1
ATOM 2135 N N . TRP A 1 284 ? 11.436 8.247 -10.869 1.00 95.75 284 TRP A N 1
ATOM 2136 C CA . TRP A 1 284 ? 11.892 9.561 -10.440 1.00 95.75 284 TRP A CA 1
ATOM 2137 C C . TRP A 1 284 ? 11.427 9.780 -8.998 1.00 95.75 284 TRP A C 1
ATOM 2139 O O . TRP A 1 284 ? 10.259 10.056 -8.744 1.00 95.75 284 TRP A O 1
ATOM 2149 N N . VAL A 1 285 ? 12.332 9.595 -8.035 1.00 96.94 285 VAL A N 1
ATOM 2150 C CA . VAL A 1 285 ? 11.967 9.418 -6.623 1.00 96.94 285 VAL A CA 1
ATOM 2151 C C . VAL A 1 285 ? 12.676 10.450 -5.743 1.00 96.94 285 VAL A C 1
ATOM 2153 O O . VAL A 1 285 ? 13.892 10.355 -5.552 1.00 96.94 285 VAL A O 1
ATOM 2156 N N . PRO A 1 286 ? 11.954 11.429 -5.166 1.00 95.94 286 PRO A N 1
ATOM 2157 C CA . PRO A 1 286 ? 12.522 12.313 -4.152 1.00 95.94 286 PRO A CA 1
ATOM 2158 C C . PRO A 1 286 ? 12.730 11.571 -2.816 1.00 95.94 286 PRO A C 1
ATOM 2160 O O . PRO A 1 286 ? 12.049 10.574 -2.561 1.00 95.94 286 PRO A O 1
ATOM 2163 N N . PRO A 1 287 ? 13.577 12.089 -1.902 1.00 96.81 287 PRO A N 1
ATOM 2164 C CA . PRO A 1 287 ? 13.805 11.490 -0.580 1.00 96.81 287 PRO A CA 1
ATOM 2165 C C . PRO A 1 287 ? 12.538 11.192 0.229 1.00 96.81 287 PRO A C 1
ATOM 2167 O O . PRO A 1 287 ? 12.462 10.183 0.928 1.00 96.81 287 PRO A O 1
ATOM 2170 N N . SER A 1 288 ? 11.513 12.039 0.104 1.00 94.38 288 SER A N 1
ATOM 2171 C CA . SER A 1 288 ? 10.218 11.859 0.769 1.00 94.38 288 SER A CA 1
ATOM 2172 C C . SER A 1 288 ? 9.432 10.641 0.276 1.00 94.38 288 SER A C 1
ATOM 2174 O O . SER A 1 288 ? 8.541 10.179 0.985 1.00 94.38 288 SER A O 1
ATOM 2176 N N . ASN A 1 289 ? 9.762 10.107 -0.903 1.00 95.88 289 ASN A N 1
ATOM 2177 C CA . ASN A 1 289 ? 9.070 8.983 -1.527 1.00 95.88 289 ASN A CA 1
ATOM 2178 C C . ASN A 1 289 ? 9.950 7.731 -1.673 1.00 95.88 289 ASN A C 1
ATOM 2180 O O . ASN A 1 289 ? 9.626 6.830 -2.446 1.00 95.88 289 ASN A O 1
ATOM 2184 N N . TYR A 1 290 ? 11.066 7.646 -0.942 1.00 97.81 290 TYR A N 1
ATOM 2185 C CA . TYR A 1 290 ? 11.899 6.445 -0.971 1.00 97.81 290 TYR A CA 1
ATOM 2186 C C . TYR A 1 290 ? 11.094 5.178 -0.623 1.00 97.81 290 TYR A C 1
ATOM 2188 O O . TYR A 1 290 ? 10.302 5.192 0.333 1.00 97.81 290 TYR A O 1
ATOM 2196 N N . PRO A 1 291 ? 11.301 4.081 -1.377 1.00 95.94 291 PRO A N 1
ATOM 2197 C CA . PRO A 1 291 ? 10.500 2.864 -1.294 1.00 95.94 291 PRO A CA 1
ATOM 2198 C C . PRO A 1 291 ? 10.486 2.281 0.120 1.00 95.94 291 PRO A C 1
ATOM 2200 O O . PRO A 1 291 ? 11.531 2.113 0.756 1.00 95.94 291 PRO A O 1
ATOM 2203 N N . LYS A 1 292 ? 9.288 1.958 0.614 1.00 96.19 292 LYS A N 1
ATOM 2204 C CA . LYS A 1 292 ? 9.091 1.311 1.911 1.00 96.19 292 LYS A CA 1
ATOM 2205 C C . LYS A 1 292 ? 8.731 -0.151 1.705 1.00 96.19 292 LYS A C 1
ATOM 2207 O O . LYS A 1 292 ? 7.808 -0.474 0.956 1.00 96.19 292 LYS A O 1
ATOM 2212 N N . ALA A 1 293 ? 9.473 -1.016 2.386 1.00 88.69 293 ALA A N 1
ATOM 2213 C CA . ALA A 1 293 ? 9.228 -2.442 2.402 1.00 88.69 293 ALA A CA 1
ATOM 2214 C C . ALA A 1 293 ? 7.802 -2.729 2.882 1.00 88.69 293 ALA A C 1
ATOM 2216 O O . ALA A 1 293 ? 7.260 -2.046 3.753 1.00 88.69 293 ALA A O 1
ATOM 2217 N N . SER A 1 294 ? 7.186 -3.734 2.281 1.00 90.06 294 SER A N 1
ATOM 2218 C CA . SER A 1 294 ? 5.821 -4.155 2.564 1.00 90.06 294 SER A CA 1
ATOM 2219 C C . SER A 1 294 ? 5.684 -5.658 2.347 1.00 90.06 294 SER A C 1
ATOM 2221 O O . SER A 1 294 ? 6.613 -6.305 1.860 1.00 90.06 294 SER A O 1
ATOM 2223 N N . TYR A 1 295 ? 4.506 -6.206 2.653 1.00 88.31 295 TYR A N 1
ATOM 2224 C CA . TYR A 1 295 ? 4.223 -7.630 2.488 1.00 88.31 295 TYR A CA 1
ATOM 2225 C C . TYR A 1 295 ? 5.272 -8.486 3.220 1.00 88.31 295 TYR A C 1
ATOM 2227 O O . TYR A 1 295 ? 5.443 -8.326 4.426 1.00 88.31 295 TYR A O 1
ATOM 2235 N N . THR A 1 296 ? 5.987 -9.371 2.527 1.00 83.75 296 THR A N 1
ATOM 2236 C CA . THR A 1 296 ? 6.999 -10.254 3.125 1.00 83.75 296 THR A CA 1
ATOM 2237 C C . THR A 1 296 ? 8.397 -9.634 3.193 1.00 83.75 296 THR A C 1
ATOM 2239 O O . THR A 1 296 ? 9.300 -10.233 3.777 1.00 83.75 296 THR A O 1
ATOM 2242 N N . SER A 1 297 ? 8.611 -8.437 2.634 1.00 83.19 297 SER A N 1
ATOM 2243 C CA . SER A 1 297 ? 9.887 -7.729 2.761 1.00 83.19 297 SER A CA 1
ATOM 2244 C C . SER A 1 297 ? 9.947 -6.911 4.046 1.00 83.19 297 SER A C 1
ATOM 2246 O O . SER A 1 297 ? 9.056 -6.123 4.344 1.00 83.19 297 SER A O 1
ATOM 2248 N N . THR A 1 298 ? 11.055 -7.051 4.773 1.00 83.88 298 THR A N 1
ATOM 2249 C CA . THR A 1 298 ? 11.325 -6.325 6.026 1.00 83.88 298 THR A CA 1
ATOM 2250 C C . THR A 1 298 ? 12.384 -5.231 5.878 1.00 83.88 298 THR A C 1
ATOM 2252 O O . THR A 1 298 ? 12.550 -4.411 6.776 1.00 83.88 298 THR A O 1
ATOM 2255 N N . GLN A 1 299 ? 13.098 -5.195 4.747 1.00 81.12 299 GLN A N 1
ATOM 2256 C CA . GLN A 1 299 ? 14.172 -4.239 4.470 1.00 81.12 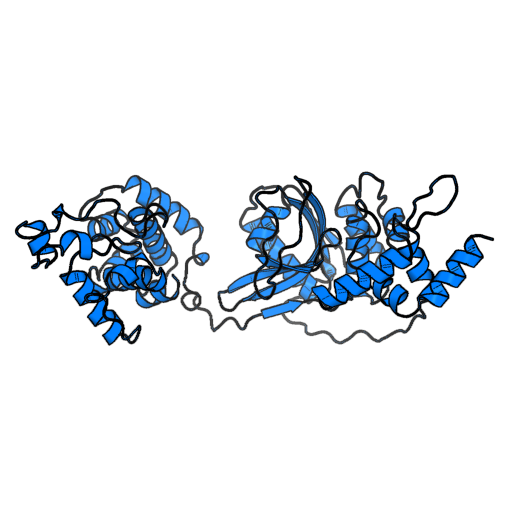299 GLN A CA 1
ATOM 2257 C C . GLN A 1 299 ? 13.794 -3.305 3.317 1.00 81.12 299 GLN A C 1
ATOM 2259 O O . GLN A 1 299 ? 13.396 -3.755 2.237 1.00 81.12 299 GLN A O 1
ATOM 2264 N N . ASN A 1 300 ? 13.932 -1.998 3.552 1.00 90.25 300 ASN A N 1
ATOM 2265 C CA . ASN A 1 300 ? 13.775 -0.979 2.513 1.00 90.25 300 ASN A CA 1
ATOM 2266 C C . ASN A 1 300 ? 14.932 -1.074 1.509 1.00 90.25 300 ASN A C 1
ATOM 2268 O O . ASN A 1 300 ? 16.055 -1.397 1.901 1.00 90.25 300 ASN A O 1
ATOM 2272 N N . LEU A 1 301 ? 14.678 -0.724 0.244 1.00 91.00 301 LEU A N 1
ATOM 2273 C CA . LEU A 1 301 ? 15.771 -0.447 -0.690 1.00 91.00 301 LEU A CA 1
ATOM 2274 C C . LEU A 1 301 ? 16.528 0.793 -0.195 1.00 91.00 301 LEU A C 1
ATOM 2276 O O . LEU A 1 301 ? 15.919 1.799 0.178 1.00 91.00 301 LEU A O 1
ATOM 2280 N N . GLN A 1 302 ? 17.854 0.710 -0.165 1.00 91.62 302 GLN A N 1
ATOM 2281 C CA . GLN A 1 302 ? 18.758 1.692 0.435 1.00 91.62 302 GLN A CA 1
ATOM 2282 C C . GLN A 1 302 ? 18.991 2.898 -0.484 1.00 91.62 302 GLN A C 1
ATOM 2284 O O . GLN A 1 302 ? 20.121 3.235 -0.833 1.00 91.62 302 GLN A O 1
ATOM 2289 N N . TYR A 1 303 ? 17.905 3.557 -0.886 1.00 93.56 303 TYR A N 1
ATOM 2290 C CA . TYR A 1 303 ? 17.961 4.763 -1.705 1.00 93.56 303 TYR A CA 1
ATOM 2291 C C . TYR A 1 303 ? 18.682 5.868 -0.925 1.00 93.56 303 TYR A C 1
ATOM 2293 O O . TYR A 1 303 ? 18.411 6.107 0.254 1.00 93.56 303 TYR A O 1
ATOM 2301 N N . SER A 1 304 ? 19.632 6.533 -1.577 1.00 88.88 304 SER A N 1
ATOM 2302 C CA . SER A 1 304 ? 20.473 7.576 -0.984 1.00 88.88 304 SER A CA 1
ATOM 2303 C C . SER A 1 304 ? 20.994 8.520 -2.073 1.00 88.88 304 SER A C 1
ATOM 2305 O O . SER A 1 304 ? 20.896 8.213 -3.253 1.00 88.88 304 SER A O 1
ATOM 2307 N N . GLY A 1 305 ? 21.520 9.692 -1.705 1.00 85.38 305 GLY A N 1
ATOM 2308 C CA . GLY A 1 305 ? 22.051 10.647 -2.692 1.00 85.38 305 GLY A CA 1
ATOM 2309 C C . GLY A 1 305 ? 21.035 11.647 -3.263 1.00 85.38 305 GLY A C 1
ATOM 2310 O O . GLY A 1 305 ? 21.346 12.352 -4.217 1.00 85.38 305 GLY A O 1
ATOM 2311 N N . GLY A 1 306 ? 19.845 11.768 -2.664 1.00 93.50 306 GLY A N 1
ATOM 2312 C CA . GLY A 1 306 ? 18.883 12.827 -2.978 1.00 93.50 306 GLY A CA 1
ATOM 2313 C C . GLY A 1 306 ? 17.800 12.388 -3.962 1.00 93.50 306 GLY A C 1
ATOM 2314 O O . GLY A 1 306 ? 17.070 11.437 -3.711 1.00 93.50 306 GLY A O 1
ATOM 2315 N N . PHE A 1 307 ? 17.620 13.127 -5.055 1.00 94.69 307 PHE A N 1
ATOM 2316 C CA . PHE A 1 307 ? 16.608 12.778 -6.052 1.00 94.69 307 PHE A CA 1
ATOM 2317 C C . PHE A 1 307 ? 17.111 11.631 -6.933 1.00 94.69 307 PHE A C 1
ATOM 2319 O O . PHE A 1 307 ? 18.071 11.797 -7.686 1.00 94.69 307 PHE A O 1
ATOM 2326 N N . ILE A 1 308 ? 16.445 10.481 -6.874 1.00 94.62 308 ILE A N 1
ATOM 2327 C CA . ILE A 1 308 ? 16.835 9.290 -7.627 1.00 94.62 308 ILE A CA 1
ATOM 2328 C C . ILE A 1 308 ? 16.169 9.292 -8.999 1.00 94.62 308 ILE A C 1
ATOM 2330 O O . ILE A 1 308 ? 14.949 9.394 -9.105 1.00 94.62 308 ILE A O 1
ATOM 2334 N N . LYS A 1 309 ? 16.975 9.136 -10.051 1.00 93.88 309 LYS A N 1
ATOM 2335 C CA . LYS A 1 309 ? 16.526 8.829 -11.415 1.00 93.88 309 LYS A CA 1
ATOM 2336 C C . LYS A 1 309 ? 17.087 7.463 -11.774 1.00 93.88 309 LYS A C 1
ATOM 2338 O O . LYS A 1 309 ? 18.305 7.315 -11.829 1.00 93.88 309 LYS A O 1
ATOM 2343 N N . HIS A 1 310 ? 16.226 6.470 -11.956 1.00 94.88 310 HIS A N 1
ATOM 2344 C CA . HIS A 1 310 ? 16.667 5.079 -12.032 1.00 94.88 310 HIS A CA 1
ATOM 2345 C C . HIS A 1 310 ? 15.741 4.232 -12.910 1.00 94.88 310 HIS A C 1
ATOM 2347 O O . HIS A 1 310 ? 14.552 4.522 -13.031 1.00 94.88 310 HIS A O 1
ATOM 2353 N N . TYR A 1 311 ? 16.288 3.181 -13.520 1.00 96.44 311 TYR A N 1
ATOM 2354 C CA . TYR A 1 311 ? 15.508 2.135 -14.177 1.00 96.44 311 TYR A CA 1
ATOM 2355 C C . TYR A 1 311 ? 15.539 0.880 -13.320 1.00 96.44 311 TYR A C 1
ATOM 2357 O O . TYR A 1 311 ? 16.608 0.486 -12.871 1.00 96.44 311 TYR A O 1
ATOM 2365 N N . LEU A 1 312 ? 14.384 0.251 -13.129 1.00 96.19 312 LEU A N 1
ATOM 2366 C CA . LEU A 1 312 ? 14.280 -1.016 -12.412 1.00 96.19 312 LEU A CA 1
ATOM 2367 C C . LEU A 1 312 ? 13.240 -1.936 -13.047 1.00 96.19 312 LEU A C 1
ATOM 2369 O O . LEU A 1 312 ? 12.484 -1.534 -13.940 1.00 96.19 312 LEU A O 1
ATOM 2373 N N . CYS A 1 313 ? 13.162 -3.166 -12.541 1.00 95.25 313 CYS A N 1
ATOM 2374 C CA . CYS A 1 313 ? 12.204 -4.162 -13.005 1.00 95.25 313 CYS A CA 1
ATOM 2375 C C . CYS A 1 313 ? 11.131 -4.425 -11.945 1.00 95.25 313 CYS A C 1
ATOM 2377 O O . CYS A 1 313 ? 11.442 -4.667 -10.780 1.00 95.25 313 CYS A O 1
ATOM 2379 N N . VAL A 1 314 ? 9.869 -4.509 -12.356 1.00 97.88 314 VAL A N 1
ATOM 2380 C CA . VAL A 1 314 ? 8.828 -5.176 -11.568 1.00 97.88 314 VAL A CA 1
ATOM 2381 C C . VAL A 1 314 ? 8.798 -6.643 -11.977 1.00 97.88 314 VAL A C 1
ATOM 2383 O O . VAL A 1 314 ? 8.462 -6.958 -13.118 1.00 97.88 314 VAL A O 1
ATOM 2386 N N . MET A 1 315 ? 9.148 -7.535 -11.048 1.00 95.62 315 MET A N 1
ATOM 2387 C CA . MET A 1 315 ? 9.293 -8.979 -11.305 1.00 95.62 315 MET A CA 1
ATOM 2388 C C . MET A 1 315 ? 8.299 -9.836 -10.518 1.00 95.62 315 MET A C 1
ATOM 2390 O O . MET A 1 315 ? 8.387 -11.063 -10.515 1.00 95.62 315 MET A O 1
ATOM 2394 N N . GLY A 1 316 ? 7.327 -9.216 -9.858 1.00 93.25 316 GLY A N 1
ATOM 2395 C CA . GLY A 1 316 ? 6.247 -9.934 -9.201 1.00 93.25 316 GLY A CA 1
ATOM 2396 C C . GLY A 1 316 ? 5.143 -9.013 -8.717 1.00 93.25 316 GLY A C 1
ATOM 2397 O O . GLY A 1 316 ? 5.340 -7.804 -8.587 1.00 93.25 316 GLY A O 1
ATOM 2398 N N . TYR A 1 317 ? 3.990 -9.602 -8.434 1.00 94.19 317 TYR A N 1
ATOM 2399 C CA . TYR A 1 317 ? 2.878 -8.939 -7.774 1.00 94.19 317 TYR A CA 1
ATOM 2400 C C . TYR A 1 317 ? 2.354 -9.811 -6.637 1.00 94.19 317 TYR A C 1
ATOM 2402 O O . TYR A 1 317 ? 2.425 -11.042 -6.699 1.00 94.19 317 TYR A O 1
ATOM 2410 N N . ALA A 1 318 ? 1.809 -9.163 -5.612 1.00 80.50 318 ALA A N 1
ATOM 2411 C CA . ALA A 1 318 ? 1.037 -9.842 -4.592 1.00 80.50 318 ALA A CA 1
ATOM 2412 C C . ALA A 1 318 ? -0.240 -9.072 -4.247 1.00 80.50 318 ALA A C 1
ATOM 2414 O O . ALA A 1 318 ? -0.300 -7.850 -4.389 1.00 80.50 318 ALA A O 1
ATOM 2415 N N . ILE A 1 319 ? -1.263 -9.796 -3.813 1.00 78.31 319 ILE A N 1
ATOM 2416 C CA . ILE A 1 319 ? -2.449 -9.257 -3.156 1.00 78.31 319 ILE A CA 1
ATOM 2417 C C . ILE A 1 319 ? -2.512 -9.949 -1.804 1.00 78.31 319 ILE A C 1
ATOM 2419 O O . ILE A 1 319 ? -2.682 -11.168 -1.756 1.00 78.31 319 ILE A O 1
ATOM 2423 N N . ASP A 1 320 ? -2.308 -9.193 -0.729 1.00 73.06 320 ASP A N 1
ATOM 2424 C CA . ASP A 1 320 ? -2.340 -9.749 0.619 1.00 73.06 320 ASP A CA 1
ATOM 2425 C C . ASP A 1 320 ? -3.776 -10.076 1.067 1.00 73.06 320 ASP A C 1
ATOM 2427 O O . ASP A 1 320 ? -4.761 -9.786 0.380 1.00 73.06 320 ASP A O 1
ATOM 2431 N N . SER A 1 321 ? -3.911 -10.671 2.251 1.00 60.28 321 SER A N 1
ATOM 2432 C CA . SER A 1 321 ? -5.216 -11.023 2.822 1.00 60.28 321 SER A CA 1
ATOM 2433 C C . SER A 1 321 ? -6.107 -9.809 3.129 1.00 60.28 321 SER A C 1
ATOM 2435 O O . SER A 1 321 ? -7.316 -9.972 3.314 1.00 60.28 321 SER A O 1
ATOM 2437 N N . ALA A 1 322 ? -5.545 -8.594 3.155 1.00 55.94 322 ALA A N 1
ATOM 2438 C CA . ALA A 1 322 ? -6.283 -7.340 3.277 1.00 55.94 322 ALA A CA 1
ATOM 2439 C C . ALA A 1 322 ? -6.705 -6.748 1.910 1.00 55.94 322 ALA A C 1
ATOM 2441 O O . ALA A 1 322 ? -7.417 -5.734 1.824 1.00 55.94 322 ALA A O 1
ATOM 2442 N N . GLY A 1 323 ? -6.307 -7.394 0.812 1.00 62.62 323 GLY A N 1
ATOM 2443 C CA . GLY A 1 323 ? -6.509 -6.918 -0.550 1.00 62.62 323 GLY A CA 1
ATOM 2444 C C . GLY A 1 323 ? -5.563 -5.777 -0.937 1.00 62.62 323 GLY A C 1
ATOM 2445 O O . GLY A 1 323 ? -5.833 -5.077 -1.918 1.00 62.62 323 GLY A O 1
ATOM 2446 N N . VAL A 1 324 ? -4.495 -5.540 -0.169 1.00 78.75 324 VAL A N 1
ATOM 2447 C CA . VAL A 1 324 ? -3.448 -4.577 -0.511 1.00 78.75 324 VAL A CA 1
ATOM 2448 C C . VAL A 1 324 ? -2.596 -5.172 -1.620 1.00 78.75 324 VAL A C 1
ATOM 2450 O O . VAL A 1 324 ? -2.190 -6.331 -1.590 1.00 78.75 324 VAL A O 1
ATOM 2453 N N . LYS A 1 325 ? -2.357 -4.357 -2.643 1.00 87.69 325 LYS A N 1
ATOM 2454 C CA . LYS A 1 325 ? -1.548 -4.719 -3.799 1.00 87.69 325 LYS A CA 1
ATOM 2455 C C . LYS A 1 325 ? -0.089 -4.394 -3.522 1.00 87.69 325 LYS A C 1
ATOM 2457 O O . LYS A 1 325 ? 0.230 -3.272 -3.124 1.00 87.69 325 LYS A O 1
ATOM 2462 N N . HIS A 1 326 ? 0.787 -5.338 -3.818 1.00 96.06 326 HIS A N 1
ATOM 2463 C CA . HIS A 1 326 ? 2.232 -5.213 -3.690 1.00 96.06 326 HIS A CA 1
ATOM 2464 C C . HIS A 1 326 ? 2.907 -5.569 -5.005 1.00 96.06 326 HIS A C 1
ATOM 2466 O O . HIS A 1 326 ? 2.377 -6.345 -5.803 1.00 96.06 326 HIS A O 1
ATOM 2472 N N . VAL A 1 327 ? 4.090 -5.009 -5.219 1.00 98.19 327 VAL A N 1
ATOM 2473 C CA . VAL A 1 327 ? 4.953 -5.327 -6.354 1.00 98.19 327 VAL A CA 1
ATOM 2474 C C . VAL A 1 327 ? 6.349 -5.655 -5.857 1.00 98.19 327 VAL A C 1
ATOM 2476 O O . VAL A 1 327 ? 6.849 -5.014 -4.933 1.00 98.19 327 VAL A O 1
ATOM 2479 N N . TRP A 1 328 ? 6.965 -6.672 -6.451 1.00 97.06 328 TRP A N 1
ATOM 2480 C CA . TRP A 1 328 ? 8.347 -7.032 -6.169 1.00 97.06 328 TRP A CA 1
ATOM 2481 C C . TRP A 1 328 ? 9.246 -6.271 -7.131 1.00 97.06 328 TRP A C 1
ATOM 2483 O O . TRP A 1 328 ? 9.209 -6.514 -8.343 1.00 97.06 328 TRP A O 1
ATOM 2493 N N . LEU A 1 329 ? 10.036 -5.351 -6.586 1.00 96.88 329 LEU A N 1
ATOM 2494 C CA . LEU A 1 329 ? 11.027 -4.605 -7.345 1.00 96.88 329 LEU A CA 1
ATOM 2495 C C . LEU A 1 329 ? 12.339 -5.378 -7.359 1.00 96.88 329 LEU A C 1
ATOM 2497 O O . LEU A 1 329 ? 12.868 -5.692 -6.296 1.00 96.88 329 LEU A O 1
ATOM 2501 N N . ALA A 1 330 ? 12.856 -5.653 -8.552 1.00 93.44 330 ALA A N 1
ATOM 2502 C CA . ALA A 1 330 ? 14.245 -6.015 -8.782 1.00 93.44 330 ALA A CA 1
ATOM 2503 C C . ALA A 1 330 ? 14.993 -4.729 -9.134 1.00 93.44 330 ALA A C 1
ATOM 2505 O O . ALA A 1 330 ? 14.788 -4.169 -10.215 1.00 93.44 330 ALA A O 1
ATOM 2506 N N . ASP A 1 331 ? 15.791 -4.241 -8.195 1.00 92.56 331 ASP A N 1
ATOM 2507 C CA . ASP A 1 331 ? 16.447 -2.940 -8.286 1.00 92.56 331 ASP A CA 1
ATOM 2508 C C . ASP A 1 331 ? 17.954 -3.150 -8.348 1.00 92.56 331 ASP A C 1
ATOM 2510 O O . ASP A 1 331 ? 18.542 -3.692 -7.414 1.00 92.56 331 ASP A O 1
ATOM 2514 N N . SER A 1 332 ? 18.567 -2.759 -9.461 1.00 86.88 332 SER A N 1
ATOM 2515 C CA . SER A 1 332 ? 19.987 -3.001 -9.693 1.00 86.88 332 SER A CA 1
ATOM 2516 C C . SER A 1 332 ? 20.909 -2.018 -8.995 1.00 86.88 332 SER A C 1
ATOM 2518 O O . SER A 1 332 ? 22.098 -2.294 -8.844 1.00 86.88 332 SER A O 1
ATOM 2520 N N . GLY A 1 333 ? 20.379 -0.870 -8.575 1.00 84.69 333 GLY A N 1
ATOM 2521 C CA . GLY A 1 333 ? 21.165 0.218 -8.010 1.00 84.69 333 GLY A CA 1
ATOM 2522 C C . GLY A 1 333 ? 21.270 0.165 -6.492 1.00 84.69 333 GLY A C 1
ATOM 2523 O O . GLY A 1 333 ? 22.259 0.639 -5.937 1.00 84.69 333 GLY A O 1
ATOM 2524 N N . PHE A 1 334 ? 20.270 -0.402 -5.809 1.00 88.19 334 PHE A N 1
ATOM 2525 C CA . PHE A 1 334 ? 20.132 -0.236 -4.363 1.00 88.19 334 PHE A CA 1
ATOM 2526 C C . PHE A 1 334 ? 19.905 -1.557 -3.623 1.00 88.19 334 PHE A C 1
ATOM 2528 O O . PHE A 1 334 ? 18.913 -2.257 -3.827 1.00 88.19 334 PHE A O 1
ATOM 2535 N N . ALA A 1 335 ? 20.792 -1.867 -2.672 1.00 84.00 335 ALA A N 1
ATOM 2536 C CA . ALA A 1 335 ? 20.642 -3.008 -1.772 1.00 84.00 335 ALA A CA 1
ATOM 2537 C C . ALA A 1 335 ? 19.307 -2.932 -0.989 1.00 84.00 335 ALA A C 1
ATOM 2539 O O . ALA A 1 335 ? 18.864 -1.833 -0.659 1.00 84.00 335 ALA A O 1
ATOM 2540 N N . PRO A 1 336 ? 18.642 -4.058 -0.663 1.00 88.44 336 PRO A N 1
ATOM 2541 C CA . PRO A 1 336 ? 19.055 -5.447 -0.895 1.00 88.44 336 PRO A CA 1
ATOM 2542 C C . PRO A 1 336 ? 18.767 -5.966 -2.318 1.00 88.44 336 PRO A C 1
ATOM 2544 O O . PRO A 1 336 ? 18.652 -7.176 -2.514 1.00 88.44 336 PRO A O 1
ATOM 2547 N N . TYR A 1 337 ? 18.619 -5.073 -3.303 1.00 88.12 337 TYR A N 1
ATOM 2548 C CA . TYR A 1 337 ? 18.407 -5.376 -4.724 1.00 88.12 337 TYR A CA 1
ATOM 2549 C C . TYR A 1 337 ? 17.078 -6.078 -5.043 1.00 88.12 337 TYR A C 1
ATOM 2551 O O . TYR A 1 337 ? 16.822 -6.556 -6.149 1.00 88.12 337 TYR A O 1
ATOM 2559 N N . GLY A 1 338 ? 16.206 -6.161 -4.044 1.00 89.88 338 GLY A N 1
ATOM 2560 C CA . GLY A 1 338 ? 14.950 -6.880 -4.111 1.00 89.88 338 GLY A CA 1
ATOM 2561 C C . GLY A 1 338 ? 14.070 -6.524 -2.928 1.00 89.88 338 GLY A C 1
ATOM 2562 O O . GLY A 1 338 ? 14.431 -6.838 -1.794 1.00 89.88 338 GLY A O 1
ATOM 2563 N N . SER A 1 339 ? 12.924 -5.892 -3.164 1.00 92.12 339 SER A N 1
ATOM 2564 C CA . SER A 1 339 ? 11.970 -5.617 -2.088 1.00 92.12 339 SER A CA 1
ATOM 2565 C C . SER A 1 339 ? 10.539 -5.560 -2.604 1.00 92.12 339 SER A C 1
ATOM 2567 O O . SER A 1 339 ? 10.261 -5.011 -3.673 1.00 92.12 339 SER A O 1
ATOM 2569 N N . TRP A 1 340 ? 9.622 -6.128 -1.827 1.00 96.19 340 TRP A N 1
ATOM 2570 C CA . TRP A 1 340 ? 8.197 -5.890 -1.971 1.00 96.19 340 TRP A CA 1
ATOM 2571 C C . TRP A 1 340 ? 7.871 -4.486 -1.478 1.00 96.19 340 TRP A C 1
ATOM 2573 O O . TRP A 1 340 ? 8.113 -4.161 -0.317 1.00 96.19 340 TRP A O 1
ATOM 2583 N N . ILE A 1 341 ? 7.234 -3.680 -2.319 1.00 96.56 341 ILE A N 1
ATOM 2584 C CA . ILE A 1 341 ? 6.657 -2.391 -1.921 1.00 96.56 341 ILE A CA 1
ATOM 2585 C C . ILE A 1 341 ? 5.171 -2.358 -2.259 1.00 96.56 341 ILE A C 1
ATOM 2587 O O . ILE A 1 341 ? 4.689 -3.145 -3.080 1.00 96.56 341 ILE A O 1
ATOM 2591 N N . THR A 1 342 ? 4.423 -1.450 -1.635 1.00 95.44 342 THR A N 1
ATOM 2592 C CA . THR A 1 342 ? 3.010 -1.293 -1.997 1.00 95.44 342 THR A CA 1
ATOM 2593 C C . THR A 1 342 ? 2.905 -0.786 -3.434 1.00 95.44 342 THR A C 1
ATOM 2595 O O . THR A 1 342 ? 3.645 0.105 -3.855 1.00 95.44 342 THR A O 1
ATOM 2598 N N . PHE A 1 343 ? 1.960 -1.335 -4.196 1.00 97.25 343 PHE A N 1
ATOM 2599 C CA . PHE A 1 343 ? 1.683 -0.892 -5.560 1.00 97.25 343 PHE A CA 1
ATOM 2600 C C . PHE A 1 343 ? 1.331 0.600 -5.606 1.00 97.25 343 PHE A C 1
ATOM 2602 O O . PHE A 1 343 ? 1.732 1.312 -6.524 1.00 97.25 343 PHE A O 1
ATOM 2609 N N . ASP A 1 344 ? 0.601 1.081 -4.598 1.00 89.94 344 ASP A N 1
ATOM 2610 C CA . ASP A 1 344 ? 0.209 2.483 -4.515 1.00 89.94 344 ASP A CA 1
ATOM 2611 C C . ASP A 1 344 ? 1.419 3.409 -4.386 1.00 89.94 344 ASP A C 1
ATOM 2613 O O . ASP A 1 344 ? 1.433 4.441 -5.054 1.00 89.94 344 ASP A O 1
ATOM 2617 N N . GLN A 1 345 ? 2.434 3.036 -3.595 1.00 96.88 345 GLN A N 1
ATOM 2618 C CA . GLN A 1 345 ? 3.693 3.777 -3.547 1.00 96.88 345 GLN A CA 1
ATOM 2619 C C . GLN A 1 345 ? 4.431 3.667 -4.883 1.00 96.88 345 GLN A C 1
ATOM 2621 O O . GLN A 1 345 ? 4.792 4.692 -5.456 1.00 96.88 345 GLN A O 1
ATOM 2626 N N . PHE A 1 346 ? 4.596 2.453 -5.418 1.00 98.44 346 PHE A N 1
ATOM 2627 C CA . PHE A 1 346 ? 5.289 2.235 -6.691 1.00 98.44 346 PHE A CA 1
ATOM 2628 C C . PHE A 1 346 ? 4.732 3.102 -7.825 1.00 98.44 346 PHE A C 1
ATOM 2630 O O . PHE A 1 346 ? 5.485 3.730 -8.562 1.00 98.44 346 PHE A O 1
ATOM 2637 N N . ALA A 1 347 ? 3.406 3.193 -7.937 1.00 96.69 347 ALA A N 1
ATOM 2638 C CA . ALA A 1 347 ? 2.765 3.995 -8.968 1.00 96.69 347 ALA A CA 1
ATOM 2639 C C . ALA A 1 347 ? 3.157 5.480 -8.887 1.00 96.69 347 ALA A C 1
ATOM 2641 O O . ALA A 1 347 ? 3.246 6.130 -9.921 1.00 96.69 347 ALA A O 1
ATOM 2642 N N . THR A 1 348 ? 3.415 6.017 -7.689 1.00 96.38 348 THR A N 1
ATOM 2643 C CA . THR A 1 348 ? 3.885 7.406 -7.514 1.00 96.38 348 THR A CA 1
ATOM 2644 C C . THR A 1 348 ? 5.360 7.607 -7.857 1.00 96.38 348 THR A C 1
ATOM 2646 O O . THR A 1 348 ? 5.793 8.741 -7.991 1.00 96.38 348 THR A O 1
ATOM 2649 N N . MET A 1 349 ? 6.141 6.534 -8.001 1.00 98.06 349 MET A N 1
ATOM 2650 C CA . MET A 1 349 ? 7.567 6.624 -8.323 1.00 98.06 349 MET A CA 1
ATOM 2651 C C . MET A 1 349 ? 7.824 6.817 -9.823 1.00 98.06 349 MET A C 1
ATOM 2653 O O . MET A 1 349 ? 8.933 7.180 -10.191 1.00 98.06 349 MET A O 1
ATOM 2657 N N . ILE A 1 350 ? 6.846 6.540 -10.693 1.00 97.94 350 ILE A N 1
ATOM 2658 C CA . ILE A 1 350 ? 7.015 6.604 -12.155 1.00 97.94 350 ILE A CA 1
ATOM 2659 C C . ILE A 1 350 ? 6.800 8.023 -12.708 1.00 97.94 350 ILE A C 1
ATOM 2661 O O . ILE A 1 350 ? 7.608 8.449 -13.526 1.00 97.94 350 ILE A O 1
ATOM 2665 N N . PRO A 1 351 ? 5.746 8.779 -12.347 1.00 95.19 351 PRO A N 1
ATOM 2666 C CA . PRO A 1 351 ? 5.483 10.072 -12.970 1.00 95.19 351 PRO A CA 1
ATOM 2667 C C . PRO A 1 351 ? 6.648 11.077 -12.917 1.00 95.19 351 PRO A C 1
ATOM 2669 O O . PRO A 1 351 ? 7.423 11.082 -11.963 1.00 95.19 351 PRO A O 1
ATOM 2672 N N . PRO A 1 352 ? 6.788 11.947 -13.938 1.00 93.38 352 PRO A N 1
ATOM 2673 C CA . PRO A 1 352 ? 6.040 11.990 -15.199 1.00 93.38 352 PRO A CA 1
ATOM 2674 C C . PRO A 1 352 ? 6.651 11.071 -16.282 1.00 93.38 352 PRO A C 1
ATOM 2676 O O . PRO A 1 352 ? 6.663 11.415 -17.464 1.00 93.38 352 PRO A O 1
ATOM 2679 N N . ARG A 1 353 ? 7.259 9.943 -15.891 1.00 94.69 353 ARG A N 1
ATOM 2680 C CA . ARG A 1 353 ? 7.997 9.037 -16.781 1.00 94.69 353 ARG A CA 1
ATOM 2681 C C . ARG A 1 353 ? 7.106 7.940 -17.346 1.00 94.69 353 ARG A C 1
ATOM 2683 O O . ARG A 1 353 ? 5.893 8.080 -17.479 1.00 94.69 353 ARG A O 1
ATOM 2690 N N . GLU A 1 354 ? 7.744 6.858 -17.753 1.00 96.38 354 GLU A N 1
ATOM 2691 C CA . GLU A 1 354 ? 7.179 5.817 -18.581 1.00 96.38 354 GLU A CA 1
ATOM 2692 C C . GLU A 1 354 ? 7.614 4.447 -18.060 1.00 96.38 354 GLU A C 1
ATOM 2694 O O . GLU A 1 354 ? 8.633 4.300 -17.379 1.00 96.38 354 GLU A O 1
ATOM 2699 N N . TYR A 1 355 ? 6.863 3.426 -18.440 1.00 98.38 355 TYR A N 1
ATOM 2700 C CA . TYR A 1 355 ? 7.218 2.030 -18.221 1.00 98.38 355 TYR A CA 1
ATOM 2701 C C . TYR A 1 355 ? 7.003 1.231 -19.506 1.00 98.38 355 TYR A C 1
ATOM 2703 O O . TYR A 1 355 ? 6.173 1.595 -20.344 1.00 98.38 355 TYR A O 1
ATOM 2711 N N . ALA A 1 356 ? 7.748 0.139 -19.665 1.00 98.06 356 ALA A N 1
ATOM 2712 C CA . ALA A 1 356 ? 7.631 -0.774 -20.791 1.00 98.06 356 ALA A CA 1
ATOM 2713 C C . ALA A 1 356 ? 7.083 -2.133 -20.349 1.00 98.06 356 ALA A C 1
ATOM 2715 O O . ALA A 1 356 ? 7.525 -2.703 -19.351 1.00 98.06 356 ALA A O 1
ATOM 2716 N N . TYR A 1 357 ? 6.131 -2.653 -21.120 1.00 96.69 357 TYR A N 1
ATOM 2717 C CA . TYR A 1 357 ? 5.423 -3.907 -20.861 1.00 96.69 357 TYR A CA 1
ATOM 2718 C C . TYR A 1 357 ? 5.300 -4.721 -22.156 1.00 96.69 357 TYR A C 1
ATOM 2720 O O . TYR A 1 357 ? 5.178 -4.142 -23.237 1.00 96.69 357 TYR A O 1
ATOM 2728 N N . ALA A 1 358 ? 5.322 -6.050 -22.056 1.00 91.56 358 ALA A N 1
ATOM 2729 C CA . ALA A 1 358 ? 5.265 -6.958 -23.204 1.00 91.56 358 ALA A CA 1
ATOM 2730 C C . ALA A 1 358 ? 3.811 -7.221 -23.625 1.00 91.56 358 ALA A C 1
ATOM 2732 O O . ALA A 1 358 ? 3.160 -8.120 -23.090 1.00 91.56 358 ALA A O 1
ATOM 2733 N N . ALA A 1 359 ? 3.278 -6.418 -24.551 1.00 90.00 359 ALA A N 1
ATOM 2734 C CA . ALA A 1 359 ? 1.856 -6.447 -24.892 1.00 90.00 359 ALA A CA 1
ATOM 2735 C C . ALA A 1 359 ? 1.403 -7.798 -25.470 1.00 90.00 359 ALA A C 1
ATOM 2737 O O . ALA A 1 359 ? 0.323 -8.269 -25.122 1.00 90.00 359 ALA A O 1
ATOM 2738 N N . ASP A 1 360 ? 2.239 -8.442 -26.287 1.00 89.12 360 ASP A N 1
ATOM 2739 C CA . ASP A 1 360 ? 1.880 -9.694 -26.971 1.00 89.12 360 ASP A CA 1
ATOM 2740 C C . ASP A 1 360 ? 1.915 -10.907 -26.031 1.00 89.12 360 ASP A C 1
ATOM 2742 O O . ASP A 1 360 ? 1.391 -11.973 -26.349 1.00 89.12 360 ASP A O 1
ATOM 2746 N N . TRP A 1 361 ? 2.558 -10.768 -24.870 1.00 83.44 361 TRP A N 1
ATOM 2747 C CA . TRP A 1 361 ? 2.676 -11.832 -23.873 1.00 83.44 361 TRP A CA 1
ATOM 2748 C C . TRP A 1 361 ? 1.749 -11.650 -22.684 1.00 83.44 361 TRP A C 1
ATOM 2750 O O . TRP A 1 361 ? 1.736 -12.504 -21.799 1.00 83.44 361 TRP A O 1
ATOM 2760 N N . MET A 1 362 ? 0.958 -10.577 -22.648 1.00 83.56 362 MET A N 1
ATOM 2761 C CA . MET A 1 362 ? -0.093 -10.447 -21.650 1.00 83.56 362 MET A CA 1
ATOM 2762 C C . MET A 1 362 ? -1.092 -11.593 -21.845 1.00 83.56 362 MET A C 1
ATOM 2764 O O . MET A 1 362 ? -1.845 -11.620 -22.815 1.00 83.56 362 MET A O 1
ATOM 2768 N N . ALA A 1 363 ? -1.070 -12.574 -20.940 1.00 60.00 363 ALA A N 1
ATOM 2769 C CA . ALA A 1 363 ? -1.974 -13.713 -21.015 1.00 60.00 363 ALA A CA 1
ATOM 2770 C C . ALA A 1 363 ? -3.429 -13.240 -20.848 1.00 60.00 363 ALA A C 1
ATOM 2772 O O . ALA A 1 363 ? -3.731 -12.495 -19.912 1.00 60.00 363 ALA A O 1
ATOM 2773 N N . SER A 1 364 ? -4.336 -13.714 -21.713 1.00 47.59 364 SER A N 1
ATOM 2774 C CA . SER A 1 364 ? -5.763 -13.742 -21.368 1.00 47.59 364 SER A CA 1
ATOM 2775 C C . SER A 1 364 ? -5.938 -14.606 -20.115 1.00 47.59 364 SER A C 1
ATOM 2777 O O . SER A 1 364 ? -5.180 -15.559 -19.919 1.00 47.59 364 SER A O 1
ATOM 2779 N N . THR A 1 365 ? -6.901 -14.269 -19.264 1.00 41.47 365 THR A N 1
ATOM 2780 C CA . THR A 1 365 ? -7.066 -14.806 -17.903 1.00 41.47 365 THR A CA 1
ATOM 2781 C C . THR A 1 365 ? -7.270 -16.325 -17.790 1.00 41.47 365 THR A C 1
ATOM 2783 O O . THR A 1 365 ? -7.297 -16.813 -16.666 1.00 41.47 365 THR A O 1
ATOM 2786 N N . ASP A 1 366 ? -7.323 -17.076 -18.899 1.00 33.88 366 ASP A N 1
ATOM 2787 C CA . ASP A 1 366 ? -7.723 -18.494 -18.924 1.00 33.88 366 ASP A CA 1
ATOM 2788 C C . ASP A 1 366 ? -6.668 -19.501 -19.417 1.00 33.88 366 ASP A C 1
ATOM 2790 O O . ASP A 1 366 ? -6.949 -20.697 -19.490 1.00 33.88 366 ASP A O 1
ATOM 2794 N N . ALA A 1 367 ? -5.434 -19.098 -19.730 1.00 33.56 367 ALA A N 1
ATOM 2795 C CA . ALA A 1 367 ? -4.424 -20.060 -20.180 1.00 33.56 367 ALA A CA 1
ATOM 2796 C C . ALA A 1 367 ? -3.406 -20.381 -19.080 1.00 33.56 367 ALA A C 1
ATOM 2798 O O . ALA A 1 367 ? -2.678 -19.504 -18.616 1.00 33.56 367 ALA A O 1
ATOM 2799 N N . THR A 1 368 ? -3.286 -21.665 -18.733 1.00 37.78 368 THR A N 1
ATOM 2800 C CA . THR A 1 368 ? -2.077 -22.221 -18.108 1.00 37.78 368 THR A CA 1
ATOM 2801 C C . THR A 1 368 ? -1.224 -22.857 -19.212 1.00 37.78 368 THR A C 1
ATOM 2803 O O . THR A 1 368 ? -1.583 -23.939 -19.672 1.00 37.78 368 THR A O 1
ATOM 2806 N N . PRO A 1 369 ? -0.115 -22.247 -19.680 1.00 36.78 369 PRO A N 1
ATOM 2807 C CA . PRO A 1 369 ? 0.720 -22.852 -20.715 1.00 36.78 369 PRO A CA 1
ATOM 2808 C C . PRO A 1 369 ? 1.994 -23.484 -20.129 1.00 36.78 369 PRO A C 1
ATOM 2810 O O . PRO A 1 369 ? 2.599 -22.990 -19.171 1.00 36.78 369 PRO A O 1
ATOM 2813 N N . SER A 1 370 ? 2.404 -24.591 -20.741 1.00 31.47 370 SER A N 1
ATOM 2814 C CA . SER A 1 370 ? 3.478 -25.519 -20.363 1.00 31.47 370 SER A CA 1
ATOM 2815 C C . SER A 1 370 ? 4.881 -24.902 -20.197 1.00 31.47 370 SER A C 1
ATOM 2817 O O . SER A 1 370 ? 5.168 -23.787 -20.642 1.00 31.47 370 SER A O 1
ATOM 2819 N N . LYS A 1 371 ? 5.778 -25.637 -19.517 1.00 26.94 371 LYS A N 1
ATOM 2820 C CA . LYS A 1 371 ? 7.220 -25.332 -19.414 1.00 26.94 371 LYS A CA 1
ATOM 2821 C C . LYS A 1 371 ? 7.865 -25.277 -20.817 1.00 26.94 371 LYS A C 1
ATOM 2823 O O . LYS A 1 371 ? 7.600 -26.179 -21.613 1.00 26.94 371 LYS A O 1
ATOM 2828 N N . PRO A 1 372 ? 8.719 -24.283 -21.126 1.00 31.31 372 PRO A N 1
ATOM 2829 C CA . PRO A 1 372 ? 9.591 -24.332 -22.300 1.00 31.31 372 PRO A CA 1
ATOM 2830 C C . PRO A 1 372 ? 10.619 -25.465 -22.168 1.00 31.31 372 PRO A C 1
ATOM 2832 O O . PRO A 1 372 ? 11.073 -25.759 -21.063 1.00 31.31 372 PRO A O 1
ATOM 2835 N N . LYS A 1 373 ? 10.976 -26.092 -23.296 1.00 29.78 373 LYS A N 1
ATOM 2836 C CA . LYS A 1 373 ? 12.039 -27.104 -23.379 1.00 29.78 373 LYS A CA 1
ATOM 2837 C C . LYS A 1 373 ? 13.396 -26.474 -23.057 1.00 29.78 373 LYS A C 1
ATOM 2839 O O . LYS A 1 373 ? 13.742 -25.447 -23.633 1.00 29.78 373 LYS A O 1
ATOM 2844 N N . GLU A 1 374 ? 14.152 -27.119 -22.173 1.00 27.25 374 GLU A N 1
ATOM 2845 C CA . GLU A 1 374 ? 15.558 -26.809 -21.918 1.00 27.25 374 GLU A CA 1
ATOM 2846 C C . GLU A 1 374 ? 16.378 -27.015 -23.196 1.00 27.25 374 GLU A C 1
ATOM 2848 O O . GLU A 1 374 ? 16.412 -28.106 -23.763 1.00 27.25 374 GLU A O 1
ATOM 2853 N N . THR A 1 375 ? 17.061 -25.964 -23.639 1.00 30.92 375 THR A N 1
ATOM 2854 C CA . THR A 1 375 ? 18.195 -26.070 -24.560 1.00 30.92 375 THR A CA 1
ATOM 2855 C C . THR A 1 375 ? 19.425 -25.565 -23.830 1.00 30.92 375 THR A C 1
ATOM 2857 O O . THR A 1 375 ? 19.558 -24.371 -23.572 1.00 30.92 375 THR A O 1
ATOM 2860 N N . THR A 1 376 ? 20.312 -26.488 -23.473 1.00 28.89 376 THR A N 1
ATOM 2861 C CA . THR A 1 376 ? 21.627 -26.204 -22.897 1.00 28.89 376 THR A CA 1
ATOM 2862 C C . THR A 1 376 ? 22.513 -25.513 -23.929 1.00 28.89 376 THR A C 1
ATOM 2864 O O . THR A 1 376 ? 22.876 -26.113 -24.939 1.00 28.89 376 THR A O 1
ATOM 2867 N N . VAL A 1 377 ? 22.898 -24.269 -23.651 1.00 33.59 377 VAL A N 1
ATOM 2868 C CA . VAL A 1 377 ? 24.034 -23.598 -24.297 1.00 33.59 377 VAL A CA 1
ATOM 2869 C C . VAL A 1 377 ? 25.155 -23.521 -23.261 1.00 33.59 377 VAL A C 1
ATOM 2871 O O . VAL A 1 377 ? 24.917 -23.107 -22.128 1.00 33.59 377 VAL A O 1
ATOM 2874 N N . SER A 1 378 ? 26.370 -23.949 -23.613 1.00 32.16 378 SER A N 1
ATOM 2875 C CA . SER A 1 378 ? 27.516 -23.910 -22.699 1.00 32.16 378 SER A CA 1
ATOM 2876 C C . SER A 1 378 ? 27.936 -22.464 -22.417 1.00 32.16 378 SER A C 1
ATOM 2878 O O . SER A 1 378 ? 28.333 -21.743 -23.334 1.00 32.16 378 SER A O 1
ATOM 2880 N N . VAL A 1 379 ? 27.885 -22.046 -21.153 1.00 42.28 379 VAL A N 1
ATOM 2881 C CA . VAL A 1 379 ? 28.337 -20.719 -20.711 1.00 42.28 379 VAL A CA 1
ATOM 2882 C C . VAL A 1 379 ? 29.781 -20.809 -20.216 1.00 42.28 379 VAL A C 1
ATOM 2884 O O . VAL A 1 379 ? 30.111 -21.654 -19.386 1.00 42.28 379 VAL A O 1
ATOM 2887 N N . ASN A 1 380 ? 30.649 -19.913 -20.696 1.00 44.16 380 ASN A N 1
ATOM 2888 C CA . ASN A 1 380 ? 32.009 -19.749 -20.178 1.00 44.16 380 ASN A CA 1
ATOM 2889 C C . ASN A 1 380 ? 31.971 -18.842 -18.935 1.00 44.16 380 ASN A C 1
ATOM 2891 O O . ASN A 1 380 ? 32.216 -17.638 -19.010 1.00 44.16 380 ASN A O 1
ATOM 2895 N N . TYR A 1 381 ? 31.604 -19.437 -17.799 1.00 40.88 381 TYR A N 1
ATOM 2896 C CA . TYR A 1 381 ? 31.510 -18.763 -16.501 1.00 40.88 381 TYR A CA 1
ATOM 2897 C C . TYR A 1 381 ? 32.781 -17.988 -16.090 1.00 40.88 381 TYR A C 1
ATOM 2899 O O . TYR A 1 381 ? 32.630 -16.889 -15.560 1.00 40.88 381 TYR A O 1
ATOM 2907 N N . PRO A 1 382 ? 34.011 -18.469 -16.370 1.00 42.50 382 PRO A N 1
ATOM 2908 C CA . PRO A 1 382 ? 35.237 -17.702 -16.124 1.00 42.50 382 PRO A CA 1
ATOM 2909 C C . PRO A 1 382 ? 35.310 -16.360 -16.861 1.00 42.50 382 PRO A C 1
ATOM 2911 O O . PRO A 1 382 ? 35.657 -15.348 -16.257 1.00 42.50 382 PRO A O 1
ATOM 2914 N N . LYS A 1 383 ? 34.945 -16.323 -18.149 1.00 42.78 383 LYS A N 1
ATOM 2915 C CA . LYS A 1 383 ? 34.943 -15.080 -18.940 1.00 42.78 383 LYS A CA 1
ATOM 2916 C C . LYS A 1 383 ? 33.907 -14.083 -18.416 1.00 42.78 383 LYS A C 1
ATOM 2918 O O . LYS A 1 383 ? 34.194 -12.898 -18.308 1.00 42.78 383 LYS A O 1
ATOM 2923 N N . LEU A 1 384 ? 32.735 -14.588 -18.042 1.00 42.75 384 LEU A N 1
ATOM 2924 C CA . LEU A 1 384 ? 31.648 -13.796 -17.470 1.00 42.75 384 LEU A CA 1
ATOM 2925 C C . LEU A 1 384 ? 32.051 -13.164 -16.128 1.00 42.75 384 LEU A C 1
ATOM 2927 O O . LEU A 1 384 ? 31.809 -11.985 -15.898 1.00 42.75 384 LEU A O 1
ATOM 2931 N N . ALA A 1 385 ? 32.713 -13.941 -15.264 1.00 43.53 385 ALA A N 1
ATOM 2932 C CA . ALA A 1 385 ? 33.242 -13.448 -13.998 1.00 43.53 385 ALA A CA 1
ATOM 2933 C C . ALA A 1 385 ? 34.326 -12.382 -14.221 1.00 43.53 385 ALA A C 1
ATOM 2935 O O . ALA A 1 385 ? 34.346 -11.388 -13.507 1.00 43.53 385 ALA A O 1
ATOM 2936 N N . LEU A 1 386 ? 35.189 -12.552 -15.229 1.00 42.44 386 LEU A N 1
ATOM 2937 C CA . LEU A 1 386 ? 36.225 -11.577 -15.578 1.00 42.44 386 LEU A CA 1
ATOM 2938 C C . LEU A 1 386 ? 35.632 -10.253 -16.095 1.00 42.44 386 LEU A C 1
ATOM 2940 O O . LEU A 1 386 ? 36.072 -9.188 -15.676 1.00 42.44 386 LEU A O 1
ATOM 2944 N N . GLU A 1 387 ? 34.608 -10.312 -16.950 1.00 46.19 387 GLU A N 1
ATOM 2945 C CA . GLU A 1 387 ? 33.900 -9.134 -17.480 1.00 46.19 387 GLU A CA 1
ATOM 2946 C C . GLU A 1 387 ? 33.170 -8.348 -16.375 1.00 46.19 387 GLU A C 1
ATOM 2948 O O . GLU A 1 387 ? 33.179 -7.118 -16.395 1.00 46.19 387 GLU A O 1
ATOM 2953 N N . GLN A 1 388 ? 32.615 -9.046 -15.378 1.00 43.84 388 GLN A N 1
ATOM 2954 C CA . GLN A 1 388 ? 31.980 -8.444 -14.196 1.00 43.84 388 GLN A CA 1
ATOM 2955 C C . GLN A 1 388 ? 32.981 -7.907 -13.167 1.00 43.84 388 GLN A C 1
ATOM 2957 O O . GLN A 1 388 ? 32.678 -6.978 -12.424 1.00 43.84 388 GLN A O 1
ATOM 2962 N N . LEU A 1 389 ? 34.175 -8.497 -13.097 1.00 43.12 389 LEU A N 1
ATOM 2963 C CA . LEU A 1 389 ? 35.229 -8.073 -12.180 1.00 43.12 389 LEU A CA 1
ATOM 2964 C C . LEU A 1 389 ? 36.027 -6.870 -12.710 1.00 43.12 389 LEU A C 1
ATOM 2966 O O . LEU A 1 389 ? 36.472 -6.045 -11.914 1.00 43.12 389 LEU A O 1
ATOM 2970 N N . ALA A 1 390 ? 36.223 -6.764 -14.026 1.00 41.19 390 ALA A N 1
ATOM 2971 C CA . ALA A 1 390 ? 37.114 -5.766 -14.614 1.00 41.19 390 ALA A CA 1
ATOM 2972 C C . ALA A 1 390 ? 36.505 -4.357 -14.707 1.00 41.19 390 ALA A C 1
ATOM 2974 O O . ALA A 1 390 ? 37.236 -3.381 -14.563 1.00 41.19 390 ALA A O 1
ATOM 2975 N N . GLY A 1 391 ? 35.194 -4.213 -14.945 1.00 43.75 391 GLY A N 1
ATOM 2976 C CA . GLY A 1 391 ? 34.623 -2.907 -15.306 1.00 43.75 391 GLY A CA 1
ATOM 2977 C C . GLY A 1 391 ? 35.345 -2.253 -16.506 1.00 43.75 391 GLY A C 1
ATOM 2978 O O . GLY A 1 391 ? 36.188 -2.861 -17.159 1.00 43.75 391 GLY A O 1
ATOM 2979 N N . SER A 1 392 ? 35.014 -1.002 -16.843 1.00 38.59 392 SER A N 1
ATOM 2980 C CA . SER A 1 392 ? 35.633 -0.266 -17.968 1.00 38.59 392 SER A CA 1
ATOM 2981 C C . SER A 1 392 ? 36.632 0.818 -17.531 1.00 38.59 392 SER A C 1
ATOM 2983 O O . SER A 1 392 ? 36.839 1.786 -18.263 1.00 38.59 392 SER A O 1
ATOM 2985 N N . GLY A 1 393 ? 37.156 0.752 -16.305 1.00 41.28 393 GLY A N 1
ATOM 2986 C CA . GLY A 1 393 ? 38.005 1.803 -15.737 1.00 41.28 393 GLY A CA 1
ATOM 2987 C C . GLY A 1 393 ? 39.491 1.527 -15.941 1.00 41.28 393 GLY A C 1
ATOM 2988 O O . GLY A 1 393 ? 39.950 0.442 -15.604 1.00 41.28 393 GLY A O 1
ATOM 2989 N N . GLU A 1 394 ? 40.252 2.520 -16.401 1.00 47.44 394 GLU A N 1
ATOM 2990 C CA . GLU A 1 394 ? 41.721 2.490 -16.431 1.00 47.44 394 GLU A CA 1
ATOM 2991 C C . GLU A 1 394 ? 42.301 3.540 -15.471 1.00 47.44 394 GLU A C 1
ATOM 2993 O O . GLU A 1 394 ? 41.797 4.664 -15.385 1.00 47.44 394 GLU A O 1
ATOM 2998 N N . LYS A 1 395 ? 43.391 3.206 -14.768 1.00 42.47 395 LYS A N 1
ATOM 2999 C CA . LYS A 1 395 ? 44.215 4.171 -14.019 1.00 42.47 395 LYS A CA 1
ATOM 3000 C C . LYS A 1 395 ? 45.664 4.003 -14.450 1.00 42.47 395 LYS A C 1
ATOM 3002 O O . LYS A 1 395 ? 46.228 2.928 -14.305 1.00 42.47 395 LYS A O 1
ATOM 3007 N N . ASN A 1 396 ? 46.266 5.075 -14.962 1.00 48.28 396 ASN A N 1
ATOM 3008 C CA . ASN A 1 396 ? 47.644 5.085 -15.471 1.00 48.28 396 ASN A CA 1
ATOM 3009 C C . ASN A 1 396 ? 47.920 4.042 -16.577 1.00 48.28 396 ASN A C 1
ATOM 3011 O O . ASN A 1 396 ? 49.033 3.540 -16.673 1.00 48.28 396 ASN A O 1
ATOM 3015 N N . GLY A 1 397 ? 46.921 3.727 -17.409 1.00 46.31 397 GLY A N 1
ATOM 3016 C CA . GLY A 1 397 ? 47.059 2.758 -18.503 1.00 46.31 397 GLY A CA 1
ATOM 3017 C C . GLY A 1 397 ? 46.902 1.292 -18.091 1.00 46.31 397 GLY A C 1
ATOM 3018 O O . GLY A 1 397 ? 47.085 0.418 -18.931 1.00 46.31 397 GLY A O 1
ATOM 3019 N N . GLU A 1 398 ? 46.539 1.015 -16.833 1.00 41.41 398 GLU A N 1
ATOM 3020 C CA . GLU A 1 398 ? 46.213 -0.335 -16.368 1.00 41.41 398 GLU A CA 1
ATOM 3021 C C . GLU A 1 398 ? 44.706 -0.499 -16.086 1.00 41.41 398 GLU A C 1
ATOM 3023 O O . GLU A 1 398 ? 44.089 0.421 -15.527 1.00 41.41 398 GLU A O 1
ATOM 3028 N N . PRO A 1 399 ? 44.102 -1.660 -16.420 1.00 44.72 399 PRO A N 1
ATOM 3029 C CA . PRO A 1 399 ? 42.715 -1.978 -16.088 1.00 44.72 399 PRO A CA 1
ATOM 3030 C C . PRO A 1 399 ? 42.501 -2.012 -14.571 1.00 44.72 399 PRO A C 1
ATOM 3032 O O . PRO A 1 399 ? 43.207 -2.708 -13.841 1.00 44.72 399 PRO A O 1
ATOM 3035 N N . THR A 1 400 ? 41.493 -1.297 -14.079 1.00 46.66 400 THR A N 1
ATOM 3036 C CA . THR A 1 400 ? 41.158 -1.255 -12.652 1.00 46.66 400 THR A CA 1
ATOM 3037 C C . THR A 1 400 ? 39.863 -2.004 -12.367 1.00 46.66 400 THR A C 1
ATOM 3039 O O . THR A 1 400 ? 38.780 -1.515 -12.675 1.00 46.66 400 THR A O 1
ATOM 3042 N N . PHE A 1 401 ? 39.977 -3.148 -11.677 1.00 50.78 401 PHE A N 1
ATOM 3043 C CA . PHE A 1 401 ? 38.896 -3.691 -10.847 1.00 50.78 401 PHE A CA 1
ATOM 3044 C C . PHE A 1 401 ? 38.416 -2.544 -9.959 1.00 50.78 401 PHE A C 1
ATOM 3046 O O . PHE A 1 401 ? 39.250 -1.895 -9.331 1.00 50.78 401 PHE A O 1
ATOM 3053 N N . THR A 1 402 ? 37.123 -2.236 -9.947 1.00 45.94 402 THR A N 1
ATOM 3054 C CA . THR A 1 402 ? 36.541 -0.998 -9.397 1.00 45.94 402 THR A CA 1
ATOM 3055 C C . THR A 1 402 ? 36.884 -0.734 -7.918 1.00 45.94 402 THR A C 1
ATOM 3057 O O . THR A 1 402 ? 36.052 -0.929 -7.039 1.00 45.94 402 THR A O 1
ATOM 3060 N N . GLY A 1 403 ? 38.103 -0.269 -7.629 1.00 45.06 403 GLY A N 1
ATOM 3061 C CA . GLY A 1 403 ? 38.581 0.260 -6.350 1.00 45.06 403 GLY A CA 1
ATOM 3062 C C . GLY A 1 403 ? 38.907 -0.728 -5.220 1.00 45.06 403 GLY A C 1
ATOM 3063 O O . GLY A 1 403 ? 39.237 -0.250 -4.141 1.00 45.06 403 GLY A O 1
ATOM 3064 N N . TRP A 1 404 ? 38.803 -2.050 -5.405 1.00 40.88 404 TRP A N 1
ATOM 3065 C CA . TRP A 1 404 ? 38.963 -3.034 -4.316 1.00 40.88 404 TRP A CA 1
ATOM 3066 C C . TRP A 1 404 ? 40.017 -4.086 -4.680 1.00 40.88 404 TRP A C 1
ATOM 3068 O O . TRP A 1 404 ? 39.954 -4.681 -5.756 1.00 40.88 404 TRP A O 1
ATOM 3078 N N . GLY A 1 405 ? 40.973 -4.342 -3.784 1.00 60.97 405 GLY A N 1
ATOM 3079 C CA . GLY A 1 405 ? 41.880 -5.480 -3.910 1.00 60.97 405 GLY A CA 1
ATOM 3080 C C . GLY A 1 405 ? 41.141 -6.807 -3.709 1.00 60.97 405 GLY A C 1
ATOM 3081 O O . GLY A 1 405 ? 40.086 -6.856 -3.077 1.00 60.97 405 GLY A O 1
ATOM 3082 N N . ILE A 1 406 ? 41.703 -7.915 -4.209 1.00 68.00 406 ILE A N 1
ATOM 3083 C CA . ILE A 1 406 ? 41.118 -9.256 -4.011 1.00 68.00 406 ILE A CA 1
ATOM 3084 C C . ILE A 1 406 ? 40.922 -9.576 -2.520 1.00 68.00 406 ILE A C 1
ATOM 3086 O O . ILE A 1 406 ? 39.911 -10.161 -2.137 1.00 68.00 406 ILE A O 1
ATOM 3090 N N . GLU A 1 407 ? 41.839 -9.110 -1.670 1.00 73.12 407 GLU A N 1
ATOM 3091 C CA . GLU A 1 407 ? 41.731 -9.246 -0.216 1.00 73.12 407 GLU A CA 1
ATOM 3092 C C . GLU A 1 407 ? 40.566 -8.430 0.356 1.00 73.12 407 GLU A C 1
ATOM 3094 O O . GLU A 1 407 ? 39.839 -8.927 1.216 1.00 73.12 407 GLU A O 1
ATOM 3099 N N . ASP A 1 408 ? 40.309 -7.230 -0.173 1.00 67.56 408 ASP A N 1
ATOM 3100 C CA . ASP A 1 408 ? 39.170 -6.404 0.239 1.00 67.56 408 ASP A CA 1
ATOM 3101 C C . ASP A 1 408 ? 37.843 -7.062 -0.165 1.00 67.56 408 ASP A C 1
ATOM 3103 O O . ASP A 1 408 ? 36.872 -7.050 0.596 1.00 67.56 408 ASP A O 1
ATOM 3107 N N . LEU A 1 409 ? 37.803 -7.691 -1.346 1.00 65.44 409 LEU A N 1
ATOM 3108 C CA . LEU A 1 409 ? 36.633 -8.413 -1.845 1.00 65.44 409 LEU A CA 1
ATOM 3109 C C . LEU A 1 409 ? 36.335 -9.662 -0.998 1.00 65.44 409 LEU A C 1
ATOM 3111 O O . LEU A 1 409 ? 35.177 -9.903 -0.644 1.00 65.44 409 LEU A O 1
ATOM 3115 N N . ILE A 1 410 ? 37.369 -10.420 -0.617 1.00 76.75 410 ILE A N 1
ATOM 3116 C CA . ILE A 1 410 ? 37.253 -11.576 0.285 1.00 76.75 410 ILE A CA 1
ATOM 3117 C C . ILE A 1 410 ? 36.794 -11.123 1.672 1.00 76.75 410 ILE A C 1
ATOM 3119 O O . ILE A 1 410 ? 35.845 -11.690 2.221 1.00 76.75 410 ILE A O 1
ATOM 3123 N N . ALA A 1 411 ? 37.428 -10.091 2.235 1.00 76.31 411 ALA A N 1
ATOM 3124 C CA . ALA A 1 411 ? 37.090 -9.559 3.551 1.00 76.31 411 ALA A CA 1
ATOM 3125 C C . ALA A 1 411 ? 35.639 -9.061 3.592 1.00 76.31 411 ALA A C 1
ATOM 3127 O O . ALA A 1 411 ? 34.877 -9.412 4.500 1.00 76.31 411 ALA A O 1
ATOM 3128 N N . LYS A 1 412 ? 35.212 -8.316 2.567 1.00 71.81 412 LYS A N 1
ATOM 3129 C CA . LYS A 1 412 ? 33.836 -7.824 2.462 1.00 71.81 412 LYS A CA 1
ATOM 3130 C C . LYS A 1 412 ? 32.830 -8.936 2.240 1.00 71.81 412 LYS A C 1
ATOM 3132 O O . LYS A 1 412 ? 31.767 -8.905 2.850 1.00 71.81 412 LYS A O 1
ATOM 3137 N N . GLY A 1 413 ? 33.162 -9.924 1.415 1.00 75.50 413 GLY A N 1
ATOM 3138 C CA . GLY A 1 413 ? 32.329 -11.100 1.202 1.00 75.50 413 GLY A CA 1
ATOM 3139 C C . GLY A 1 413 ? 32.111 -11.898 2.485 1.00 75.50 413 GLY A C 1
ATOM 3140 O O . GLY A 1 413 ? 30.976 -12.242 2.805 1.00 75.50 413 GLY A O 1
ATOM 3141 N N . ARG A 1 414 ? 33.174 -12.136 3.268 1.00 81.06 414 ARG A N 1
ATOM 3142 C CA . ARG A 1 414 ? 33.080 -12.827 4.565 1.00 81.06 414 ARG A CA 1
ATOM 3143 C C . ARG A 1 414 ? 32.255 -12.024 5.566 1.00 81.06 414 ARG A C 1
ATOM 3145 O O . ARG A 1 414 ? 31.373 -12.591 6.204 1.00 81.06 414 ARG A O 1
ATOM 3152 N N . SER A 1 415 ? 32.479 -10.711 5.640 1.00 71.00 415 SER A N 1
ATOM 3153 C CA . SER A 1 415 ? 31.660 -9.808 6.456 1.00 71.00 415 SER A CA 1
ATOM 3154 C C . SER A 1 415 ? 30.185 -9.861 6.042 1.00 71.00 415 SER A C 1
ATOM 3156 O O . SER A 1 415 ? 29.323 -10.025 6.898 1.00 71.00 415 SER A O 1
ATOM 3158 N N . ASN A 1 416 ? 29.880 -9.817 4.744 1.00 59.16 416 ASN A N 1
ATOM 3159 C CA . ASN A 1 416 ? 28.510 -9.882 4.244 1.00 59.16 416 ASN A CA 1
ATOM 3160 C C . ASN A 1 416 ? 27.841 -11.238 4.525 1.00 59.16 416 ASN A C 1
ATOM 3162 O O . ASN A 1 416 ? 26.688 -11.262 4.945 1.00 59.16 416 ASN A O 1
ATOM 3166 N N . LEU A 1 417 ? 28.554 -12.359 4.366 1.00 62.88 417 LEU A N 1
ATOM 3167 C CA . LEU A 1 417 ? 28.036 -13.683 4.731 1.00 62.88 417 LEU A CA 1
ATOM 3168 C C . LEU A 1 417 ? 27.699 -13.760 6.222 1.00 62.88 417 LEU A C 1
ATOM 3170 O O . LEU A 1 417 ? 26.670 -14.319 6.588 1.00 62.88 417 LEU A O 1
ATOM 3174 N N . GLN A 1 418 ? 28.533 -13.165 7.074 1.00 64.69 418 GLN A N 1
ATOM 3175 C CA . GLN A 1 418 ? 28.327 -13.163 8.518 1.00 64.69 418 GLN A CA 1
ATOM 3176 C C . GLN A 1 418 ? 27.188 -12.228 8.951 1.00 64.69 418 GLN A C 1
ATOM 3178 O O . GLN A 1 418 ? 26.419 -12.571 9.843 1.00 64.69 418 GLN A O 1
ATOM 3183 N N . THR A 1 419 ? 27.057 -11.057 8.322 1.00 53.19 419 THR A N 1
ATOM 3184 C CA . THR A 1 419 ? 26.036 -10.055 8.671 1.00 53.19 419 THR A CA 1
ATOM 3185 C C . THR A 1 419 ? 24.680 -10.329 8.015 1.00 53.19 419 THR A C 1
ATOM 3187 O O . THR A 1 419 ? 23.643 -10.106 8.634 1.00 53.19 419 THR A O 1
ATOM 3190 N N . TYR A 1 420 ? 24.669 -10.804 6.770 1.00 53.12 420 TYR A N 1
ATOM 3191 C CA . TYR A 1 420 ? 23.470 -10.888 5.926 1.00 53.12 420 TYR A CA 1
ATOM 3192 C C . TYR A 1 420 ? 23.142 -12.310 5.451 1.00 53.12 420 TYR A C 1
ATOM 3194 O O . TYR A 1 420 ? 22.179 -12.488 4.703 1.00 53.12 420 TYR A O 1
ATOM 3202 N N . GLY A 1 421 ? 23.944 -13.321 5.807 1.00 59.66 421 GLY A N 1
ATOM 3203 C CA . GLY A 1 421 ? 23.758 -14.704 5.345 1.00 59.66 421 GLY A CA 1
ATOM 3204 C C . GLY A 1 421 ? 23.932 -14.891 3.833 1.00 59.66 421 GLY A C 1
ATOM 3205 O O . GLY A 1 421 ? 23.558 -15.927 3.292 1.00 59.66 421 GLY A O 1
ATOM 3206 N N . SER A 1 422 ? 24.447 -13.881 3.126 1.00 58.56 422 SER A N 1
ATOM 3207 C CA . SER A 1 422 ? 24.616 -13.881 1.671 1.00 58.56 422 SER A CA 1
ATOM 3208 C C . SER A 1 422 ? 25.728 -12.917 1.244 1.00 58.56 422 SER A C 1
ATOM 3210 O O . SER A 1 422 ? 26.034 -11.954 1.944 1.00 58.56 422 SER A O 1
ATOM 3212 N N . ALA A 1 423 ? 26.344 -13.186 0.093 1.00 59.56 423 ALA A N 1
ATOM 3213 C CA . ALA A 1 423 ? 27.353 -12.340 -0.543 1.00 59.56 423 ALA A CA 1
ATOM 3214 C C . ALA A 1 423 ? 27.164 -12.356 -2.067 1.00 59.56 423 ALA A C 1
ATOM 3216 O O . ALA A 1 423 ? 26.455 -13.212 -2.602 1.00 59.56 423 ALA A O 1
ATOM 3217 N N . THR A 1 424 ? 27.772 -11.401 -2.773 1.00 55.69 424 THR A N 1
ATOM 3218 C CA . THR A 1 424 ? 27.689 -11.352 -4.241 1.00 55.69 424 THR A CA 1
ATOM 3219 C C . THR A 1 424 ? 28.438 -12.530 -4.871 1.00 55.69 424 THR A C 1
ATOM 3221 O O . THR A 1 424 ? 29.334 -13.105 -4.252 1.00 55.69 424 THR A O 1
ATOM 3224 N N . LEU A 1 425 ? 28.104 -12.905 -6.110 1.00 51.72 425 LEU A N 1
ATOM 3225 C CA . LEU A 1 425 ? 28.806 -13.993 -6.801 1.00 51.72 425 LEU A CA 1
ATOM 3226 C C . LEU A 1 425 ? 30.324 -13.733 -6.918 1.00 51.72 425 LEU A C 1
ATOM 3228 O O . LEU A 1 425 ? 31.079 -14.648 -6.592 1.00 51.72 425 LEU A O 1
ATOM 3232 N N . PRO A 1 426 ? 30.801 -12.512 -7.244 1.00 58.69 426 PRO A N 1
ATOM 3233 C CA . PRO A 1 426 ? 32.229 -12.189 -7.191 1.00 58.69 426 PRO A CA 1
ATOM 3234 C C . PRO A 1 426 ? 32.855 -12.384 -5.805 1.00 58.69 426 PRO A C 1
ATOM 3236 O O . PRO A 1 426 ? 33.942 -12.941 -5.699 1.00 58.69 426 PRO A O 1
ATOM 3239 N N . GLN A 1 427 ? 32.162 -11.993 -4.730 1.00 66.88 427 GLN A N 1
ATOM 3240 C CA . GLN A 1 427 ? 32.625 -12.208 -3.354 1.00 66.88 427 GLN A CA 1
ATOM 3241 C C . GLN A 1 427 ? 32.709 -13.698 -3.012 1.00 66.88 427 GLN A C 1
ATOM 3243 O O . GLN A 1 427 ? 33.699 -14.142 -2.439 1.00 66.88 427 GLN A O 1
ATOM 3248 N N . MET A 1 428 ? 31.699 -14.486 -3.385 1.00 64.12 428 MET A N 1
ATOM 3249 C CA . MET A 1 428 ? 31.692 -15.928 -3.132 1.00 64.12 428 MET A CA 1
ATOM 3250 C C . MET A 1 428 ? 32.759 -16.664 -3.949 1.00 64.12 428 MET A C 1
ATOM 3252 O O . MET A 1 428 ? 33.436 -17.535 -3.409 1.00 64.12 428 MET A O 1
ATOM 3256 N N . LEU A 1 429 ? 32.964 -16.282 -5.213 1.00 61.62 429 LEU A N 1
ATOM 3257 C CA . LEU A 1 429 ? 34.020 -16.834 -6.066 1.00 61.62 429 LEU A CA 1
ATOM 3258 C C . LEU A 1 429 ? 35.415 -16.452 -5.562 1.00 61.62 429 LEU A C 1
ATOM 3260 O O . LEU A 1 429 ? 36.288 -17.314 -5.502 1.00 61.62 429 LEU A O 1
ATOM 3264 N N . ALA A 1 430 ? 35.616 -15.205 -5.133 1.00 71.31 430 ALA A N 1
ATOM 3265 C CA . ALA A 1 430 ? 36.869 -14.763 -4.528 1.00 71.31 430 ALA A CA 1
ATOM 3266 C C . ALA A 1 430 ? 37.167 -15.503 -3.214 1.00 71.31 430 ALA A C 1
ATOM 3268 O O . ALA A 1 430 ? 38.310 -15.864 -2.958 1.00 71.31 430 ALA A O 1
ATOM 3269 N N . ILE A 1 431 ? 36.146 -15.782 -2.395 1.00 75.31 431 ILE A N 1
ATOM 3270 C CA . ILE A 1 431 ? 36.290 -16.573 -1.163 1.00 75.31 431 ILE A CA 1
ATOM 3271 C C . ILE A 1 431 ? 36.634 -18.035 -1.470 1.00 75.31 431 ILE A C 1
ATOM 3273 O O . ILE A 1 431 ? 37.491 -18.603 -0.796 1.00 75.31 431 ILE A O 1
ATOM 3277 N N . ALA A 1 432 ? 35.960 -18.645 -2.449 1.00 74.31 432 ALA A N 1
ATOM 3278 C CA . ALA A 1 432 ? 36.111 -20.063 -2.777 1.00 74.31 432 ALA A CA 1
ATOM 3279 C C . ALA A 1 432 ? 37.389 -20.372 -3.575 1.00 74.31 432 ALA A C 1
ATOM 3281 O O . ALA A 1 432 ? 37.937 -21.464 -3.452 1.00 74.31 432 ALA A O 1
ATOM 3282 N N . HIS A 1 433 ? 37.870 -19.416 -4.374 1.00 73.12 433 HIS A N 1
ATOM 3283 C CA . HIS A 1 433 ? 38.977 -19.598 -5.317 1.00 73.12 433 HIS A CA 1
ATOM 3284 C C . HIS A 1 433 ? 40.052 -18.510 -5.183 1.00 73.12 433 HIS A C 1
ATOM 3286 O O . HIS A 1 433 ? 40.629 -18.066 -6.177 1.00 73.12 433 HIS A O 1
ATOM 3292 N N . ALA A 1 434 ? 40.328 -18.076 -3.950 1.00 73.25 434 ALA A N 1
ATOM 3293 C CA . ALA A 1 434 ? 41.251 -16.980 -3.652 1.00 73.25 434 ALA A CA 1
ATOM 3294 C C . ALA A 1 434 ? 42.620 -17.139 -4.337 1.00 73.25 434 ALA A C 1
ATOM 3296 O O . ALA A 1 434 ? 43.115 -16.199 -4.955 1.00 73.25 434 ALA A O 1
ATOM 3297 N N . ASP A 1 435 ? 43.207 -18.336 -4.292 1.00 73.06 435 ASP A N 1
ATOM 3298 C CA . ASP A 1 435 ? 44.544 -18.583 -4.845 1.00 73.06 435 ASP A CA 1
ATOM 3299 C C . ASP A 1 435 ? 44.568 -18.550 -6.376 1.00 73.06 435 ASP A C 1
ATOM 3301 O O . ASP A 1 435 ? 45.506 -18.020 -6.968 1.00 73.06 435 ASP A O 1
ATOM 3305 N N . THR A 1 436 ? 43.503 -19.026 -7.026 1.00 67.12 436 THR A N 1
ATOM 3306 C CA . THR A 1 436 ? 43.341 -18.931 -8.483 1.00 67.12 436 THR A CA 1
ATOM 3307 C C . THR A 1 436 ? 43.248 -17.473 -8.925 1.00 67.12 436 THR A C 1
ATOM 3309 O O . THR A 1 436 ? 43.918 -17.073 -9.872 1.00 67.12 436 THR A O 1
ATOM 3312 N N . PHE A 1 437 ? 42.481 -16.648 -8.209 1.00 60.31 437 PHE A N 1
ATOM 3313 C CA . PHE A 1 437 ? 42.387 -15.219 -8.510 1.00 60.31 437 PHE A CA 1
ATOM 3314 C C . PHE A 1 437 ? 43.699 -14.475 -8.247 1.00 60.31 437 PHE A C 1
ATOM 3316 O O . PHE A 1 437 ? 44.106 -13.656 -9.069 1.00 60.31 437 PHE A O 1
ATOM 3323 N N . ARG A 1 438 ? 44.405 -14.787 -7.153 1.00 67.50 438 ARG A N 1
ATOM 3324 C CA . ARG A 1 438 ? 45.744 -14.236 -6.881 1.00 67.50 438 ARG A CA 1
ATOM 3325 C C . ARG A 1 438 ? 46.738 -14.599 -7.984 1.00 67.50 438 ARG A C 1
ATOM 3327 O O . ARG A 1 438 ? 47.512 -13.740 -8.396 1.00 67.50 438 ARG A O 1
ATOM 3334 N N . ALA A 1 439 ? 46.703 -15.836 -8.478 1.00 64.06 439 ALA A N 1
ATOM 3335 C CA . ALA A 1 439 ? 47.560 -16.288 -9.570 1.00 64.06 439 ALA A CA 1
ATOM 3336 C C . ALA A 1 439 ? 47.270 -15.533 -10.877 1.00 64.06 439 ALA A C 1
ATOM 3338 O O . ALA A 1 439 ? 48.201 -14.998 -11.468 1.00 64.06 439 ALA A O 1
ATOM 3339 N N . ILE A 1 440 ? 45.995 -15.398 -11.260 1.00 55.69 440 ILE A N 1
ATOM 3340 C CA . ILE A 1 440 ? 45.571 -14.650 -12.457 1.00 55.69 440 ILE A CA 1
ATOM 3341 C C . ILE A 1 440 ? 46.000 -13.178 -12.376 1.00 55.69 440 ILE A C 1
ATOM 3343 O O . ILE A 1 440 ? 46.517 -12.629 -13.344 1.00 55.69 440 ILE A O 1
ATOM 3347 N N . ILE A 1 441 ? 45.833 -12.534 -11.215 1.00 56.78 441 ILE A N 1
ATOM 3348 C CA . ILE A 1 441 ? 46.261 -11.140 -11.010 1.00 56.78 441 ILE A CA 1
ATOM 3349 C C . ILE A 1 441 ? 47.787 -11.013 -11.102 1.00 56.78 441 ILE A C 1
ATOM 3351 O O . ILE A 1 441 ? 48.289 -10.050 -11.671 1.00 56.78 441 ILE A O 1
ATOM 3355 N N . ASN A 1 442 ? 48.536 -11.963 -10.540 1.00 57.41 442 ASN A N 1
ATOM 3356 C CA . ASN A 1 442 ? 49.997 -11.952 -10.601 1.00 57.41 442 ASN A CA 1
ATOM 3357 C C . ASN A 1 442 ? 50.534 -12.249 -12.007 1.00 57.41 442 ASN A C 1
ATOM 3359 O O . ASN A 1 442 ? 51.603 -11.761 -12.357 1.00 57.41 442 ASN A O 1
ATOM 3363 N N . GLU A 1 443 ? 49.813 -13.041 -12.797 1.00 53.06 443 GLU A N 1
ATOM 3364 C CA . GLU A 1 443 ? 50.129 -13.309 -14.199 1.00 53.06 443 GLU A CA 1
ATOM 3365 C C . GLU A 1 443 ? 49.820 -12.097 -15.081 1.00 53.06 443 GLU A C 1
ATOM 3367 O O . GLU A 1 443 ? 50.666 -11.715 -15.872 1.00 53.06 443 GLU A O 1
ATOM 3372 N N . GLY A 1 444 ? 48.688 -11.416 -14.866 1.00 47.41 444 GLY A N 1
ATOM 3373 C CA . GLY A 1 444 ? 48.351 -10.170 -15.568 1.00 47.41 444 GLY A CA 1
ATOM 3374 C C . GLY A 1 444 ? 49.225 -8.958 -15.211 1.00 47.41 444 GLY A C 1
ATOM 3375 O O . GLY A 1 444 ? 49.100 -7.921 -15.851 1.00 47.41 444 GLY A O 1
ATOM 3376 N N . LYS A 1 445 ? 50.086 -9.072 -14.189 1.00 43.12 445 LYS A N 1
ATOM 3377 C CA . LYS A 1 445 ? 51.098 -8.068 -13.804 1.00 43.12 445 LYS A CA 1
ATOM 3378 C C . LYS A 1 445 ? 52.480 -8.311 -14.426 1.00 43.12 445 LYS A C 1
ATOM 3380 O O . LYS A 1 445 ? 53.359 -7.467 -14.257 1.00 43.12 445 LYS A O 1
ATOM 3385 N N . LYS A 1 446 ? 52.703 -9.475 -15.040 1.00 37.78 446 LYS A N 1
ATOM 3386 C CA . LYS A 1 446 ? 53.909 -9.786 -15.821 1.00 37.78 446 LYS A CA 1
ATOM 3387 C C . LYS A 1 446 ? 53.666 -9.429 -17.277 1.00 37.78 446 LYS A C 1
ATOM 3389 O O . LYS A 1 446 ? 54.664 -9.053 -17.928 1.00 37.78 446 LYS A O 1
#

pLDDT: mean 81.2, std 18.66, range [26.94, 98.56]

Mean predicted aligned error: 18.09 Å

Foldseek 3Di:
DLVLCVLLVVLFLLSLLLLQLQLCVQCVHVVFQFDPDQQQCLAPPDPNVVVLVNDDGPQRNVFFQGASLGGGHLVLLQQLQVVCVVVVVDPDRCSVVVVCLHPPNVNSSNSSSCCNCPVQVCLSVCSVVVPLQVNCCSSPVHCPPVVSSVVSSVVSVVCTCVSHRLVSSVDDQPPKDKFFQDFDLLQLADLDLQLLLLSQLQRQLCSQPVDGDDSVVLCVQQVQDPNHRPACVSSQVVCCVRPNQQKDKDFQADQQGDPVLLVVVVLLQLQQSLLRGKKKAWFWAFPVLQFDADDPFPDGFPDDDGTDTGIWIFRMWIQDSSRFIWTWIQGNNTPVSIGIGTSSSVSNGHPRGMMMGRNNSRDDPPDDDDDDDDDDDDDPVVVVLVSSQQRPDDDPNHTDRPPDDLVRLQVVQVVCCVPPVGGRPNSVCSVVPVVVVVVVVVVSVD

Radius of gyration: 29.16 Å; Cα contacts (8 Å, |Δi|>4): 825; chains: 1; bounding box: 83×49×74 Å

Solvent-accessible surface area (backbone atoms only — not comparable to full-atom values): 23602 Å² total; per-residue (Å²): 98,51,71,20,37,55,70,39,68,32,55,42,35,57,33,26,12,47,53,52,12,50,34,32,52,67,6,65,67,67,74,35,30,51,53,86,65,74,25,63,78,31,21,53,90,35,74,59,2,55,77,25,52,21,82,44,89,61,34,9,50,62,27,32,30,25,9,32,63,40,52,49,21,45,47,51,33,44,51,40,26,54,51,38,39,74,72,68,75,43,88,66,56,33,59,84,43,42,64,46,28,40,75,35,65,70,46,8,37,38,49,38,15,42,42,46,46,67,78,36,59,61,44,59,60,33,27,72,69,65,35,63,67,61,42,38,28,71,75,71,75,38,69,82,65,48,70,59,34,51,55,37,27,55,58,31,49,75,48,29,65,77,61,33,30,56,67,44,64,79,45,72,81,55,68,65,44,73,50,64,67,74,60,81,70,71,70,35,66,35,91,44,99,43,32,29,47,24,34,34,48,32,52,46,46,24,43,59,68,72,48,82,59,61,47,70,60,38,22,64,74,44,64,42,47,89,91,22,50,94,50,50,61,41,46,26,52,52,42,34,73,74,74,43,41,58,40,42,74,45,80,35,76,42,81,72,55,50,71,66,58,50,49,53,52,49,52,46,47,54,21,14,48,68,43,55,35,48,28,44,36,33,32,43,31,46,69,93,62,57,64,53,41,26,92,92,30,88,52,45,51,60,76,73,90,54,71,43,76,48,34,28,27,39,42,23,42,33,31,41,71,69,67,50,48,29,30,29,36,42,30,25,86,30,53,78,32,55,32,27,25,40,39,73,59,54,56,53,27,26,29,69,33,33,32,22,36,30,60,73,35,38,50,65,99,83,73,88,79,80,86,81,82,89,76,91,74,92,74,65,61,70,61,54,52,49,60,69,48,33,59,93,44,70,58,97,88,39,83,32,42,83,88,57,54,72,66,52,40,27,52,51,21,52,50,30,35,73,74,66,76,45,56,50,55,71,22,50,48,40,60,76,39,42,67,62,53,52,50,53,56,57,56,76,72,107

Nearest PDB structures (foldseek):
  5vpl-assembly1_A  TM=5.349E-01  e=2.162E-03  Dermatophagoides farinae
  5vco-assembly2_E  TM=4.797E-01  e=9.175E-04  Dermatophagoides pteronyssinus
  8c77-assembly3_C  TM=5.122E-01  e=5.633E-03  Homo sapiens
  8iui-assembly2_B  TM=4.986E-01  e=5.357E-03  Bombyx mori
  6ezp-assembly1_A  TM=4.850E-01  e=9.809E-03  Homo sapiens

Sequence (446 aa):
MENAMRAANITTALRAAHWCSQIGHESVGLQYMEEIASGTAYNPPSRVAQSLGNTQAGDGPRYKGSGPIQLTGRSNFRAFTRWAQAQGHTTIDFEAQPQLVRSDPRWGFLAASWYWTVARPNLNGLCDADNVDAVTIAINGGTNGIADRRARLARCKNLGTRLLPSAAKGGTPVATVEKRLDYSRAQIAQDTYYWCGPATAQTLIQARTGNMVAESVLAKELGTTVNGTNGVVQIANVLNKRIGGGWKVAAMPNDPPNADQKKLLWDRIVGSINGRVGVAANIWVPPSNYPKASYTSTQNLQYSGGFIKHYLCVMGYAIDSAGVKHVWLADSGFAPYGSWITFDQFATMIPPREYAYAADWMASTDATPSKPKETTVSVNYPKLALEQLAGSGEKNGEPTFTGWGIEDLIAKGRSNLQTYGSATLPQMLAIAHADTFRAIINEGKK